Protein 1NHP (pdb70)

Foldseek 3Di:
DEEEEEAQELQRVLLLVLCCVPPVPYAYEYEALADFGAQDLVCLLCCLLPVDPDSNVNGDDGVVVVVVSNHHYQYNKAFQAADQPQQWTWIANNVVRDIDIGHGPFYEYAQAWAADFDPAAPRDQPQAAERDDSVSSVVLSVLLQDPQFAEEEEEAQADVSLSSLLSSLSSVHAYEYEYLADFRHVVFDDDVVRVVLQVVSVVSRYHYHYNWAFHYFDDDRHGAWTQTPVGIDGHRHYYYRHDIAAPAPSCVVPWDADPRQAFDAFQQQDTRGPRYGYFAQSHWWQALLQRDTHRQHDSVRSSQSSSSNSVPRPHSDDGHLHFFNWDWDARVLKTKIKTFDDDVNCVVVVHDKDKFKDWDWFADPVPVVTWIKIKMWIAHPPPQFTGMMMMMTSDPPHVVRVVSRVSSSVRHHLVCQLPPDDDDDRVGGDPQGPSNVRSVVVVVVVD

InterPro domains:
  IPR004099 Pyridine nucleotide-disulphide oxidoreductase, dimerisation domain [PF02852] (329-429)
  IPR016156 FAD/NAD-linked reductase, dimerisation domain superfamily [G3DSA:3.30.390.30] (326-447)
  IPR016156 FAD/NAD-linked reductase, dimerisation domain superfamily [SSF55424] (322-445)
  IPR023753 FAD/NAD(P)-binding domain [PF07992] (1-306)
  IPR036188 FAD/NAD(P)-binding domain superfamily [G3DSA:3.50.50.60] (2-313)
  IPR036188 FAD/NAD(P)-binding domain superfamily [G3DSA:3.50.50.60] (41-244)
  IPR036188 FAD/NAD(P)-binding domain superfamily [SSF51905] (1-313)
  IPR050260 FAD-dependent oxidoreductase [PTHR43429] (2-432)

B-factor: mean 22.72, std 13.16, range [6.04, 92.97]

Sequence (447 aa):
MKVIVLGSSHGGYEAVEELLNLHPDAEIQWYEKGDFISFLSAGMQLYLEGKVKDVNSVRYMTGEKMESRGVNVFSNTEITAIQPKEHQVTVKDLVSGEERVENYDKLIISPGAVPFELDIPGKDLDNIYLMRGRQWAIKLKQKTVDPEVNNVVVIGSGYIGIEAAEAFAKAGKKVTVIDILDRPLGVYLDKEFTDVLTEEMEANNITIATGETVERYEGDGRVQKVVTDKNAYDADLVVVAVGVRPNTAWLKGTLELHPNGLIKTDEYMRTSEPDVFAVGDATLIKYNPADTEVNIALATNARKQGRFAVKNLEEPVKPFPGVQGSSGLAVFDYKFASTGINEVMAQKLGKETKAVTVVEDYLMDFNPDKQKAWFKLVYDPETTQILGAQLMSKADLTANINAISLAIQAKMTIEDLAYADFFFQPAFDKPWNIINTAALEAVKQER

Solvent-accessible surface area: 20188 Å² total; per-residue (Å²): 70,36,0,0,0,20,10,4,58,27,1,0,20,11,0,0,26,10,0,30,91,81,27,98,114,13,83,4,8,1,3,33,108,26,101,37,12,3,23,50,45,75,6,3,24,87,14,6,60,21,153,41,170,75,17,67,64,12,72,53,21,50,15,144,120,0,93,96,100,63,4,62,25,54,46,41,7,60,9,56,33,9,47,21,172,108,47,48,0,22,0,78,36,73,119,64,42,120,111,88,83,31,86,7,67,31,0,0,0,11,19,16,9,54,23,92,68,28,120,32,90,28,89,107,29,93,27,10,30,20,15,79,25,47,100,59,0,49,82,0,44,103,36,13,116,33,112,121,7,88,52,1,1,0,7,3,2,29,59,72,0,2,16,0,0,9,2,0,14,110,41,62,19,113,4,23,1,0,17,112,96,112,23,5,2,10,72,49,0,5,113,63,0,2,65,27,0,34,122,29,0,91,83,54,64,2,74,25,10,49,38,22,72,17,74,96,7,72,31,125,55,100,1,75,66,0,15,7,72,138,78,51,36,82,2,35,0,0,0,4,17,59,37,50,128,25,48,3,73,73,0,141,87,35,7,97,31,55,146,96,15,8,0,70,36,53,87,42,7,87,15,46,42,96,42,1,8,0,0,8,26,0,3,35,6,67,6,24,11,25,108,50,103,11,57,33,45,42,40,75,9,7,70,98,3,0,90,32,0,1,68,3,3,121,118,64,92,100,76,8,67,11,15,13,21,41,15,31,26,45,0,34,77,22,62,0,2,7,3,10,1,8,87,45,28,11,127,130,49,72,66,138,40,81,36,13,50,21,66,68,46,41,3,60,121,146,21,123,99,71,70,99,4,27,1,24,0,5,0,19,50,163,74,31,44,3,10,0,0,1,0,0,0,92,13,100,23,35,77,38,8,92,36,0,18,118,3,8,89,62,124,83,35,7,92,70,7,0,126,31,145,58,136,92,84,45,67,123,17,50,68,126,15,31,1,5,28,0,0,40,73,0,13,144,87,60,233

Structure (mmCIF, N/CA/C/O backbone):
data_1NHP
#
_entry.id   1NHP
#
_cell.length_a   77.600
_cell.length_b   134.800
_cell.length_c   146.300
_cell.angle_alpha   90.00
_cell.angle_beta   90.00
_cell.angle_gamma   90.00
#
_symmetry.space_group_name_H-M   'I 2 2 2'
#
loop_
_entity.id
_entity.type
_entity.pdbx_description
1 polymer 'NADH PEROXIDASE'
2 non-polymer 'SULFATE ION'
3 non-polymer 'FLAVIN-ADENINE DINUCLEOTIDE'
4 water water
#
loop_
_atom_site.group_PDB
_atom_site.id
_atom_site.type_symbol
_atom_site.label_atom_id
_atom_site.label_alt_id
_atom_site.label_comp_id
_atom_site.label_asym_id
_atom_site.label_entity_id
_atom_site.label_seq_id
_atom_site.pdbx_PDB_ins_code
_atom_site.Cartn_x
_atom_site.Cartn_y
_atom_site.Cartn_z
_atom_site.occupancy
_atom_site.B_iso_or_equiv
_atom_site.auth_seq_id
_atom_site.auth_comp_id
_atom_site.auth_asym_id
_atom_site.auth_atom_id
_atom_site.pdbx_PDB_model_num
ATOM 1 N N . MET A 1 1 ? 13.639 37.417 104.508 1.00 31.67 1 MET A N 1
ATOM 2 C CA . MET A 1 1 ? 15.055 37.196 104.328 1.00 29.08 1 MET A CA 1
ATOM 3 C C . MET A 1 1 ? 15.444 36.717 105.716 1.00 26.01 1 MET A C 1
ATOM 4 O O . MET A 1 1 ? 14.857 37.221 106.679 1.00 26.17 1 MET A O 1
ATOM 9 N N . LYS A 1 2 ? 16.348 35.753 105.827 1.00 20.83 2 LYS A N 1
ATOM 10 C CA . LYS A 1 2 ? 16.759 35.202 107.098 1.00 18.93 2 LYS A CA 1
ATOM 11 C C . LYS A 1 2 ? 18.259 35.483 107.150 1.00 16.50 2 LYS A C 1
ATOM 12 O O . LYS A 1 2 ? 18.993 35.156 106.201 1.00 14.40 2 LYS A O 1
ATOM 18 N N . VAL A 1 3 ? 18.719 36.136 108.204 1.00 16.00 3 VAL A N 1
ATOM 19 C CA . VAL A 1 3 ? 20.127 36.468 108.321 1.00 15.42 3 VAL A CA 1
ATOM 20 C C . VAL A 1 3 ? 20.572 35.844 109.628 1.00 15.64 3 VAL A C 1
ATOM 21 O O . VAL A 1 3 ? 19.863 35.911 110.642 1.00 16.52 3 VAL A O 1
ATOM 25 N N . ILE A 1 4 ? 21.738 35.211 109.611 1.00 13.84 4 ILE A N 1
ATOM 26 C CA . ILE A 1 4 ? 22.300 34.656 110.825 1.00 14.30 4 ILE A CA 1
ATOM 27 C C . ILE A 1 4 ? 23.541 35.497 111.099 1.00 13.86 4 ILE A C 1
ATOM 28 O O . ILE A 1 4 ? 24.326 35.793 110.185 1.00 12.84 4 ILE A O 1
ATOM 33 N N . VAL A 1 5 ? 23.689 35.908 112.355 1.00 13.86 5 VAL A N 1
ATOM 34 C CA . VAL A 1 5 ? 24.839 36.679 112.790 1.00 13.49 5 VAL A CA 1
ATOM 35 C C . VAL A 1 5 ? 25.571 35.850 113.846 1.00 12.66 5 VAL A C 1
ATOM 36 O O . VAL A 1 5 ? 24.984 35.390 114.839 1.00 13.37 5 VAL A O 1
ATOM 40 N N . LEU A 1 6 ? 26.859 35.613 113.631 1.00 12.28 6 LEU A N 1
ATOM 41 C CA . LEU A 1 6 ? 27.676 34.880 114.588 1.00 13.30 6 LEU A CA 1
ATOM 42 C C . LEU A 1 6 ? 28.442 35.842 115.500 1.00 12.85 6 LEU A C 1
ATOM 43 O O . LEU A 1 6 ? 29.235 36.646 114.995 1.00 13.61 6 LEU A O 1
ATOM 48 N N . GLY A 1 7 ? 28.280 35.739 116.814 1.00 10.67 7 GLY A N 1
ATOM 49 C CA . GLY A 1 7 ? 29.051 36.513 117.760 1.00 12.43 7 GLY A CA 1
ATOM 50 C C . GLY A 1 7 ? 28.240 37.624 118.402 1.00 13.44 7 GLY A C 1
ATOM 51 O O . GLY A 1 7 ? 27.581 38.411 117.717 1.00 12.97 7 GLY A O 1
ATOM 52 N N . SER A 1 8 ? 28.290 37.741 119.727 1.00 12.54 8 SER A N 1
ATOM 53 C CA . SER A 1 8 ? 27.555 38.793 120.402 1.00 13.21 8 SER A CA 1
ATOM 54 C C . SER A 1 8 ? 28.490 39.937 120.795 1.00 13.32 8 SER A C 1
ATOM 55 O O . SER A 1 8 ? 28.116 40.811 121.584 1.00 14.38 8 SER A O 1
ATOM 58 N N . SER A 1 9 ? 29.720 39.986 120.273 1.00 11.47 9 SER A N 1
ATOM 59 C CA . SER A 1 9 ? 30.603 41.052 120.663 1.00 11.24 9 SER A CA 1
ATOM 60 C C . SER A 1 9 ? 30.452 42.214 119.685 1.00 11.29 9 SER A C 1
ATOM 61 O O . SER A 1 9 ? 29.485 42.270 118.920 1.00 13.50 9 SER A O 1
ATOM 64 N N . HIS A 1 10 ? 31.391 43.158 119.662 1.00 12.12 10 HIS A N 1
ATOM 65 C CA . HIS A 1 10 ? 31.250 44.406 118.907 1.00 11.57 10 HIS A CA 1
ATOM 66 C C . HIS A 1 10 ? 30.859 44.298 117.442 1.00 12.04 10 HIS A C 1
ATOM 67 O O . HIS A 1 10 ? 29.942 45.002 117.001 1.00 12.58 10 HIS A O 1
ATOM 74 N N . GLY A 1 11 ? 31.442 43.346 116.720 1.00 11.48 11 GLY A N 1
ATOM 75 C CA . GLY A 1 11 ? 31.148 43.220 115.303 1.00 10.88 11 GLY A CA 1
ATOM 76 C C . GLY A 1 11 ? 29.761 42.639 115.058 1.00 10.90 11 GLY A C 1
ATOM 77 O O . GLY A 1 11 ? 28.984 43.156 114.254 1.00 10.44 11 GLY A O 1
ATOM 78 N N . GLY A 1 12 ? 29.414 41.565 115.762 1.00 10.36 12 GLY A N 1
ATOM 79 C CA . GLY A 1 12 ? 28.125 40.906 115.587 1.00 10.78 12 GLY A CA 1
ATOM 80 C C . GLY A 1 12 ? 26.952 41.759 116.070 1.00 12.21 12 GLY A C 1
ATOM 81 O O . GLY A 1 12 ? 25.910 41.871 115.405 1.00 13.87 12 GLY A O 1
ATOM 82 N N . TYR A 1 13 ? 27.135 42.378 117.237 1.00 11.52 13 TYR A N 1
ATOM 83 C CA . TYR A 1 13 ? 26.155 43.280 117.820 1.00 13.09 13 TYR A CA 1
ATOM 84 C C . TYR A 1 13 ? 25.735 44.413 116.867 1.00 13.74 13 TYR A C 1
ATOM 85 O O . TYR A 1 13 ? 24.538 44.663 116.661 1.00 14.65 13 TYR A O 1
ATOM 94 N N . GLU A 1 14 ? 26.687 45.141 116.286 1.00 13.28 14 GLU A N 1
ATOM 95 C CA . GLU A 1 14 ? 26.335 46.221 115.391 1.00 10.99 14 GLU A CA 1
ATOM 96 C C . GLU A 1 14 ? 25.702 45.777 114.093 1.00 13.76 14 GLU A C 1
ATOM 97 O O . GLU A 1 14 ? 24.862 46.505 113.550 1.00 13.31 14 GLU A O 1
ATOM 103 N N . ALA A 1 15 ? 26.035 44.578 113.596 1.00 12.43 15 ALA A N 1
ATOM 104 C CA . ALA A 1 15 ? 25.348 44.037 112.429 1.00 13.40 15 ALA A CA 1
ATOM 105 C C . ALA A 1 15 ? 23.878 43.814 112.785 1.00 13.55 15 ALA A C 1
ATOM 106 O O . ALA A 1 15 ? 22.997 44.144 111.985 1.00 13.26 15 ALA A O 1
ATOM 108 N N . VAL A 1 16 ? 23.564 43.313 113.988 1.00 14.02 16 VAL A N 1
ATOM 109 C CA . VAL A 1 16 ? 22.173 43.146 114.397 1.00 14.92 16 VAL A CA 1
ATOM 110 C C . VAL A 1 16 ? 21.494 44.509 114.483 1.00 16.43 16 VAL A C 1
ATOM 111 O O . VAL A 1 16 ? 20.372 44.659 113.989 1.00 17.44 16 VAL A O 1
ATOM 115 N N . GLU A 1 17 ? 22.139 45.526 115.067 1.00 16.32 17 GLU A N 1
ATOM 116 C CA . GLU A 1 17 ? 21.556 46.862 115.121 1.00 16.15 17 GLU A CA 1
ATOM 117 C C . GLU A 1 17 ? 21.239 47.442 113.755 1.00 15.68 17 GLU A C 1
ATOM 118 O O . GLU A 1 17 ? 20.117 47.918 113.539 1.00 16.99 17 GLU A O 1
ATOM 124 N N . GLU A 1 18 ? 22.165 47.378 112.805 1.00 15.79 18 GLU A N 1
ATOM 125 C CA . GLU A 1 18 ? 21.903 47.912 111.482 1.00 16.55 18 GLU A CA 1
ATOM 126 C C . GLU A 1 18 ? 20.859 47.081 110.727 1.00 18.43 18 GLU A C 1
ATOM 127 O O . GLU A 1 18 ? 20.101 47.628 109.905 1.00 17.63 18 GLU A O 1
ATOM 133 N N . LEU A 1 19 ? 20.769 45.764 110.966 1.00 16.64 19 LEU A N 1
ATOM 134 C CA . LEU A 1 19 ? 19.707 44.950 110.370 1.00 17.35 19 LEU A CA 1
ATOM 135 C C . LEU A 1 19 ? 18.344 45.376 110.885 1.00 17.77 19 LEU A C 1
ATOM 136 O O . LEU A 1 19 ? 17.387 45.462 110.118 1.00 17.85 19 LEU A O 1
ATOM 141 N N . LEU A 1 20 ? 18.259 45.712 112.162 1.00 18.37 20 LEU A N 1
ATOM 142 C CA . LEU A 1 20 ? 17.010 46.114 112.759 1.00 20.86 20 LEU A CA 1
ATOM 143 C C . LEU A 1 20 ? 16.549 47.438 112.186 1.00 24.71 20 LEU A C 1
ATOM 144 O O . LEU A 1 20 ? 15.353 47.621 111.964 1.00 26.83 20 LEU A O 1
ATOM 149 N N . ASN A 1 21 ? 17.438 48.375 111.864 1.00 26.76 21 ASN A N 1
ATOM 150 C CA . ASN A 1 21 ? 16.904 49.580 111.275 1.00 30.38 21 ASN A CA 1
ATOM 151 C C . ASN A 1 21 ? 16.906 49.560 109.761 1.00 28.51 21 ASN A C 1
ATOM 152 O O . ASN A 1 21 ? 16.170 50.334 109.165 1.00 29.20 21 ASN A O 1
ATOM 157 N N . LEU A 1 22 ? 17.657 48.713 109.060 1.00 27.56 22 LEU A N 1
ATOM 158 C CA . LEU A 1 22 ? 17.586 48.679 107.605 1.00 25.69 22 LEU A CA 1
ATOM 159 C C . LEU A 1 22 ? 16.717 47.552 107.076 1.00 26.26 22 LEU A C 1
ATOM 160 O O . LEU A 1 22 ? 16.286 47.580 105.924 1.00 26.23 22 LEU A O 1
ATOM 165 N N . HIS A 1 23 ? 16.497 46.479 107.822 1.00 24.61 23 HIS A N 1
ATOM 166 C CA . HIS A 1 23 ? 15.702 45.359 107.359 1.00 24.20 23 HIS A CA 1
ATOM 167 C C . HIS A 1 23 ? 14.839 44.884 108.511 1.00 26.28 23 HIS A C 1
ATOM 168 O O . HIS A 1 23 ? 14.961 43.745 108.958 1.00 26.19 23 HIS A O 1
ATOM 175 N N . PRO A 1 24 ? 13.892 45.692 108.990 1.00 29.29 24 PRO A N 1
ATOM 176 C CA . PRO A 1 24 ? 13.073 45.392 110.172 1.00 32.44 24 PRO A CA 1
ATOM 177 C C . PRO A 1 24 ? 12.278 44.087 110.022 1.00 34.48 24 PRO A C 1
ATOM 178 O O . PRO A 1 24 ? 11.930 43.376 110.960 1.00 35.72 24 PRO A O 1
ATOM 182 N N . ASP A 1 25 ? 11.974 43.844 108.752 1.00 36.92 25 ASP A N 1
ATOM 183 C CA . ASP A 1 25 ? 11.273 42.701 108.206 1.00 39.00 25 ASP A CA 1
ATOM 184 C C . ASP A 1 25 ? 11.989 41.355 108.324 1.00 36.26 25 ASP A C 1
ATOM 185 O O . ASP A 1 25 ? 11.350 40.305 108.217 1.00 37.56 25 ASP A O 1
ATOM 190 N N . ALA A 1 26 ? 13.316 41.338 108.463 1.00 31.21 26 ALA A N 1
ATOM 191 C CA . ALA A 1 26 ? 14.040 40.088 108.376 1.00 27.80 26 ALA A CA 1
ATOM 192 C C . ALA A 1 26 ? 13.902 39.189 109.594 1.00 26.07 26 ALA A C 1
ATOM 193 O O . ALA A 1 26 ? 13.579 39.636 110.698 1.00 26.97 26 ALA A O 1
ATOM 195 N N . GLU A 1 27 ? 14.121 37.893 109.390 1.00 22.11 27 GLU A N 1
ATOM 196 C CA . GLU A 1 27 ? 14.169 36.956 110.490 1.00 23.45 27 GLU A CA 1
ATOM 197 C C . GLU A 1 27 ? 15.656 36.973 110.832 1.00 19.70 27 GLU A C 1
ATOM 198 O O . GLU A 1 27 ? 16.497 36.743 109.953 1.00 19.96 27 GLU A O 1
ATOM 204 N N . ILE A 1 28 ? 16.014 37.258 112.074 1.00 19.86 28 ILE A N 1
ATOM 205 C CA . ILE A 1 28 ? 17.398 37.451 112.461 1.00 17.67 28 ILE A CA 1
ATOM 206 C C . ILE A 1 28 ? 17.686 36.500 113.592 1.00 16.62 28 ILE A C 1
ATOM 207 O O . ILE A 1 28 ? 16.983 36.490 114.607 1.00 15.69 28 ILE A O 1
ATOM 212 N N . GLN A 1 29 ? 18.732 35.701 113.421 1.00 16.56 29 GLN A N 1
ATOM 213 C CA . GLN A 1 29 ? 19.176 34.795 114.459 1.00 17.25 29 GLN A CA 1
ATOM 214 C C . GLN A 1 29 ? 20.550 35.269 114.896 1.00 15.15 29 GLN A C 1
ATOM 215 O O . GLN A 1 29 ? 21.392 35.575 114.045 1.00 15.80 29 GLN A O 1
ATOM 221 N N . TRP A 1 30 ? 20.789 35.329 116.198 1.00 14.22 30 TRP A N 1
ATOM 222 C CA . TRP A 1 30 ? 22.027 35.837 116.742 1.00 14.60 30 TRP A CA 1
ATOM 223 C C . TRP A 1 30 ? 22.588 34.717 117.577 1.00 13.98 30 TRP A C 1
ATOM 224 O O . TRP A 1 30 ? 21.922 34.308 118.530 1.00 15.74 30 TRP A O 1
ATOM 235 N N . TYR A 1 31 ? 23.785 34.229 117.268 1.00 13.83 31 TYR A N 1
ATOM 236 C CA . TYR A 1 31 ? 24.369 33.095 117.971 1.00 14.26 31 TYR A CA 1
ATOM 237 C C . TYR A 1 31 ? 25.557 33.477 118.839 1.00 15.77 31 TYR A C 1
ATOM 238 O O . TYR A 1 31 ? 26.416 34.264 118.411 1.00 15.89 31 TYR A O 1
ATOM 247 N N . GLU A 1 32 ? 25.657 32.921 120.046 1.00 15.23 32 GLU A N 1
ATOM 248 C CA . GLU A 1 32 ? 26.788 33.128 120.930 1.00 13.45 32 GLU A CA 1
ATOM 249 C C . GLU A 1 32 ? 27.096 31.805 121.623 1.00 14.70 32 GLU A C 1
ATOM 250 O O . GLU A 1 32 ? 26.243 31.244 122.323 1.00 14.85 32 GLU A O 1
ATOM 256 N N . LYS A 1 33 ? 28.322 31.293 121.481 1.00 13.92 33 LYS A N 1
ATOM 257 C CA . LYS A 1 33 ? 28.674 30.027 122.110 1.00 17.74 33 LYS A CA 1
ATOM 258 C C . LYS A 1 33 ? 28.845 30.139 123.608 1.00 19.33 33 LYS A C 1
ATOM 259 O O . LYS A 1 33 ? 28.734 29.154 124.331 1.00 20.69 33 LYS A O 1
ATOM 265 N N . GLY A 1 34 ? 29.088 31.354 124.078 1.00 19.48 34 GLY A N 1
ATOM 266 C CA . GLY A 1 34 ? 29.280 31.606 125.477 1.00 15.65 34 GLY A CA 1
ATOM 267 C C . GLY A 1 34 ? 27.937 31.773 126.147 1.00 17.04 34 GLY A C 1
ATOM 268 O O . GLY A 1 34 ? 26.851 31.838 125.560 1.00 18.34 34 GLY A O 1
ATOM 269 N N . ASP A 1 35 ? 28.131 31.892 127.431 1.00 19.83 35 ASP A N 1
ATOM 270 C CA . ASP A 1 35 ? 27.078 31.999 128.391 1.00 26.26 35 ASP A CA 1
ATOM 271 C C . ASP A 1 35 ? 26.558 33.416 128.582 1.00 25.04 35 ASP A C 1
ATOM 272 O O . ASP A 1 35 ? 25.402 33.610 128.967 1.00 25.96 35 ASP A O 1
ATOM 277 N N . PHE A 1 36 ? 27.383 34.419 128.307 1.00 23.46 36 PHE A N 1
ATOM 278 C CA . PHE A 1 36 ? 27.044 35.800 128.615 1.00 19.66 36 PHE A CA 1
ATOM 279 C C . PHE A 1 36 ? 27.043 36.617 127.334 1.00 18.55 36 PHE A C 1
ATOM 280 O O . PHE A 1 36 ? 28.039 36.621 126.601 1.00 19.34 36 PHE A O 1
ATOM 288 N N . ILE A 1 37 ? 25.967 37.347 127.075 1.00 16.83 37 ILE A N 1
ATOM 289 C CA . ILE A 1 37 ? 25.835 38.173 125.876 1.00 18.54 37 ILE A CA 1
ATOM 290 C C . ILE A 1 37 ? 26.529 39.533 126.052 1.00 17.94 37 ILE A C 1
ATOM 291 O O . ILE A 1 37 ? 26.307 40.210 127.057 1.00 17.97 37 ILE A O 1
ATOM 296 N N . SER A 1 38 ? 27.367 39.930 125.094 1.00 16.36 38 SER A N 1
ATOM 297 C CA . SER A 1 38 ? 27.929 41.269 125.048 1.00 15.46 38 SER A CA 1
ATOM 298 C C . SER A 1 38 ? 28.668 41.829 126.274 1.00 16.53 38 SER A C 1
ATOM 299 O O . SER A 1 38 ? 28.472 42.995 126.650 1.00 15.33 38 SER A O 1
ATOM 302 N N . PHE A 1 39 ? 29.554 41.035 126.893 1.00 14.27 39 PHE A N 1
ATOM 303 C CA . PHE A 1 39 ? 30.391 41.499 127.993 1.00 14.03 39 PHE A CA 1
ATOM 304 C C . PHE A 1 39 ? 31.397 42.446 127.350 1.00 13.78 39 PHE A C 1
ATOM 305 O O . PHE A 1 39 ? 31.868 42.189 126.227 1.00 13.60 39 PHE A O 1
ATOM 313 N N . LEU A 1 40 ? 31.729 43.547 128.024 1.00 12.34 40 LEU A N 1
ATOM 314 C CA . LEU A 1 40 ? 32.662 44.492 127.453 1.00 11.41 40 LEU A CA 1
ATOM 315 C C . LEU A 1 40 ? 34.056 44.267 128.018 1.00 8.91 40 LEU A C 1
ATOM 316 O O . LEU A 1 40 ? 34.373 44.767 129.107 1.00 9.91 40 LEU A O 1
ATOM 321 N N . SER A 1 41 ? 34.938 43.547 127.322 1.00 8.53 41 SER A N 1
ATOM 322 C CA . SER A 1 41 ? 36.305 43.370 127.791 1.00 10.78 41 SER A CA 1
ATOM 323 C C . SER A 1 41 ? 37.067 44.690 127.965 1.00 11.66 41 SER A C 1
ATOM 324 O O . SER A 1 41 ? 37.955 44.783 128.824 1.00 10.22 41 SER A O 1
ATOM 327 N N . ALA A 1 42 ? 36.730 45.749 127.203 1.00 10.99 42 ALA A N 1
ATOM 328 C CA . ALA A 1 42 ? 37.315 47.082 127.373 1.00 9.76 42 ALA A CA 1
ATOM 329 C C . ALA A 1 42 ? 37.076 47.663 128.775 1.00 10.49 42 ALA A C 1
ATOM 330 O O . ALA A 1 42 ? 37.873 48.491 129.242 1.00 14.86 42 ALA A O 1
ATOM 332 N N . GLY A 1 43 ? 36.019 47.223 129.473 1.00 8.98 43 GLY A N 1
ATOM 333 C CA . GLY A 1 43 ? 35.674 47.705 130.798 1.00 6.88 43 GLY A CA 1
ATOM 334 C C . GLY A 1 43 ? 36.323 46.893 131.907 1.00 11.31 43 GLY A C 1
ATOM 335 O O . GLY A 1 43 ? 36.090 47.174 133.087 1.00 12.95 43 GLY A O 1
ATOM 336 N N . MET A 1 44 ? 37.216 45.954 131.591 1.00 14.39 44 MET A N 1
ATOM 337 C CA . MET A 1 44 ? 37.815 45.078 132.587 1.00 15.94 44 MET A CA 1
ATOM 338 C C . MET A 1 44 ? 38.676 45.837 133.588 1.00 15.54 44 MET A C 1
ATOM 339 O O . MET A 1 44 ? 38.604 45.570 134.790 1.00 16.44 44 MET A O 1
ATOM 344 N N . GLN A 1 45 ? 39.469 46.814 133.146 1.00 14.00 45 GLN A N 1
ATOM 345 C CA . GLN A 1 45 ? 40.317 47.590 134.042 1.00 12.76 45 GLN A CA 1
ATOM 346 C C . GLN A 1 45 ? 39.519 48.377 135.070 1.00 12.22 45 GLN A C 1
ATOM 347 O O . GLN A 1 45 ? 39.885 48.394 136.248 1.00 11.73 45 GLN A O 1
ATOM 353 N N . LEU A 1 46 ? 38.424 49.028 134.666 1.00 12.51 46 LEU A N 1
ATOM 354 C CA . LEU A 1 46 ? 37.574 49.748 135.608 1.00 12.17 46 LEU A CA 1
ATOM 355 C C . LEU A 1 46 ? 37.033 48.804 136.681 1.00 13.97 46 LEU A C 1
ATOM 356 O O . LEU A 1 46 ? 36.953 49.174 137.860 1.00 13.61 46 LEU A O 1
ATOM 361 N N . TYR A 1 47 ? 36.666 47.573 136.308 1.00 13.73 47 TYR A N 1
ATOM 362 C CA . TYR A 1 47 ? 36.222 46.572 137.273 1.00 13.80 47 TYR A CA 1
ATOM 363 C C . TYR A 1 47 ? 37.383 46.143 138.184 1.00 10.86 47 TYR A C 1
ATOM 364 O O . TYR A 1 47 ? 37.251 46.147 139.415 1.00 10.74 47 TYR A O 1
ATOM 373 N N . LEU A 1 48 ? 38.541 45.805 137.627 1.00 11.41 48 LEU A N 1
ATOM 374 C CA . LEU A 1 48 ? 39.677 45.361 138.412 1.00 13.12 48 LEU A CA 1
ATOM 375 C C . LEU A 1 48 ? 40.154 46.414 139.397 1.00 14.94 48 LEU A C 1
ATOM 376 O O . LEU A 1 48 ? 40.590 46.093 140.506 1.00 15.47 48 LEU A O 1
ATOM 381 N N . GLU A 1 49 ? 40.066 47.691 139.024 1.00 15.03 49 GLU A N 1
ATOM 382 C CA . GLU A 1 49 ? 40.443 48.756 139.936 1.00 16.25 49 GLU A CA 1
ATOM 383 C C . GLU A 1 49 ? 39.348 49.122 140.934 1.00 16.93 49 GLU A C 1
ATOM 384 O O . GLU A 1 49 ? 39.587 49.974 141.794 1.00 19.76 49 GLU A O 1
ATOM 390 N N . GLY A 1 50 ? 38.153 48.529 140.871 1.00 15.88 50 GLY A N 1
ATOM 391 C CA . GLY A 1 50 ? 37.120 48.761 141.870 1.00 16.59 50 GLY A CA 1
ATOM 392 C C . GLY A 1 50 ? 36.213 49.930 141.550 1.00 17.64 50 GLY A C 1
ATOM 393 O O . GLY A 1 50 ? 35.350 50.315 142.332 1.00 16.81 50 GLY A O 1
ATOM 394 N N . LYS A 1 51 ? 36.387 50.510 140.375 1.00 19.60 51 LYS A N 1
ATOM 395 C CA . LYS A 1 51 ? 35.563 51.616 139.944 1.00 22.12 51 LYS A CA 1
ATOM 396 C C . LYS A 1 51 ? 34.147 51.105 139.704 1.00 21.80 51 LYS A C 1
ATOM 397 O O . LYS A 1 51 ? 33.164 51.781 140.007 1.00 22.32 51 LYS A O 1
ATOM 403 N N . VAL A 1 52 ? 34.027 49.915 139.111 1.00 20.00 52 VAL A N 1
ATOM 404 C CA . VAL A 1 52 ? 32.731 49.291 138.867 1.00 17.18 52 VAL A CA 1
ATOM 405 C C . VAL A 1 52 ? 32.737 48.085 139.810 1.00 16.04 52 VAL A C 1
ATOM 406 O O . VAL A 1 52 ? 33.708 47.329 139.831 1.00 16.46 52 VAL A O 1
ATOM 410 N N . LYS A 1 53 ? 31.704 47.897 140.618 1.00 15.49 53 LYS A N 1
ATOM 411 C CA . LYS A 1 53 ? 31.652 46.785 141.557 1.00 18.35 53 LYS A CA 1
ATOM 412 C C . LYS A 1 53 ? 31.002 45.539 140.985 1.00 17.16 53 LYS A C 1
ATOM 413 O O . LYS A 1 53 ? 31.333 44.419 141.370 1.00 18.88 53 LYS A O 1
ATOM 419 N N . ASP A 1 54 ? 30.056 45.671 140.061 1.00 17.62 54 ASP A N 1
ATOM 420 C CA . ASP A 1 54 ? 29.341 44.513 139.554 1.00 17.23 54 ASP A CA 1
ATOM 421 C C . ASP A 1 54 ? 29.854 44.096 138.196 1.00 17.16 54 ASP A C 1
ATOM 422 O O . ASP A 1 54 ? 29.586 44.780 137.208 1.00 15.80 54 ASP A O 1
ATOM 427 N N . VAL A 1 55 ? 30.501 42.930 138.102 1.00 15.56 55 VAL A N 1
ATOM 428 C CA . VAL A 1 55 ? 31.040 42.465 136.835 1.00 13.90 55 VAL A CA 1
ATOM 429 C C . VAL A 1 55 ? 29.947 42.260 135.796 1.00 13.63 55 VAL A C 1
ATOM 430 O O . VAL A 1 55 ? 30.152 42.494 134.603 1.00 12.85 55 VAL A O 1
ATOM 434 N N . ASN A 1 56 ? 28.735 41.930 136.239 1.00 13.12 56 ASN A N 1
ATOM 435 C CA . ASN A 1 56 ? 27.670 41.689 135.284 1.00 14.01 56 ASN A CA 1
ATOM 436 C C . ASN A 1 56 ? 27.129 42.953 134.656 1.00 15.55 56 ASN A C 1
ATOM 437 O O . ASN A 1 56 ? 26.424 42.864 133.655 1.00 14.86 56 ASN A O 1
ATOM 442 N N . SER A 1 57 ? 27.424 44.153 135.169 1.00 15.38 57 SER A N 1
ATOM 443 C CA . SER A 1 57 ? 26.913 45.341 134.518 1.00 14.28 57 SER A CA 1
ATOM 444 C C . SER A 1 57 ? 27.895 45.822 133.458 1.00 13.07 57 SER A C 1
ATOM 445 O O . SER A 1 57 ? 27.585 46.750 132.708 1.00 12.84 57 SER A O 1
ATOM 448 N N . VAL A 1 58 ? 29.062 45.191 133.301 1.00 12.29 58 VAL A N 1
ATOM 449 C CA . VAL A 1 58 ? 30.057 45.629 132.332 1.00 12.21 58 VAL A CA 1
ATOM 450 C C . VAL A 1 58 ? 29.697 44.980 131.006 1.00 11.93 58 VAL A C 1
ATOM 451 O O . VAL A 1 58 ? 30.364 44.092 130.475 1.00 13.79 58 VAL A O 1
ATOM 455 N N . ARG A 1 59 ? 28.615 45.475 130.438 1.00 10.59 59 ARG A N 1
ATOM 456 C CA . ARG A 1 59 ? 28.087 44.961 129.200 1.00 12.66 59 ARG A CA 1
ATOM 457 C C . ARG A 1 59 ? 27.310 46.058 128.494 1.00 13.86 59 ARG A C 1
ATOM 458 O O . ARG A 1 59 ? 27.033 47.111 129.088 1.00 14.44 59 ARG A O 1
ATOM 466 N N . TYR A 1 60 ? 26.930 45.809 127.242 1.00 13.65 60 TYR A N 1
ATOM 467 C CA . TYR A 1 60 ? 26.143 46.778 126.496 1.00 14.30 60 TYR A CA 1
ATOM 468 C C . TYR A 1 60 ? 24.860 46.254 125.862 1.00 16.34 60 TYR A C 1
ATOM 469 O O . TYR A 1 60 ? 24.171 46.989 125.146 1.00 19.40 60 TYR A O 1
ATOM 478 N N . MET A 1 61 ? 24.491 44.998 126.094 1.00 16.25 61 MET A N 1
ATOM 479 C CA . MET A 1 61 ? 23.254 44.442 125.572 1.00 16.3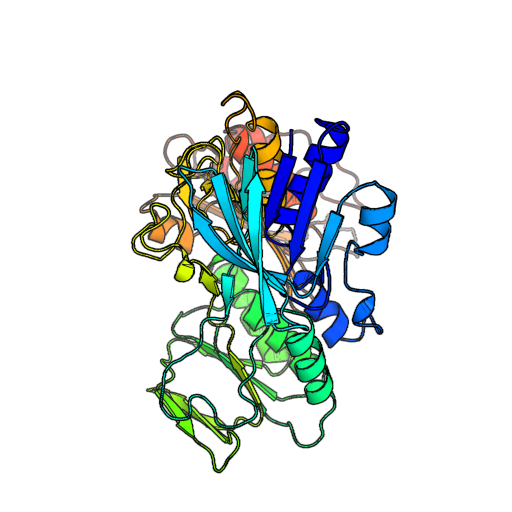4 61 MET A CA 1
ATOM 480 C C . MET A 1 61 ? 22.956 43.179 126.359 1.00 16.85 61 MET A C 1
ATOM 481 O O . MET A 1 61 ? 23.850 42.619 126.987 1.00 13.93 61 MET A O 1
ATOM 486 N N . THR A 1 62 ? 21.696 42.756 126.380 1.00 19.46 62 THR A N 1
ATOM 487 C CA . THR A 1 62 ? 21.301 41.514 127.018 1.00 22.73 62 THR A CA 1
ATOM 488 C C . THR A 1 62 ? 20.488 40.765 125.957 1.00 25.29 62 THR A C 1
ATOM 489 O O . THR A 1 62 ? 19.888 41.399 125.074 1.00 25.73 62 THR A O 1
ATOM 493 N N . GLY A 1 63 ? 20.416 39.435 126.008 1.00 26.67 63 GLY A N 1
ATOM 494 C CA . GLY A 1 63 ? 19.599 38.678 125.074 1.00 26.43 63 GLY A CA 1
ATOM 495 C C . GLY A 1 63 ? 18.124 39.032 125.219 1.00 27.67 63 GLY A C 1
ATOM 496 O O . GLY A 1 63 ? 17.415 39.151 124.225 1.00 27.75 63 GLY A O 1
ATOM 497 N N . GLU A 1 64 ? 17.664 39.280 126.444 1.00 29.61 64 GLU A N 1
ATOM 498 C CA . GLU A 1 64 ? 16.275 39.624 126.701 1.00 34.69 64 GLU A CA 1
ATOM 499 C C . GLU A 1 64 ? 15.847 40.881 125.954 1.00 33.73 64 GLU A C 1
ATOM 500 O O . GLU A 1 64 ? 14.834 40.883 125.245 1.00 34.66 64 GLU A O 1
ATOM 506 N N . LYS A 1 65 ? 16.628 41.948 126.073 1.00 31.36 65 LYS A N 1
ATOM 507 C CA . LYS A 1 65 ? 16.372 43.173 125.335 1.00 31.80 65 LYS A CA 1
ATOM 508 C C . LYS A 1 65 ? 16.294 42.931 123.820 1.00 28.38 65 LYS A C 1
ATOM 509 O O . LYS A 1 65 ? 15.387 43.428 123.144 1.00 26.66 65 LYS A O 1
ATOM 515 N N . MET A 1 66 ? 17.193 42.135 123.241 1.00 24.95 66 MET A N 1
ATOM 516 C CA . MET A 1 66 ? 17.146 41.889 121.810 1.00 24.50 66 MET A CA 1
ATOM 517 C C . MET A 1 66 ? 15.947 41.066 121.389 1.00 21.99 66 MET A C 1
ATOM 518 O O . MET A 1 66 ? 15.345 41.311 120.339 1.00 19.55 66 MET A O 1
ATOM 523 N N . GLU A 1 67 ? 15.560 40.113 122.226 1.00 23.70 67 GLU A N 1
ATOM 524 C CA . GLU A 1 67 ? 14.388 39.300 121.970 1.00 28.57 67 GLU A CA 1
ATOM 525 C C . GLU A 1 67 ? 13.137 40.147 122.015 1.00 29.30 67 GLU A C 1
ATOM 526 O O . GLU A 1 67 ? 12.245 39.944 121.189 1.00 31.40 67 GLU A O 1
ATOM 532 N N . SER A 1 68 ? 13.077 41.164 122.875 1.00 29.47 68 SER A N 1
ATOM 533 C CA . SER A 1 68 ? 11.945 42.081 122.899 1.00 31.51 68 SER A CA 1
ATOM 534 C C . SER A 1 68 ? 11.812 42.802 121.558 1.00 31.79 68 SER A C 1
ATOM 535 O O . SER A 1 68 ? 10.732 43.228 121.145 1.00 33.88 68 SER A O 1
ATOM 538 N N . ARG A 1 69 ? 12.923 42.908 120.830 1.00 31.33 69 ARG A N 1
ATOM 539 C CA . ARG A 1 69 ? 12.928 43.535 119.528 1.00 31.37 69 ARG A CA 1
ATOM 540 C C . ARG A 1 69 ? 12.686 42.559 118.390 1.00 30.71 69 ARG A C 1
ATOM 541 O O . ARG A 1 69 ? 12.763 42.924 117.215 1.00 31.47 69 ARG A O 1
ATOM 549 N N . GLY A 1 70 ? 12.379 41.304 118.700 1.00 30.67 70 GLY A N 1
ATOM 550 C CA . GLY A 1 70 ? 12.095 40.300 117.691 1.00 31.33 70 GLY A CA 1
ATOM 551 C C . GLY A 1 70 ? 13.315 39.548 117.176 1.00 31.64 70 GLY A C 1
ATOM 552 O O . GLY A 1 70 ? 13.214 38.871 116.147 1.00 32.39 70 GLY A O 1
ATOM 553 N N . VAL A 1 71 ? 14.469 39.628 117.842 1.00 29.85 71 VAL A N 1
ATOM 554 C CA . VAL A 1 71 ? 15.638 38.903 117.387 1.00 25.08 71 VAL A CA 1
ATOM 555 C C . VAL A 1 71 ? 15.624 37.560 118.101 1.00 26.06 71 VAL A C 1
ATOM 556 O O . VAL A 1 71 ? 15.281 37.468 119.285 1.00 25.45 71 VAL A O 1
ATOM 560 N N . ASN A 1 72 ? 15.969 36.494 117.391 1.00 26.61 72 ASN A N 1
ATOM 561 C CA . ASN A 1 72 ? 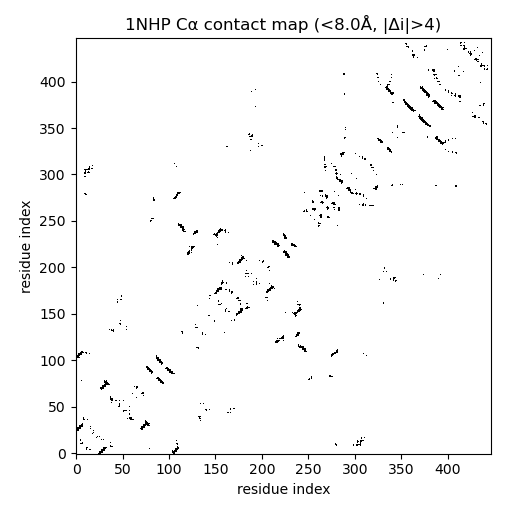16.115 35.179 117.984 1.00 27.71 72 ASN A CA 1
ATOM 562 C C . ASN A 1 72 ? 17.517 35.087 118.549 1.00 24.62 72 ASN A C 1
ATOM 563 O O . ASN A 1 72 ? 18.466 35.025 117.764 1.00 24.03 72 ASN A O 1
ATOM 568 N N . VAL A 1 73 ? 17.716 35.068 119.861 1.00 23.15 73 VAL A N 1
ATOM 569 C CA . VAL A 1 73 ? 19.056 35.012 120.436 1.00 22.80 73 VAL A CA 1
ATOM 570 C C . VAL A 1 73 ? 19.317 33.580 120.875 1.00 23.10 73 VAL A C 1
ATOM 571 O O . VAL A 1 73 ? 18.463 32.978 121.532 1.00 23.72 73 VAL A O 1
ATOM 575 N N . PHE A 1 74 ? 20.465 33.007 120.546 1.00 20.38 74 PHE A N 1
ATOM 576 C CA . PHE A 1 74 ? 20.796 31.660 120.956 1.00 19.89 74 PHE A CA 1
ATOM 577 C C . PHE A 1 74 ? 22.113 31.714 121.704 1.00 20.70 74 PHE A C 1
ATOM 578 O O . PHE A 1 74 ? 23.165 31.749 121.054 1.00 20.94 74 PHE A O 1
ATOM 586 N N . SER A 1 75 ? 22.123 31.797 123.037 1.00 20.62 75 SER A N 1
ATOM 587 C CA . SER A 1 75 ? 23.379 31.710 123.760 1.00 23.82 75 SER A CA 1
ATOM 588 C C . SER A 1 75 ? 23.684 30.233 124.004 1.00 22.56 75 SER A C 1
ATOM 589 O O . SER A 1 75 ? 22.842 29.349 123.769 1.00 23.16 75 SER A O 1
ATOM 592 N N . ASN A 1 76 ? 24.922 29.948 124.407 1.00 20.73 76 ASN A N 1
ATOM 593 C CA . ASN A 1 76 ? 25.427 28.603 124.639 1.00 22.03 76 ASN A CA 1
ATOM 594 C C . ASN A 1 76 ? 25.261 27.725 123.407 1.00 21.38 76 ASN A C 1
ATOM 595 O O . ASN A 1 76 ? 25.095 26.506 123.499 1.00 21.44 76 ASN A O 1
ATOM 600 N N . THR A 1 77 ? 25.293 28.326 122.222 1.00 17.96 77 THR A N 1
ATOM 601 C CA . THR A 1 77 ? 25.101 27.611 120.983 1.00 17.81 77 THR A CA 1
ATOM 602 C C . THR A 1 77 ? 26.251 27.967 120.060 1.00 18.32 77 THR A C 1
ATOM 603 O O . THR A 1 77 ? 26.501 29.142 119.768 1.00 17.99 77 THR A O 1
ATOM 607 N N . GLU A 1 78 ? 26.998 26.979 119.600 1.00 15.52 78 GLU A N 1
ATOM 608 C CA . GLU A 1 78 ? 28.136 27.257 118.772 1.00 15.99 78 GLU A CA 1
ATOM 609 C C . GLU A 1 78 ? 27.896 26.934 117.310 1.00 19.52 78 GLU A C 1
ATOM 610 O O . GLU A 1 78 ? 27.247 25.929 117.008 1.00 20.12 78 GLU A O 1
ATOM 616 N N . ILE A 1 79 ? 28.357 27.785 116.385 1.00 18.30 79 ILE A N 1
ATOM 617 C CA . ILE A 1 79 ? 28.321 27.451 114.976 1.00 16.72 79 ILE A CA 1
ATOM 618 C C . ILE A 1 79 ? 29.658 26.752 114.767 1.00 18.57 79 ILE A C 1
ATOM 619 O O . ILE A 1 79 ? 30.765 27.255 115.003 1.00 17.61 79 ILE A O 1
ATOM 624 N N . THR A 1 80 ? 29.441 25.487 114.458 1.00 20.05 80 THR A N 1
ATOM 625 C CA . THR A 1 80 ? 30.456 24.481 114.265 1.00 20.16 80 THR A CA 1
ATOM 626 C C . THR A 1 80 ? 31.024 24.448 112.852 1.00 18.38 80 THR A C 1
ATOM 627 O O . THR A 1 80 ? 32.210 24.161 112.695 1.00 20.66 80 THR A O 1
ATOM 631 N N . ALA A 1 81 ? 30.244 24.731 111.811 1.00 17.21 81 ALA A N 1
ATOM 632 C CA . ALA A 1 81 ? 30.742 24.699 110.445 1.00 18.64 81 ALA A CA 1
ATOM 633 C C . ALA A 1 81 ? 29.784 25.447 109.543 1.00 16.88 81 ALA A C 1
ATOM 634 O O . ALA A 1 81 ? 28.612 25.630 109.899 1.00 18.09 81 ALA A O 1
ATOM 636 N N . ILE A 1 82 ? 30.313 25.895 108.415 1.00 17.40 82 ILE A N 1
ATOM 637 C CA . ILE A 1 82 ? 29.553 26.619 107.423 1.00 19.60 82 ILE A CA 1
ATOM 638 C C . ILE A 1 82 ? 29.613 25.804 106.139 1.00 20.55 82 ILE A C 1
ATOM 639 O O . ILE A 1 82 ? 30.685 25.346 105.737 1.00 18.43 82 ILE A O 1
ATOM 644 N N . GLN A 1 83 ? 28.467 25.649 105.472 1.00 21.59 83 GLN A N 1
ATOM 645 C CA . GLN A 1 83 ? 28.381 25.001 104.181 1.00 23.16 83 GLN A CA 1
ATOM 646 C C . GLN A 1 83 ? 27.943 26.105 103.224 1.00 21.28 83 GLN A C 1
ATOM 647 O O . GLN A 1 83 ? 26.737 26.292 102.972 1.00 22.25 83 GLN A O 1
ATOM 653 N N . PRO A 1 84 ? 28.891 26.881 102.671 1.00 20.86 84 PRO A N 1
ATOM 654 C CA . PRO A 1 84 ? 28.623 28.092 101.902 1.00 19.76 84 PRO A CA 1
ATOM 655 C C . PRO A 1 84 ? 27.767 27.903 100.660 1.00 20.91 84 PRO A C 1
ATOM 656 O O . PRO A 1 84 ? 26.907 28.731 100.369 1.00 21.14 84 PRO A O 1
ATOM 660 N N . LYS A 1 85 ? 27.964 26.826 99.899 1.00 21.48 85 LYS A N 1
ATOM 661 C CA . LYS A 1 85 ? 27.202 26.611 98.684 1.00 23.39 85 LYS A CA 1
ATOM 662 C C . LYS A 1 85 ? 25.733 26.355 98.943 1.00 22.17 85 LYS A C 1
ATOM 663 O O . LYS A 1 85 ? 24.888 27.006 98.326 1.00 20.94 85 LYS A O 1
ATOM 669 N N . GLU A 1 86 ? 25.375 25.486 99.879 1.00 19.33 86 GLU A N 1
ATOM 670 C CA . GLU A 1 86 ? 23.969 25.228 100.100 1.00 20.97 86 GLU A CA 1
ATOM 671 C C . GLU A 1 86 ? 23.377 26.105 101.182 1.00 20.95 86 GLU A C 1
ATOM 672 O O . GLU A 1 86 ? 22.227 25.939 101.586 1.00 19.12 86 GLU A O 1
ATOM 678 N N . HIS A 1 87 ? 24.178 27.081 101.630 1.00 20.74 87 HIS A N 1
ATOM 679 C CA . HIS A 1 87 ? 23.750 28.122 102.548 1.00 17.52 87 HIS A CA 1
ATOM 680 C C . HIS A 1 87 ? 23.161 27.572 103.833 1.00 16.48 87 HIS A C 1
ATOM 681 O O . HIS A 1 87 ? 22.021 27.856 104.230 1.00 18.28 87 HIS A O 1
ATOM 688 N N . GLN A 1 88 ? 24.007 26.806 104.518 1.00 17.25 88 GLN A N 1
ATOM 689 C CA . GLN A 1 88 ? 23.620 26.175 105.765 1.00 17.56 88 GLN A CA 1
ATOM 690 C C . GLN A 1 88 ? 24.740 26.271 106.768 1.00 15.00 88 GLN A C 1
ATOM 691 O O . GLN A 1 88 ? 25.905 26.340 106.372 1.00 16.54 88 GLN A O 1
ATOM 697 N N . VAL A 1 89 ? 24.440 26.244 108.056 1.00 15.06 89 VAL A N 1
ATOM 698 C CA . VAL A 1 89 ? 25.480 26.191 109.072 1.00 15.75 89 VAL A CA 1
ATOM 699 C C . VAL A 1 89 ? 25.070 25.053 109.995 1.00 16.73 89 VAL A C 1
ATOM 700 O O . VAL A 1 89 ? 23.870 24.759 110.111 1.00 18.81 89 VAL A O 1
ATOM 704 N N . THR A 1 90 ? 25.985 24.322 110.615 1.00 17.86 90 THR A N 1
ATOM 705 C CA . THR A 1 90 ? 25.545 23.337 111.591 1.00 21.76 90 THR A CA 1
ATOM 706 C C . THR A 1 90 ? 25.855 24.000 112.922 1.00 22.24 90 THR A C 1
ATOM 707 O O . THR A 1 90 ? 26.909 24.645 113.095 1.00 20.92 90 THR A O 1
ATOM 711 N N . VAL A 1 91 ? 24.893 23.913 113.836 1.00 21.91 91 VAL A N 1
ATOM 712 C CA . VAL A 1 91 ? 25.027 24.551 115.124 1.00 23.98 91 VAL A CA 1
ATOM 713 C C . VAL A 1 91 ? 24.944 23.466 116.182 1.00 26.20 91 VAL A C 1
ATOM 714 O O . VAL A 1 91 ? 24.296 22.429 115.980 1.00 27.86 91 VAL A O 1
ATOM 718 N N . LYS A 1 92 ? 25.599 23.670 117.312 1.00 24.66 92 LYS A N 1
ATOM 719 C CA . LYS A 1 92 ? 25.526 22.725 118.393 1.00 24.66 92 LYS A CA 1
ATOM 720 C C . LYS A 1 92 ? 25.124 23.445 119.665 1.00 26.09 92 LYS A C 1
ATOM 721 O O . LYS A 1 92 ? 25.748 24.416 120.108 1.00 24.69 92 LYS A O 1
ATOM 727 N N . ASP A 1 93 ? 24.024 22.990 120.244 1.00 25.83 93 ASP A N 1
ATOM 728 C CA . ASP A 1 93 ? 23.556 23.483 121.511 1.00 27.29 93 ASP A CA 1
ATOM 729 C C . ASP A 1 93 ? 24.510 22.885 122.536 1.00 29.85 93 ASP A C 1
ATOM 730 O O . ASP A 1 93 ? 24.464 21.691 122.838 1.00 30.28 93 ASP A O 1
ATOM 735 N N . LEU A 1 94 ? 25.334 23.716 123.150 1.00 30.34 94 LEU A N 1
ATOM 736 C CA . LEU A 1 94 ? 26.304 23.245 124.109 1.00 31.13 94 LEU A CA 1
ATOM 737 C C . LEU A 1 94 ? 25.704 22.763 125.416 1.00 34.04 94 LEU A C 1
ATOM 738 O O . LEU A 1 94 ? 26.367 21.980 126.095 1.00 35.75 94 LEU A O 1
ATOM 743 N N . VAL A 1 95 ? 24.491 23.152 125.836 1.00 36.11 95 VAL A N 1
ATOM 744 C CA . VAL A 1 95 ? 23.988 22.595 127.084 1.00 39.51 95 VAL A CA 1
ATOM 745 C C . VAL A 1 95 ? 23.312 21.244 126.853 1.00 42.32 95 VAL A C 1
ATOM 746 O O . VAL A 1 95 ? 23.378 20.398 127.740 1.00 43.80 95 VAL A O 1
ATOM 750 N N . SER A 1 96 ? 22.654 20.960 125.719 1.00 43.10 96 SER A N 1
ATOM 751 C CA . SER A 1 96 ? 22.041 19.656 125.530 1.00 41.88 96 SER A CA 1
ATOM 752 C C . SER A 1 96 ? 22.867 18.747 124.637 1.00 41.35 96 SER A C 1
ATOM 753 O O . SER A 1 96 ? 22.578 17.558 124.563 1.00 44.19 96 SER A O 1
ATOM 756 N N . GLY A 1 97 ? 23.878 19.240 123.925 1.00 39.93 97 GLY A N 1
ATOM 757 C CA . GLY A 1 97 ? 24.683 18.424 123.029 1.00 38.75 97 GLY A CA 1
ATOM 758 C C . GLY A 1 97 ? 24.052 18.255 121.646 1.00 38.74 97 GLY A C 1
ATOM 759 O O . GLY A 1 97 ? 24.693 17.735 120.726 1.00 38.26 97 GLY A O 1
ATOM 760 N N . GLU A 1 98 ? 22.817 18.721 121.435 1.00 39.46 98 GLU A N 1
ATOM 761 C CA . GLU A 1 98 ? 22.127 18.546 120.163 1.00 42.51 98 GLU A CA 1
ATOM 762 C C . GLU A 1 98 ? 22.674 19.398 119.034 1.00 40.06 98 GLU A C 1
ATOM 763 O O . GLU A 1 98 ? 22.895 20.600 119.201 1.00 39.83 98 GLU A O 1
ATOM 769 N N . GLU A 1 99 ? 22.881 18.775 117.886 1.00 36.93 99 GLU A N 1
ATOM 770 C CA . GLU A 1 99 ? 23.309 19.485 116.701 1.00 37.63 99 GLU A CA 1
ATOM 771 C C . GLU A 1 99 ? 22.131 19.669 115.777 1.00 36.28 99 GLU A C 1
ATOM 772 O O . GLU A 1 99 ? 21.148 18.940 115.919 1.00 39.25 99 GLU A O 1
ATOM 778 N N . ARG A 1 100 ? 22.160 20.632 114.866 1.00 32.27 100 ARG A N 1
ATOM 779 C CA . ARG A 1 100 ? 21.105 20.809 113.889 1.00 29.00 100 ARG A CA 1
ATOM 780 C C . ARG A 1 100 ? 21.703 21.650 112.778 1.00 27.67 100 ARG A C 1
ATOM 781 O O . ARG A 1 100 ? 22.755 22.282 112.930 1.00 25.44 100 ARG A O 1
ATOM 789 N N . VAL A 1 101 ? 21.079 21.624 111.620 1.00 26.70 101 VAL A N 1
ATOM 790 C CA . VAL A 1 101 ? 21.544 22.387 110.489 1.00 26.27 101 VAL A CA 1
ATOM 791 C C . VAL A 1 101 ? 20.497 23.476 110.332 1.00 27.92 101 VAL A C 1
ATOM 792 O O . VAL A 1 101 ? 19.290 23.229 110.475 1.00 28.69 101 VAL A O 1
ATOM 796 N N . GLU A 1 102 ? 20.958 24.696 110.077 1.00 25.81 102 GLU A N 1
ATOM 797 C CA . GLU A 1 102 ? 20.092 25.851 109.945 1.00 23.95 102 GLU A CA 1
ATOM 798 C C . GLU A 1 102 ? 20.380 26.486 108.580 1.00 23.41 102 GLU A C 1
ATOM 799 O O . GLU A 1 102 ? 21.540 26.543 108.163 1.00 21.98 102 GLU A O 1
ATOM 805 N N . ASN A 1 103 ? 19.369 26.894 107.813 1.00 21.82 103 ASN A N 1
ATOM 806 C CA . ASN A 1 103 ? 19.575 27.500 106.502 1.00 22.64 103 ASN A CA 1
ATOM 807 C C . ASN A 1 103 ? 19.613 29.004 106.685 1.00 21.21 103 ASN A C 1
ATOM 808 O O . ASN A 1 103 ? 19.079 29.513 107.673 1.00 21.83 103 ASN A O 1
ATOM 813 N N . TYR A 1 104 ? 20.219 29.753 105.771 1.00 18.85 104 TYR A N 1
ATOM 814 C CA . TYR A 1 104 ? 20.237 31.200 105.867 1.00 16.08 104 TYR A CA 1
ATOM 815 C C . TYR A 1 104 ? 20.178 31.784 104.473 1.00 17.20 104 TYR A C 1
ATOM 816 O O . TYR A 1 104 ? 20.546 31.142 103.480 1.00 17.62 104 TYR A O 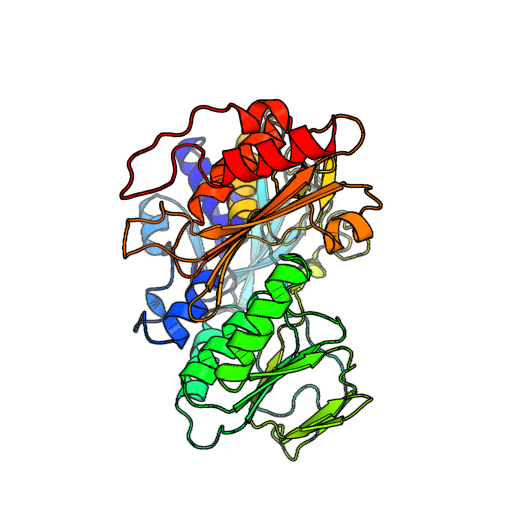1
ATOM 825 N N . ASP A 1 105 ? 19.782 33.046 104.388 1.00 18.68 105 ASP A N 1
ATOM 826 C CA . ASP A 1 105 ? 19.877 33.751 103.128 1.00 19.12 105 ASP A CA 1
ATOM 827 C C . ASP A 1 105 ? 21.186 34.518 103.123 1.00 17.56 105 ASP A C 1
ATOM 828 O O . ASP A 1 105 ? 21.863 34.537 102.090 1.00 16.62 105 ASP A O 1
ATOM 833 N N . LYS A 1 106 ? 21.568 35.120 104.260 1.00 16.14 106 LYS A N 1
ATOM 834 C CA . LYS A 1 106 ? 22.822 35.854 104.378 1.00 16.04 106 LYS A CA 1
ATOM 835 C C . LYS A 1 106 ? 23.409 35.478 105.730 1.00 12.81 106 LYS A C 1
ATOM 836 O O . LYS A 1 106 ? 22.664 35.242 106.687 1.00 13.37 106 LYS A O 1
ATOM 842 N N . LEU A 1 107 ? 24.728 35.380 105.807 1.00 13.46 107 LEU A N 1
ATOM 843 C CA . LEU A 1 107 ? 25.444 35.050 107.029 1.00 13.75 107 LEU A CA 1
ATOM 844 C C . LEU A 1 107 ? 26.475 36.153 107.320 1.00 13.19 107 LEU A C 1
ATOM 845 O O . LEU A 1 107 ? 27.249 36.520 106.426 1.00 14.22 107 LEU A O 1
ATOM 850 N N . ILE A 1 108 ? 26.543 36.715 108.526 1.00 13.59 108 ILE A N 1
ATOM 851 C CA . ILE A 1 108 ? 27.555 37.716 108.872 1.00 13.26 108 ILE A CA 1
ATOM 852 C C . ILE A 1 108 ? 28.309 37.111 110.053 1.00 12.20 108 ILE A C 1
ATOM 853 O O . ILE A 1 108 ? 27.689 36.844 111.089 1.00 11.76 108 ILE A O 1
ATOM 858 N N . ILE A 1 109 ? 29.611 36.856 109.977 1.00 11.91 109 ILE A N 1
ATOM 859 C CA . ILE A 1 109 ? 30.306 36.269 111.105 1.00 11.76 109 ILE A CA 1
ATOM 860 C C . ILE A 1 109 ? 31.293 37.254 111.717 1.00 10.99 109 ILE A C 1
ATOM 861 O O . ILE A 1 109 ? 31.995 37.973 110.998 1.00 9.08 109 ILE A O 1
ATOM 866 N N . SER A 1 110 ? 31.356 37.314 113.042 1.00 8.64 110 SER A N 1
ATOM 867 C CA . SER A 1 110 ? 32.379 38.095 113.711 1.00 12.09 110 SER A CA 1
ATOM 868 C C . SER A 1 110 ? 33.003 37.199 114.788 1.00 9.87 110 SER A C 1
ATOM 869 O O . SER A 1 110 ? 32.762 37.386 115.994 1.00 10.60 110 SER A O 1
ATOM 872 N N . PRO A 1 111 ? 33.833 36.201 114.380 1.00 10.99 111 PRO A N 1
ATOM 873 C CA . PRO A 1 111 ? 34.342 35.152 115.258 1.00 10.68 111 PRO A CA 1
ATOM 874 C C . PRO A 1 111 ? 35.392 35.645 116.239 1.00 10.62 111 PRO A C 1
ATOM 875 O O . PRO A 1 111 ? 35.637 35.025 117.270 1.00 10.94 111 PRO A O 1
ATOM 879 N N . GLY A 1 112 ? 36.021 36.785 115.970 1.00 10.86 112 GLY A N 1
ATOM 880 C CA . GLY A 1 112 ? 36.975 37.331 116.907 1.00 10.81 112 GLY A CA 1
ATOM 881 C C . GLY A 1 112 ? 38.327 36.658 116.933 1.00 9.91 112 GLY A C 1
ATOM 882 O O . GLY A 1 112 ? 38.803 36.049 115.973 1.00 10.40 112 GLY A O 1
ATOM 883 N N . ALA A 1 113 ? 38.884 36.785 118.122 1.00 11.39 113 ALA A N 1
ATOM 884 C CA . ALA A 1 113 ? 40.256 36.435 118.379 1.00 13.27 113 ALA A CA 1
ATOM 885 C C . ALA A 1 113 ? 40.319 35.835 119.762 1.00 15.61 113 ALA A C 1
ATOM 886 O O . ALA A 1 113 ? 39.392 36.005 120.570 1.00 17.35 113 ALA A O 1
ATOM 888 N N . VAL A 1 114 ? 41.433 35.165 120.037 1.00 14.14 114 VAL A N 1
ATOM 889 C CA . VAL A 1 114 ? 41.638 34.434 121.275 1.00 17.09 114 VAL A CA 1
ATOM 890 C C . VAL A 1 114 ? 43.001 34.853 121.837 1.00 17.96 114 VAL A C 1
ATOM 891 O O . VAL A 1 114 ? 43.876 35.214 121.042 1.00 17.65 114 VAL A O 1
ATOM 895 N N . PRO A 1 115 ? 43.274 34.908 123.149 1.00 19.49 115 PRO A N 1
ATOM 896 C CA . PRO A 1 115 ? 44.585 35.270 123.678 1.00 21.81 115 PRO A CA 1
ATOM 897 C C . PRO A 1 115 ? 45.659 34.293 123.207 1.00 25.04 115 PRO A C 1
ATOM 898 O O . PRO A 1 115 ? 45.467 33.073 123.201 1.00 23.82 115 PRO A O 1
ATOM 902 N N . PHE A 1 116 ? 46.791 34.833 122.790 1.00 28.47 116 PHE A N 1
ATOM 903 C CA . PHE A 1 116 ? 47.940 34.051 122.382 1.00 33.20 116 PHE A CA 1
ATOM 904 C C . PHE A 1 116 ? 48.607 33.529 123.657 1.00 33.67 116 PHE A C 1
ATOM 905 O O . PHE A 1 116 ? 48.772 34.259 124.638 1.00 32.64 116 PHE A O 1
ATOM 913 N N . GLU A 1 117 ? 48.967 32.254 123.698 1.00 36.62 117 GLU A N 1
ATOM 914 C CA . GLU A 1 117 ? 49.686 31.704 124.837 1.00 38.59 117 GLU A CA 1
ATOM 915 C C . GLU A 1 117 ? 51.111 31.359 124.445 1.00 37.10 117 GLU A C 1
ATOM 916 O O . GLU A 1 117 ? 51.401 31.105 123.270 1.00 39.00 117 GLU A O 1
ATOM 922 N N . LEU A 1 118 ? 52.009 31.316 125.419 1.00 34.12 118 LEU A N 1
ATOM 923 C CA . LEU A 1 118 ? 53.379 30.933 125.159 1.00 34.40 118 LEU A CA 1
ATOM 924 C C . LEU A 1 118 ? 53.429 29.417 125.321 1.00 33.49 118 LEU A C 1
ATOM 925 O O . LEU A 1 118 ? 53.087 28.876 126.381 1.00 31.89 118 LEU A O 1
ATOM 930 N N . ASP A 1 119 ? 53.781 28.683 124.274 1.00 34.82 119 ASP A N 1
ATOM 931 C CA . ASP A 1 119 ? 53.891 27.240 124.368 1.00 37.22 119 ASP A CA 1
ATOM 932 C C . ASP A 1 119 ? 55.328 26.960 124.745 1.00 35.17 119 ASP A C 1
ATOM 933 O O . ASP A 1 119 ? 56.215 26.778 123.898 1.00 36.50 119 ASP A O 1
ATOM 938 N N . ILE A 1 120 ? 55.537 26.943 126.052 1.00 31.23 120 ILE A N 1
ATOM 939 C CA . ILE A 1 120 ? 56.858 26.752 126.613 1.00 27.10 120 ILE A CA 1
ATOM 940 C C . ILE A 1 120 ? 56.729 25.807 127.795 1.00 26.68 120 ILE A C 1
ATOM 941 O O . ILE A 1 120 ? 55.604 25.551 128.247 1.00 24.26 120 ILE A O 1
ATOM 946 N N . PRO A 1 121 ? 57.820 25.248 128.334 1.00 27.72 121 PRO A N 1
ATOM 947 C CA . PRO A 1 121 ? 57.802 24.424 129.533 1.00 27.93 121 PRO A CA 1
ATOM 948 C C . PRO A 1 121 ? 57.176 25.164 130.698 1.00 28.63 121 PRO A C 1
ATOM 949 O O . PRO A 1 121 ? 57.442 26.342 130.932 1.00 31.67 121 PRO A O 1
ATOM 953 N N . GLY A 1 122 ? 56.310 24.474 131.423 1.00 29.67 122 GLY A N 1
ATOM 954 C CA . GLY A 1 122 ? 55.598 25.055 132.543 1.00 30.60 122 GLY A CA 1
ATOM 955 C C . GLY A 1 122 ? 54.244 25.603 132.117 1.00 32.35 122 GLY A C 1
ATOM 956 O O . GLY A 1 122 ? 53.436 25.907 132.993 1.00 32.62 122 GLY A O 1
ATOM 957 N N . LYS A 1 123 ? 54.007 25.664 130.793 1.00 35.91 123 LYS A N 1
ATOM 958 C CA . LYS A 1 123 ? 52.823 26.152 130.090 1.00 41.59 123 LYS A CA 1
ATOM 959 C C . LYS A 1 123 ? 51.545 26.251 130.893 1.00 44.80 123 LYS A C 1
ATOM 960 O O . LYS A 1 123 ? 50.825 27.246 130.759 1.00 47.34 123 LYS A O 1
ATOM 966 N N . ASP A 1 124 ? 51.184 25.219 131.655 1.00 45.98 124 ASP A N 1
ATOM 967 C CA . ASP A 1 124 ? 50.110 25.451 132.574 1.00 50.25 124 ASP A CA 1
ATOM 968 C C . ASP A 1 124 ? 50.195 24.788 133.927 1.00 46.18 124 ASP A C 1
ATOM 969 O O . ASP A 1 124 ? 49.514 23.832 134.306 1.00 46.62 124 ASP A O 1
ATOM 974 N N . LEU A 1 125 ? 51.139 25.418 134.621 1.00 39.96 125 LEU A N 1
ATOM 975 C CA . LEU A 1 125 ? 51.192 25.327 136.061 1.00 36.25 125 LEU A CA 1
ATOM 976 C C . LEU A 1 125 ? 49.999 26.207 136.476 1.00 35.38 125 LEU A C 1
ATOM 977 O O . LEU A 1 125 ? 49.459 26.986 135.668 1.00 34.11 125 LEU A O 1
ATOM 982 N N . ASP A 1 126 ? 49.500 26.144 137.704 1.00 35.41 126 ASP A N 1
ATOM 983 C CA . ASP A 1 126 ? 48.423 27.050 138.083 1.00 35.32 126 ASP A CA 1
ATOM 984 C C . ASP A 1 126 ? 48.929 28.490 138.197 1.00 31.38 126 ASP A C 1
ATOM 985 O O . ASP A 1 126 ? 50.122 28.768 138.382 1.00 25.50 126 ASP A O 1
ATOM 990 N N . ASN A 1 127 ? 47.950 29.389 138.057 1.00 26.93 127 ASN A N 1
ATOM 991 C CA . ASN A 1 127 ? 48.112 30.839 138.151 1.00 24.37 127 ASN A CA 1
ATOM 992 C C . ASN A 1 127 ? 48.877 31.505 137.013 1.00 21.07 127 ASN A C 1
ATOM 993 O O . ASN A 1 127 ? 49.637 32.463 137.185 1.00 21.31 127 ASN A O 1
ATOM 998 N N . ILE A 1 128 ? 48.643 31.003 135.806 1.00 18.43 128 ILE A N 1
ATOM 999 C CA . ILE A 1 128 ? 49.131 31.615 134.583 1.00 17.56 128 ILE A CA 1
ATOM 1000 C C . ILE A 1 128 ? 47.810 31.982 133.910 1.00 18.51 128 ILE A C 1
ATOM 1001 O O . ILE A 1 128 ? 47.076 31.125 133.400 1.00 16.24 128 ILE A O 1
ATOM 1006 N N . TYR A 1 129 ? 47.456 33.264 134.009 1.00 17.05 129 TYR A N 1
ATOM 1007 C CA . TYR A 1 129 ? 46.178 33.787 133.565 1.00 13.76 129 TYR A CA 1
ATOM 1008 C C . TYR A 1 129 ? 46.199 34.514 132.238 1.00 12.14 129 TYR A C 1
ATOM 1009 O O . TYR A 1 129 ? 47.253 34.943 131.779 1.00 12.92 129 TYR A O 1
ATOM 1018 N N . LEU A 1 130 ? 45.032 34.665 131.615 1.00 15.33 130 LEU A N 1
ATOM 1019 C CA . LEU A 1 130 ? 44.878 35.382 130.352 1.00 15.96 130 LEU A CA 1
ATOM 1020 C C . LEU A 1 130 ? 43.940 36.566 130.598 1.00 16.60 130 LEU A C 1
ATOM 1021 O O . LEU A 1 130 ? 43.348 36.640 131.683 1.00 15.89 130 LEU A O 1
ATOM 1026 N N . MET A 1 131 ? 43.721 37.491 129.662 1.00 15.67 131 MET A N 1
ATOM 1027 C CA . MET A 1 131 ? 42.892 38.639 129.940 1.00 17.36 131 MET A CA 1
ATOM 1028 C C . MET A 1 131 ? 41.940 38.952 128.810 1.00 15.57 131 MET A C 1
ATOM 1029 O O . MET A 1 131 ? 42.189 39.829 127.983 1.00 16.93 131 MET A O 1
ATOM 1034 N N . ARG A 1 132 ? 40.838 38.225 128.756 1.00 14.19 132 ARG A N 1
ATOM 1035 C CA . ARG A 1 132 ? 39.812 38.475 127.765 1.00 16.91 132 ARG A CA 1
ATOM 1036 C C . ARG A 1 132 ? 38.561 37.812 128.327 1.00 17.94 132 ARG A C 1
ATOM 1037 O O . ARG A 1 132 ? 38.671 36.701 128.843 1.00 19.03 132 ARG A O 1
ATOM 1045 N N . GLY A 1 133 ? 37.394 38.465 128.295 1.00 17.53 133 GLY A N 1
ATOM 1046 C CA . GLY A 1 133 ? 36.140 37.858 128.711 1.00 14.77 133 GLY A CA 1
ATOM 1047 C C . GLY A 1 133 ? 35.842 37.906 130.201 1.00 15.52 133 GLY A C 1
ATOM 1048 O O . GLY A 1 133 ? 36.697 38.177 131.059 1.00 16.21 133 GLY A O 1
ATOM 1049 N N . ARG A 1 134 ? 34.592 37.572 130.501 1.00 15.24 134 ARG A N 1
ATOM 1050 C CA . ARG A 1 134 ? 34.026 37.633 131.838 1.00 16.67 134 ARG A CA 1
ATOM 1051 C C . ARG A 1 134 ? 34.699 36.705 132.845 1.00 16.70 134 ARG A C 1
ATOM 1052 O O . ARG A 1 134 ? 34.974 37.116 133.981 1.00 15.79 134 ARG A O 1
ATOM 1060 N N . GLN A 1 135 ? 35.009 35.459 132.464 1.00 17.72 135 GLN A N 1
ATOM 1061 C CA . GLN A 1 135 ? 35.566 34.473 133.379 1.00 18.96 135 GLN A CA 1
ATOM 1062 C C . GLN A 1 135 ? 36.961 34.844 133.814 1.00 14.26 135 GLN A C 1
ATOM 1063 O O . GLN A 1 135 ? 37.298 34.731 134.995 1.00 14.67 135 GLN A O 1
ATOM 1069 N N . TRP A 1 136 ? 37.782 35.302 132.877 1.00 13.17 136 TRP A N 1
ATOM 1070 C CA . TRP A 1 136 ? 39.102 35.765 133.241 1.00 13.02 136 TRP A CA 1
ATOM 1071 C C . TRP A 1 136 ? 39.014 37.024 134.085 1.00 13.65 136 TRP A C 1
ATOM 1072 O O . TRP A 1 136 ? 39.781 37.154 135.040 1.00 14.16 136 TRP A O 1
ATOM 1083 N N . ALA A 1 137 ? 38.059 37.925 133.827 1.00 14.40 137 ALA A N 1
ATOM 1084 C CA . ALA A 1 137 ? 37.886 39.134 134.634 1.00 15.11 137 ALA A CA 1
ATOM 1085 C C . ALA A 1 137 ? 37.646 38.797 136.106 1.00 14.06 137 ALA A C 1
ATOM 1086 O O . ALA A 1 137 ? 38.310 39.351 136.998 1.00 14.78 137 ALA A O 1
ATOM 1088 N N . ILE A 1 138 ? 36.751 37.832 136.368 1.00 12.27 138 ILE A N 1
ATOM 1089 C CA . ILE A 1 138 ? 36.448 37.398 137.731 1.00 11.08 138 ILE A CA 1
ATOM 1090 C C . ILE A 1 138 ? 37.664 36.785 138.424 1.00 12.48 138 ILE A C 1
ATOM 1091 O O . ILE A 1 138 ? 37.981 37.131 139.573 1.00 14.47 138 ILE A O 1
ATOM 1096 N N . LYS A 1 139 ? 38.373 35.879 137.753 1.00 12.42 139 LYS A N 1
ATOM 1097 C CA . LYS A 1 139 ? 39.544 35.240 138.333 1.00 14.53 139 LYS A CA 1
ATOM 1098 C C . LYS A 1 139 ? 40.656 36.229 138.651 1.00 16.00 139 LYS A C 1
ATOM 1099 O O . LYS A 1 139 ? 41.292 36.177 139.714 1.00 15.08 139 LYS A O 1
ATOM 1105 N N . LEU A 1 140 ? 40.890 37.180 137.739 1.00 14.59 140 LEU A N 1
ATOM 1106 C CA . LEU A 1 140 ? 41.901 38.224 137.931 1.00 16.47 140 LEU A CA 1
ATOM 1107 C C . LEU A 1 140 ? 41.513 39.085 139.144 1.00 16.63 140 LEU A C 1
ATOM 1108 O O . LEU A 1 140 ? 42.349 39.378 140.006 1.00 15.81 140 LEU A O 1
ATOM 1113 N N . LYS A 1 141 ? 40.218 39.429 139.279 1.00 16.89 141 LYS A N 1
ATOM 1114 C CA . LYS A 1 141 ? 39.742 40.215 140.406 1.00 15.47 141 LYS A CA 1
ATOM 1115 C C . LYS A 1 141 ? 39.958 39.472 141.708 1.00 16.91 141 LYS A C 1
ATOM 1116 O O . LYS A 1 141 ? 40.395 40.096 142.677 1.00 16.97 141 LYS A O 1
ATOM 1122 N N . GLN A 1 142 ? 39.735 38.158 141.778 1.00 16.22 142 GLN A N 1
ATOM 1123 C CA . GLN A 1 142 ? 39.962 37.442 143.033 1.00 17.24 142 GLN A CA 1
ATOM 1124 C C . GLN A 1 142 ? 41.443 37.503 143.410 1.00 13.75 142 GLN A C 1
ATOM 1125 O O . GLN A 1 142 ? 41.781 37.638 144.591 1.00 14.64 142 GLN A O 1
ATOM 1131 N N . LYS A 1 143 ? 42.361 37.477 142.434 1.00 14.70 143 LYS A N 1
ATOM 1132 C CA . LYS A 1 143 ? 43.793 37.543 142.723 1.00 13.90 143 LYS A CA 1
ATOM 1133 C C . LYS A 1 143 ? 44.260 38.873 143.262 1.00 16.08 143 LYS A C 1
ATOM 1134 O O . LYS A 1 143 ? 45.224 38.948 144.019 1.00 15.00 143 LYS A O 1
ATOM 1140 N N . THR A 1 144 ? 43.566 39.935 142.880 1.00 16.27 144 THR A N 1
ATOM 1141 C CA . THR A 1 144 ? 43.811 41.275 143.366 1.00 18.00 144 THR A CA 1
ATOM 1142 C C . THR A 1 144 ? 43.749 41.363 144.899 1.00 17.36 144 THR A C 1
ATOM 1143 O O . THR A 1 144 ? 44.472 42.164 145.501 1.00 17.25 144 THR A O 1
ATOM 1147 N N . VAL A 1 145 ? 42.911 40.576 145.583 1.00 13.81 145 VAL A N 1
ATOM 1148 C CA . VAL A 1 145 ? 42.818 40.681 147.030 1.00 15.57 145 VAL A CA 1
ATOM 1149 C C . VAL A 1 145 ? 43.422 39.474 147.730 1.00 18.12 145 VAL A C 1
ATOM 1150 O O . VAL A 1 145 ? 43.315 39.329 148.955 1.00 19.07 145 VAL A O 1
ATOM 1154 N N . ASP A 1 146 ? 44.131 38.623 146.995 1.00 16.87 146 ASP A N 1
ATOM 1155 C CA . ASP A 1 146 ? 44.700 37.435 147.592 1.00 18.44 146 ASP A CA 1
ATOM 1156 C C . ASP A 1 146 ? 46.005 37.762 148.322 1.00 15.89 146 ASP A C 1
ATOM 1157 O O . ASP A 1 146 ? 46.981 38.148 147.675 1.00 15.07 146 ASP A O 1
ATOM 1162 N N . PRO A 1 147 ? 46.135 37.542 149.644 1.00 15.85 147 PRO A N 1
ATOM 1163 C CA . PRO A 1 147 ? 47.357 37.829 150.395 1.00 16.65 147 PRO A CA 1
ATOM 1164 C C . PRO A 1 147 ? 48.589 37.011 150.011 1.00 18.79 147 PRO A C 1
ATOM 1165 O O . PRO A 1 147 ? 49.736 37.377 150.297 1.00 20.16 147 PRO A O 1
ATOM 1169 N N . GLU A 1 148 ? 48.341 35.884 149.346 1.00 21.73 148 GLU A N 1
ATOM 1170 C CA . GLU A 1 148 ? 49.403 35.030 148.859 1.00 26.11 148 GLU A CA 1
ATOM 1171 C C . GLU A 1 148 ? 50.052 35.590 147.609 1.00 24.47 148 GLU A C 1
ATOM 1172 O O . GLU A 1 148 ? 51.203 35.244 147.327 1.00 25.99 148 GLU A O 1
ATOM 1178 N N . VAL A 1 149 ? 49.370 36.452 146.847 1.00 20.41 149 VAL A N 1
ATOM 1179 C CA . VAL A 1 149 ? 49.972 37.003 145.653 1.00 19.05 149 VAL A CA 1
ATOM 1180 C C . VAL A 1 149 ? 50.756 38.232 146.062 1.00 20.77 149 VAL A C 1
ATOM 1181 O O . VAL A 1 149 ? 50.228 39.226 146.539 1.00 20.22 149 VAL A O 1
ATOM 1185 N N . ASN A 1 150 ? 52.062 38.111 145.946 1.00 21.81 150 ASN A N 1
ATOM 1186 C CA . ASN A 1 150 ? 52.945 39.225 146.213 1.00 23.82 150 ASN A CA 1
ATOM 1187 C C . ASN A 1 150 ? 53.642 39.739 144.968 1.00 22.61 150 ASN A C 1
ATOM 1188 O O . ASN A 1 150 ? 53.729 40.955 144.776 1.00 22.51 150 ASN A O 1
ATOM 1193 N N . ASN A 1 151 ? 54.076 38.862 144.056 1.00 19.43 151 ASN A N 1
ATOM 1194 C CA . ASN A 1 151 ? 54.800 39.272 142.857 1.00 18.44 151 ASN A CA 1
ATOM 1195 C C . ASN A 1 151 ? 53.953 38.871 141.675 1.00 18.09 151 ASN A C 1
ATOM 1196 O O . ASN A 1 151 ? 53.493 37.718 141.641 1.00 15.18 151 ASN A O 1
ATOM 1201 N N . VAL A 1 152 ? 53.614 39.763 140.743 1.00 15.95 152 VAL A N 1
ATOM 1202 C CA . VAL A 1 152 ? 52.908 39.318 139.561 1.00 16.05 152 VAL A CA 1
ATOM 1203 C C . VAL A 1 152 ? 53.791 39.754 138.398 1.00 16.09 152 VAL A C 1
ATOM 1204 O O . VAL A 1 152 ? 54.503 40.771 138.458 1.00 15.76 152 VAL A O 1
ATOM 1208 N N . VAL A 1 153 ? 53.839 38.911 137.368 1.00 15.51 153 VAL A N 1
ATOM 1209 C CA . VAL A 1 153 ? 54.642 39.163 136.183 1.00 15.12 153 VAL A CA 1
ATOM 1210 C C . VAL A 1 153 ? 53.650 39.263 135.036 1.00 13.98 153 VAL A C 1
ATOM 1211 O O . VAL A 1 153 ? 52.778 38.388 134.931 1.00 16.19 153 VAL A O 1
ATOM 1215 N N . VAL A 1 154 ? 53.689 40.304 134.195 1.00 14.31 154 VAL A N 1
ATOM 1216 C CA . VAL A 1 154 ? 52.813 40.290 133.039 1.00 14.52 154 VAL A CA 1
ATOM 1217 C C . VAL A 1 154 ? 53.788 40.256 131.878 1.00 12.86 154 VAL A C 1
ATOM 1218 O O . VAL A 1 154 ? 54.864 40.872 131.888 1.00 12.18 154 VAL A O 1
ATOM 1222 N N . ILE A 1 155 ? 53.446 39.408 130.916 1.00 13.76 155 ILE A N 1
ATOM 1223 C CA . ILE A 1 155 ? 54.277 39.229 129.740 1.00 14.05 155 ILE A CA 1
ATOM 1224 C C . ILE A 1 155 ? 53.532 39.950 128.637 1.00 11.64 155 ILE A C 1
ATOM 1225 O O . ILE A 1 155 ? 52.376 39.619 128.377 1.00 13.42 155 ILE A O 1
ATOM 1230 N N . GLY A 1 156 ? 54.190 40.899 127.986 1.00 13.21 156 GLY A N 1
ATOM 1231 C CA . GLY A 1 156 ? 53.572 41.722 126.965 1.00 13.35 156 GLY A CA 1
ATOM 1232 C C . GLY A 1 156 ? 53.498 43.141 127.505 1.00 13.50 156 GLY A C 1
ATOM 1233 O O . GLY A 1 156 ? 53.092 43.363 128.645 1.00 14.74 156 GLY A O 1
ATOM 1234 N N . SER A 1 157 ? 53.920 44.139 126.742 1.00 14.44 157 SER A N 1
ATOM 1235 C CA . SER A 1 157 ? 53.918 45.504 127.248 1.00 15.54 157 SER A CA 1
ATOM 1236 C C . SER A 1 157 ? 53.068 46.401 126.356 1.00 15.56 157 SER A C 1
ATOM 1237 O O . SER A 1 157 ? 53.329 47.602 126.229 1.00 17.85 157 SER A O 1
ATOM 1240 N N . GLY A 1 158 ? 52.045 45.840 125.720 1.00 15.23 158 GLY A N 1
ATOM 1241 C CA . GLY A 1 158 ? 51.171 46.615 124.878 1.00 13.50 158 GLY A CA 1
ATOM 1242 C C . GLY A 1 158 ? 50.076 47.112 125.796 1.00 14.99 158 GLY A C 1
ATOM 1243 O O . GLY A 1 158 ? 50.153 47.022 127.031 1.00 13.89 158 GLY A O 1
ATOM 1244 N N . TYR A 1 159 ? 48.991 47.519 125.167 1.00 14.92 159 TYR A N 1
ATOM 1245 C CA . TYR A 1 159 ? 47.845 48.138 125.805 1.00 16.25 159 TYR A CA 1
ATOM 1246 C C . TYR A 1 159 ? 47.251 47.299 126.946 1.00 15.76 159 TYR A C 1
ATOM 1247 O O . TYR A 1 159 ? 47.066 47.782 128.078 1.00 15.01 159 TYR A O 1
ATOM 1256 N N . ILE A 1 160 ? 46.971 46.020 126.674 1.00 14.72 160 ILE A N 1
ATOM 1257 C CA . ILE A 1 160 ? 46.366 45.106 127.634 1.00 13.04 160 ILE A CA 1
ATOM 1258 C C . ILE A 1 160 ? 47.344 44.783 128.747 1.00 12.27 160 ILE A C 1
ATOM 1259 O O . ILE A 1 160 ? 46.950 44.774 129.918 1.00 11.27 160 ILE A O 1
ATOM 1264 N N . GLY A 1 161 ? 48.623 44.566 128.431 1.00 13.46 161 GLY A N 1
ATOM 1265 C CA . GLY A 1 161 ? 49.622 44.293 129.456 1.00 11.69 161 GLY A CA 1
ATOM 1266 C C . GLY A 1 161 ? 49.783 45.463 130.421 1.00 12.37 161 GLY A C 1
ATOM 1267 O O . GLY A 1 161 ? 49.792 45.269 131.640 1.00 13.76 161 GLY A O 1
ATOM 1268 N N . ILE A 1 162 ? 49.866 46.708 129.927 1.00 13.67 162 ILE A N 1
ATOM 1269 C CA . ILE A 1 162 ? 49.988 47.863 130.804 1.00 10.44 162 ILE A CA 1
ATOM 1270 C C . ILE A 1 162 ? 48.692 48.056 131.600 1.00 10.39 162 ILE A C 1
ATOM 1271 O O . ILE A 1 162 ? 48.767 48.436 132.775 1.00 11.84 162 ILE A O 1
ATOM 1276 N N . GLU A 1 163 ? 47.488 47.790 131.081 1.00 9.75 163 GLU A N 1
ATOM 1277 C CA . GLU A 1 163 ? 46.294 47.880 131.922 1.00 11.72 163 GLU A CA 1
ATOM 1278 C C . GLU A 1 163 ? 46.335 46.905 133.101 1.00 12.98 163 GLU A C 1
ATOM 1279 O O . GLU A 1 163 ? 45.994 47.281 134.235 1.00 14.04 163 GLU A O 1
ATOM 1285 N N . ALA A 1 164 ? 46.775 45.658 132.864 1.00 12.19 164 ALA A N 1
ATOM 1286 C CA . ALA A 1 164 ? 46.923 44.658 133.922 1.00 12.38 164 ALA A CA 1
ATOM 1287 C C . ALA A 1 164 ? 48.008 45.060 134.912 1.00 10.59 164 ALA A C 1
ATOM 1288 O O . ALA A 1 164 ? 47.811 44.933 136.122 1.00 11.75 164 ALA A O 1
ATOM 1290 N N . ALA A 1 165 ? 49.148 45.572 134.439 1.00 9.31 165 ALA A N 1
ATOM 1291 C CA . ALA A 1 165 ? 50.205 46.037 135.317 1.00 10.77 165 ALA A CA 1
ATOM 1292 C C . ALA A 1 165 ? 49.730 47.162 136.229 1.00 11.00 165 ALA A C 1
ATOM 1293 O O . ALA A 1 165 ? 50.006 47.134 137.432 1.00 11.34 165 ALA A O 1
ATOM 1295 N N . GLU A 1 166 ? 48.975 48.139 135.720 1.00 13.03 166 GLU A N 1
ATOM 1296 C CA . GLU A 1 166 ? 48.477 49.227 136.550 1.00 12.72 166 GLU A CA 1
ATOM 1297 C C . GLU A 1 166 ? 47.485 48.707 137.582 1.00 12.26 166 GLU A C 1
ATOM 1298 O O . GLU A 1 166 ? 47.597 49.055 138.763 1.00 11.14 166 GLU A O 1
ATOM 1304 N N . ALA A 1 167 ? 46.545 47.843 137.177 1.00 12.10 167 ALA A N 1
ATOM 1305 C CA . ALA A 1 167 ? 45.547 47.289 138.086 1.00 13.16 167 ALA A CA 1
ATOM 1306 C C . ALA A 1 167 ? 46.157 46.530 139.260 1.00 13.73 167 ALA A C 1
ATOM 1307 O O . ALA A 1 167 ? 45.785 46.748 140.417 1.00 16.54 167 ALA A O 1
ATOM 1309 N N . PHE A 1 168 ? 47.157 45.684 139.032 1.00 11.38 168 PHE A N 1
ATOM 1310 C CA . PHE A 1 168 ? 47.791 44.983 140.140 1.00 11.14 168 PHE A CA 1
ATOM 1311 C C . PHE A 1 168 ? 48.733 45.861 140.947 1.00 12.55 168 PHE A C 1
ATOM 1312 O O . PHE A 1 168 ? 48.858 45.668 142.160 1.00 12.88 168 PHE A O 1
ATOM 1320 N N . ALA A 1 169 ? 49.427 46.850 140.362 1.00 15.26 169 ALA A N 1
ATOM 1321 C CA . ALA A 1 169 ? 50.238 47.775 141.149 1.00 14.35 169 ALA A CA 1
ATOM 1322 C C . ALA A 1 169 ? 49.304 48.583 142.058 1.00 15.14 169 ALA A C 1
ATOM 1323 O O . ALA A 1 169 ? 49.600 48.767 143.247 1.00 13.93 169 ALA A O 1
ATOM 1325 N N . LYS A 1 170 ? 48.128 49.008 141.586 1.00 14.68 170 LYS A N 1
ATOM 1326 C CA . LYS A 1 170 ? 47.193 49.732 142.437 1.00 14.98 170 LYS A CA 1
ATOM 1327 C C . LYS A 1 170 ? 46.609 48.858 143.533 1.00 16.65 170 LYS A C 1
ATOM 1328 O O . LYS A 1 170 ? 46.272 49.353 144.609 1.00 17.19 170 LYS A O 1
ATOM 1334 N N . ALA A 1 171 ? 46.496 47.548 143.300 1.00 16.25 171 ALA A N 1
ATOM 1335 C CA . ALA A 1 171 ? 46.066 46.614 144.331 1.00 14.99 171 ALA A CA 1
ATOM 1336 C C . ALA A 1 171 ? 47.152 46.361 145.371 1.00 14.24 171 ALA A C 1
ATOM 1337 O O . ALA A 1 171 ? 46.911 45.639 146.333 1.00 15.66 171 ALA A O 1
ATOM 1339 N N . GLY A 1 172 ? 48.346 46.926 145.246 1.00 14.23 172 GLY A N 1
ATOM 1340 C CA . GLY A 1 172 ? 49.383 46.761 146.234 1.00 13.88 172 GLY A CA 1
ATOM 1341 C C . GLY A 1 172 ? 50.372 45.672 145.869 1.00 18.92 172 GLY A C 1
ATOM 1342 O O . GLY A 1 172 ? 51.163 45.295 146.732 1.00 23.04 172 GLY A O 1
ATOM 1343 N N . LYS A 1 173 ? 50.427 45.140 144.644 1.00 19.30 173 LYS A N 1
ATOM 1344 C CA . LYS A 1 173 ? 51.352 44.047 144.359 1.00 19.11 173 LYS A CA 1
ATOM 1345 C C . LYS A 1 173 ? 52.618 44.576 143.700 1.00 19.62 173 LYS A C 1
ATOM 1346 O O . LYS A 1 173 ? 52.617 45.664 143.120 1.00 20.19 173 LYS A O 1
ATOM 1352 N N . LYS A 1 174 ? 53.709 43.812 143.742 1.00 19.19 174 LYS A N 1
ATOM 1353 C CA . LYS A 1 174 ? 54.921 44.168 143.026 1.00 21.29 174 LYS A CA 1
ATOM 1354 C C .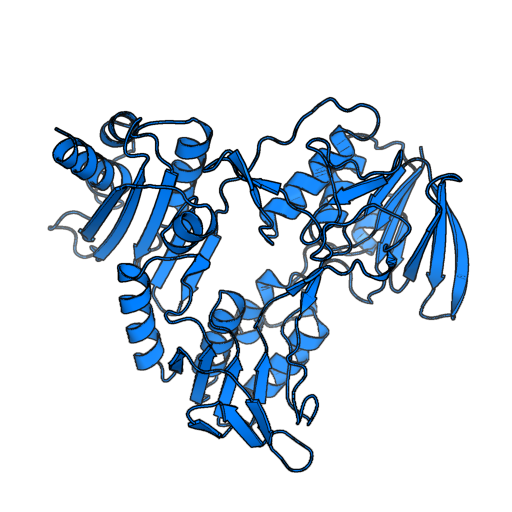 LYS A 1 174 ? 54.765 43.607 141.630 1.00 18.84 174 LYS A C 1
ATOM 1355 O O . LYS A 1 174 ? 54.497 42.412 141.495 1.00 16.94 174 LYS A O 1
ATOM 1361 N N . VAL A 1 175 ? 54.919 44.411 140.577 1.00 17.57 175 VAL A N 1
ATOM 1362 C CA . VAL A 1 175 ? 54.699 43.961 139.206 1.00 14.88 175 VAL A CA 1
ATOM 1363 C C . VAL A 1 175 ? 55.987 44.038 138.386 1.00 15.17 175 VAL A C 1
ATOM 1364 O O . VAL A 1 175 ? 56.750 44.996 138.547 1.00 16.63 175 VAL A O 1
ATOM 1368 N N . THR A 1 176 ? 56.288 43.050 137.552 1.00 13.61 176 THR A N 1
ATOM 1369 C CA . THR A 1 176 ? 57.374 43.135 136.595 1.00 12.85 176 THR A CA 1
ATOM 1370 C C . THR A 1 176 ? 56.686 42.929 135.239 1.00 14.38 176 THR A C 1
ATOM 1371 O O . THR A 1 176 ? 55.841 42.031 135.109 1.00 14.15 176 THR A O 1
ATOM 1375 N N . VAL A 1 177 ? 56.982 43.746 134.232 1.00 12.42 177 VAL A N 1
ATOM 1376 C CA . VAL A 1 177 ? 56.426 43.605 132.898 1.00 14.44 177 VAL A CA 1
ATOM 1377 C C . VAL A 1 177 ? 57.608 43.124 132.061 1.00 16.42 177 VAL A C 1
ATOM 1378 O O . VAL A 1 177 ? 58.672 43.747 132.127 1.00 15.45 177 VAL A O 1
ATOM 1382 N N . ILE A 1 178 ? 57.482 42.030 131.305 1.00 16.85 178 ILE A N 1
ATOM 1383 C CA . ILE A 1 178 ? 58.564 41.472 130.496 1.00 15.75 178 ILE A CA 1
ATOM 1384 C C . ILE A 1 178 ? 58.114 41.501 129.048 1.00 16.07 178 ILE A C 1
ATOM 1385 O O . ILE A 1 178 ? 56.950 41.189 128.732 1.00 15.01 178 ILE A O 1
ATOM 1390 N N . ASP A 1 179 ? 59.030 41.890 128.166 1.00 14.63 179 ASP A N 1
ATOM 1391 C CA . ASP A 1 179 ? 58.771 41.812 126.752 1.00 15.13 179 ASP A CA 1
ATOM 1392 C C . ASP A 1 179 ? 60.061 41.793 125.956 1.00 12.81 179 ASP A C 1
ATOM 1393 O O . ASP A 1 179 ? 61.119 42.223 126.410 1.00 15.04 179 ASP A O 1
ATOM 1398 N N . ILE A 1 180 ? 59.992 41.251 124.744 1.00 15.93 180 ILE A N 1
ATOM 1399 C CA . ILE A 1 180 ? 61.109 41.220 123.804 1.00 16.95 180 ILE A CA 1
ATOM 1400 C C . ILE A 1 180 ? 61.358 42.599 123.202 1.00 19.74 180 ILE A C 1
ATOM 1401 O O . ILE A 1 180 ? 62.490 42.961 122.861 1.00 20.58 180 ILE A O 1
ATOM 1406 N N . LEU A 1 181 ? 60.303 43.409 123.084 1.00 20.97 181 LEU A N 1
ATOM 1407 C CA . LEU A 1 181 ? 60.400 44.743 122.505 1.00 21.97 181 LEU A CA 1
ATOM 1408 C C . LEU A 1 181 ? 61.113 45.683 123.459 1.00 22.79 181 LEU A C 1
ATOM 1409 O O . LEU A 1 181 ? 61.116 45.462 124.674 1.00 22.41 181 LEU A O 1
ATOM 1414 N N . ASP A 1 182 ? 61.718 46.736 122.929 1.00 25.10 182 ASP A N 1
ATOM 1415 C CA . ASP A 1 182 ? 62.552 47.615 123.739 1.00 27.41 182 ASP A CA 1
ATOM 1416 C C . ASP A 1 182 ? 61.854 48.729 124.498 1.00 24.34 182 ASP A C 1
ATOM 1417 O O . ASP A 1 182 ? 62.489 49.362 125.337 1.00 23.58 182 ASP A O 1
ATOM 1422 N N . ARG A 1 183 ? 60.587 49.020 124.219 1.00 22.08 183 ARG A N 1
ATOM 1423 C CA . ARG A 1 183 ? 59.866 50.114 124.862 1.00 21.34 183 ARG A CA 1
ATOM 1424 C C . ARG A 1 183 ? 58.471 49.571 125.105 1.00 18.84 183 ARG A C 1
ATOM 1425 O O . ARG A 1 183 ? 57.931 48.920 124.201 1.00 19.30 183 ARG A O 1
ATOM 1433 N N . PRO A 1 184 ? 57.847 49.797 126.265 1.00 18.99 184 PRO A N 1
ATOM 1434 C CA . PRO A 1 184 ? 56.419 49.575 126.459 1.00 18.68 184 PRO A CA 1
ATOM 1435 C C . PRO A 1 184 ? 55.604 50.479 125.533 1.00 19.01 184 PRO A C 1
ATOM 1436 O O . PRO A 1 184 ? 56.058 51.568 125.171 1.00 20.69 184 PRO A O 1
ATOM 1440 N N . LEU A 1 185 ? 54.453 50.003 125.069 1.00 16.11 185 LEU A N 1
ATOM 1441 C CA . LEU A 1 185 ? 53.509 50.756 124.255 1.00 15.55 185 LEU A CA 1
ATOM 1442 C C . LEU A 1 185 ? 54.031 51.322 122.942 1.00 15.59 185 LEU A C 1
ATOM 1443 O O . LEU A 1 185 ? 53.390 52.182 122.329 1.00 16.40 185 LEU A O 1
ATOM 1448 N N . GLY A 1 186 ? 55.145 50.819 122.409 1.00 16.03 186 GLY A N 1
ATOM 1449 C CA . GLY A 1 186 ? 55.728 51.310 121.165 1.00 15.00 186 GLY A CA 1
ATOM 1450 C C . GLY A 1 186 ? 54.804 51.263 119.956 1.00 16.31 186 GLY A C 1
ATOM 1451 O O . GLY A 1 186 ? 54.971 52.007 118.991 1.00 19.24 186 GLY A O 1
ATOM 1452 N N . VAL A 1 187 ? 53.785 50.415 119.955 1.00 17.07 187 VAL A N 1
ATOM 1453 C CA . VAL A 1 187 ? 52.872 50.321 118.829 1.00 19.55 187 VAL A CA 1
ATOM 1454 C C . VAL A 1 187 ? 51.955 51.535 118.792 1.00 20.53 187 VAL A C 1
ATOM 1455 O O . VAL A 1 187 ? 51.354 51.878 117.766 1.00 21.56 187 VAL A O 1
ATOM 1459 N N . TYR A 1 188 ? 51.840 52.211 119.929 1.00 19.61 188 TYR A N 1
ATOM 1460 C CA . TYR A 1 188 ? 50.967 53.361 120.074 1.00 17.92 188 TYR A CA 1
ATOM 1461 C C . TYR A 1 188 ? 51.738 54.669 120.156 1.00 16.83 188 TYR A C 1
ATOM 1462 O O . TYR A 1 188 ? 51.290 55.676 119.602 1.00 18.63 188 TYR A O 1
ATOM 1471 N N . LEU A 1 189 ? 52.895 54.687 120.804 1.00 14.07 189 LEU A N 1
ATOM 1472 C CA . LEU A 1 189 ? 53.601 55.919 121.102 1.00 15.01 189 LEU A CA 1
ATOM 1473 C C . LEU A 1 189 ? 55.065 55.806 120.738 1.00 16.85 189 LEU A C 1
ATOM 1474 O O . LEU A 1 189 ? 55.596 54.694 120.674 1.00 19.32 189 LEU A O 1
ATOM 1479 N N . ASP A 1 190 ? 55.709 56.942 120.470 1.00 15.11 190 ASP A N 1
ATOM 1480 C CA . ASP A 1 190 ? 57.139 56.990 120.220 1.00 12.67 190 ASP A CA 1
ATOM 1481 C C . ASP A 1 190 ? 57.925 57.186 121.499 1.00 13.45 190 ASP A C 1
ATOM 1482 O O . ASP A 1 190 ? 57.360 57.444 122.572 1.00 13.46 190 ASP A O 1
ATOM 1487 N N . LYS A 1 191 ? 59.250 57.120 121.391 1.00 14.78 191 LYS A N 1
ATOM 1488 C CA . LYS A 1 191 ? 60.140 57.117 122.533 1.00 17.47 191 LYS A CA 1
ATOM 1489 C C . LYS A 1 191 ? 60.051 58.292 123.495 1.00 19.85 191 LYS A C 1
ATOM 1490 O O . LYS A 1 191 ? 60.113 58.100 124.715 1.00 20.21 191 LYS A O 1
ATOM 1496 N N . GLU A 1 192 ? 59.898 59.519 123.006 1.00 18.35 192 GLU A N 1
ATOM 1497 C CA . GLU A 1 192 ? 59.774 60.649 123.914 1.00 22.41 192 GLU A CA 1
ATOM 1498 C C . GLU A 1 192 ? 58.555 60.530 124.831 1.00 20.32 192 GLU A C 1
ATOM 1499 O O . GLU A 1 192 ? 58.602 60.979 125.978 1.00 21.53 192 GLU A O 1
ATOM 1505 N N . PHE A 1 193 ? 57.502 59.833 124.407 1.00 16.38 193 PHE A N 1
ATOM 1506 C CA . PHE A 1 193 ? 56.354 59.612 125.267 1.00 13.93 193 PHE A CA 1
ATOM 1507 C C . PHE A 1 193 ? 56.607 58.409 126.176 1.00 15.95 193 PHE A C 1
ATOM 1508 O O . PHE A 1 193 ? 56.389 58.473 127.396 1.00 16.50 193 PHE A O 1
ATOM 1516 N N . THR A 1 194 ? 57.104 57.285 125.633 1.00 14.17 194 THR A N 1
ATOM 1517 C CA . THR A 1 194 ? 57.269 56.097 126.454 1.00 14.80 194 THR A CA 1
ATOM 1518 C C . THR A 1 194 ? 58.376 56.268 127.479 1.00 14.67 194 THR A C 1
ATOM 1519 O O . THR A 1 194 ? 58.317 55.627 128.527 1.00 14.31 194 THR A O 1
ATOM 1523 N N . ASP A 1 195 ? 59.357 57.163 127.276 1.00 14.96 195 ASP A N 1
ATOM 1524 C CA . ASP A 1 195 ? 60.345 57.448 128.313 1.00 16.59 195 ASP A CA 1
ATOM 1525 C C . ASP A 1 195 ? 59.710 58.045 129.553 1.00 15.05 195 ASP A C 1
ATOM 1526 O O . ASP A 1 195 ? 60.053 57.659 130.673 1.00 16.96 195 ASP A O 1
ATOM 1531 N N . VAL A 1 196 ? 58.739 58.934 129.374 1.00 14.30 196 VAL A N 1
ATOM 1532 C CA . VAL A 1 196 ? 58.040 59.571 130.482 1.00 14.30 196 VAL A CA 1
ATOM 1533 C C . VAL A 1 196 ? 57.182 58.515 131.176 1.00 14.21 196 VAL A C 1
ATOM 1534 O O . VAL A 1 196 ? 57.202 5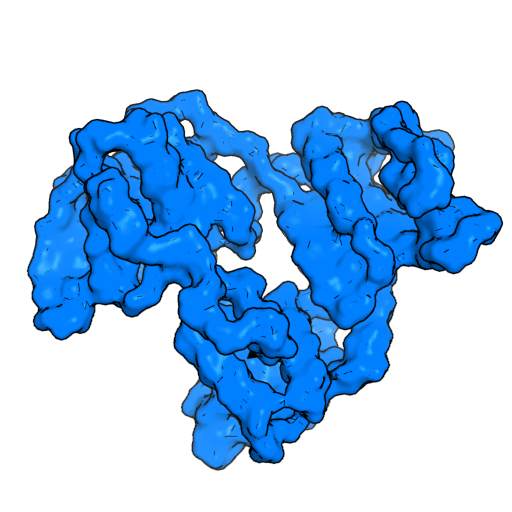8.380 132.410 1.00 14.77 196 VAL A O 1
ATOM 1538 N N . LEU A 1 197 ? 56.424 57.735 130.395 1.00 14.15 197 LEU A N 1
ATOM 1539 C CA . LEU A 1 197 ? 55.570 56.708 130.970 1.00 14.11 197 LEU A CA 1
ATOM 1540 C C . LEU A 1 197 ? 56.343 55.626 131.712 1.00 14.72 197 LEU A C 1
ATOM 1541 O O . LEU A 1 197 ? 55.885 55.190 132.774 1.00 13.55 197 LEU A O 1
ATOM 1546 N N . THR A 1 198 ? 57.525 55.220 131.239 1.00 15.63 198 THR A N 1
ATOM 1547 C CA . THR A 1 198 ? 58.354 54.261 131.954 1.00 17.47 198 THR A CA 1
ATOM 1548 C C . THR A 1 198 ? 58.716 54.781 133.334 1.00 17.31 198 THR A C 1
ATOM 1549 O O . THR A 1 198 ? 58.566 54.049 134.320 1.00 18.69 198 THR A O 1
ATOM 1553 N N . GLU A 1 199 ? 59.113 56.053 133.436 1.00 18.99 199 GLU A N 1
ATOM 1554 C CA . GLU A 1 199 ? 59.430 56.637 134.731 1.00 20.91 199 GLU A CA 1
ATOM 1555 C C . GLU A 1 199 ? 58.216 56.650 135.641 1.00 18.94 199 GLU A C 1
ATOM 1556 O O . GLU A 1 199 ? 58.325 56.309 136.813 1.00 18.10 199 GLU A O 1
ATOM 1562 N N . GLU A 1 200 ? 57.043 57.024 135.122 1.00 18.01 200 GLU A N 1
ATOM 1563 C CA . GLU A 1 200 ? 55.824 57.038 135.917 1.00 18.29 200 GLU A CA 1
ATOM 1564 C C . GLU A 1 200 ? 55.507 55.640 136.446 1.00 17.58 200 GLU A C 1
ATOM 1565 O O . GLU A 1 200 ? 55.206 55.475 137.626 1.00 18.89 200 GLU A O 1
ATOM 1571 N N . MET A 1 201 ? 55.604 54.600 135.614 1.00 18.37 201 MET A N 1
ATOM 1572 C CA . MET A 1 201 ? 55.358 53.230 136.061 1.00 16.87 201 MET A CA 1
ATOM 1573 C C . MET A 1 201 ? 56.382 52.781 137.091 1.00 17.23 201 MET A C 1
ATOM 1574 O O . MET A 1 201 ? 56.010 52.187 138.111 1.00 16.02 201 MET A O 1
ATOM 1579 N N . GLU A 1 202 ? 57.665 53.093 136.910 1.00 16.76 202 GLU A N 1
ATOM 1580 C CA . GLU A 1 202 ? 58.663 52.690 137.890 1.00 22.10 202 GLU A CA 1
ATOM 1581 C C . GLU A 1 202 ? 58.455 53.377 139.236 1.00 23.55 202 GLU A C 1
ATOM 1582 O O . GLU A 1 202 ? 58.664 52.769 140.295 1.00 24.42 202 GLU A O 1
ATOM 1588 N N . ALA A 1 203 ? 57.925 54.605 139.234 1.00 23.55 203 ALA A N 1
ATOM 1589 C CA . ALA A 1 203 ? 57.609 55.316 140.463 1.00 22.67 203 ALA A CA 1
ATOM 1590 C C . ALA A 1 203 ? 56.448 54.677 141.200 1.00 24.89 203 ALA A C 1
ATOM 1591 O O . ALA A 1 203 ? 56.154 54.992 142.356 1.00 25.66 203 ALA A O 1
ATOM 1593 N N . ASN A 1 204 ? 55.744 53.769 140.534 1.00 23.69 204 ASN A N 1
ATOM 1594 C CA . ASN A 1 204 ? 54.606 53.097 141.116 1.00 23.73 204 ASN A CA 1
ATOM 1595 C C . ASN A 1 204 ? 54.884 51.612 141.255 1.00 26.85 204 ASN A C 1
ATOM 1596 O O . ASN A 1 204 ? 53.960 50.800 141.190 1.00 27.21 204 ASN A O 1
ATOM 1601 N N . ASN A 1 205 ? 56.165 51.272 141.460 1.00 29.04 205 ASN A N 1
ATOM 1602 C CA . ASN A 1 205 ? 56.755 49.930 141.537 1.00 32.25 205 ASN A CA 1
ATOM 1603 C C . ASN A 1 205 ? 56.290 48.813 140.611 1.00 28.26 205 ASN A C 1
ATOM 1604 O O . ASN A 1 205 ? 55.807 47.707 140.923 1.00 29.25 205 ASN A O 1
ATOM 1609 N N . ILE A 1 206 ? 56.550 49.199 139.364 1.00 23.35 206 ILE A N 1
ATOM 1610 C CA . ILE A 1 206 ? 56.398 48.326 138.229 1.00 19.70 206 ILE A CA 1
ATOM 1611 C C . ILE A 1 206 ? 57.808 48.289 137.668 1.00 19.85 206 ILE A C 1
ATOM 1612 O O . ILE A 1 206 ? 58.386 49.344 137.413 1.00 22.31 206 ILE A O 1
ATOM 1617 N N . THR A 1 207 ? 58.445 47.133 137.532 1.00 20.92 207 THR A N 1
ATOM 1618 C CA . THR A 1 207 ? 59.737 47.011 136.875 1.00 20.68 207 THR A CA 1
ATOM 1619 C C . THR A 1 207 ? 59.439 46.645 135.429 1.00 19.04 207 THR A C 1
ATOM 1620 O O . THR A 1 207 ? 58.576 45.802 135.172 1.00 16.10 207 THR A O 1
ATOM 1624 N N . ILE A 1 208 ? 60.093 47.280 134.469 1.00 19.75 208 ILE A N 1
ATOM 1625 C CA . ILE A 1 208 ? 59.902 46.953 133.071 1.00 22.56 208 ILE A CA 1
ATOM 1626 C C . ILE A 1 208 ? 61.211 46.282 132.650 1.00 22.30 208 ILE A C 1
ATOM 1627 O O . ILE A 1 208 ? 62.293 46.861 132.769 1.00 23.10 208 ILE A O 1
ATOM 1632 N N . ALA A 1 209 ? 61.125 45.012 132.267 1.00 21.06 209 ALA A N 1
ATOM 1633 C CA . ALA A 1 209 ? 62.245 44.218 131.794 1.00 20.87 209 ALA A CA 1
ATOM 1634 C C . ALA A 1 209 ? 62.062 44.040 130.283 1.00 20.57 209 ALA A C 1
ATOM 1635 O O . ALA A 1 209 ? 61.301 43.187 129.814 1.00 22.02 209 ALA A O 1
ATOM 1637 N N . THR A 1 210 ? 62.691 44.887 129.477 1.00 21.26 210 THR A N 1
ATOM 1638 C CA . THR A 1 210 ? 62.565 44.838 128.027 1.00 26.40 210 THR A CA 1
ATOM 1639 C C . THR A 1 210 ? 63.675 44.034 127.374 1.00 25.96 210 THR A C 1
ATOM 1640 O O . THR A 1 210 ? 64.757 43.854 127.950 1.00 27.21 210 THR A O 1
ATOM 1644 N N . GLY A 1 211 ? 63.438 43.593 126.143 1.00 25.24 211 GLY A N 1
ATOM 1645 C CA . GLY A 1 211 ? 64.447 42.859 125.411 1.00 25.39 211 GLY A CA 1
ATOM 1646 C C . GLY A 1 211 ? 64.782 41.522 126.037 1.00 25.13 211 GLY A C 1
ATOM 1647 O O . GLY A 1 211 ? 65.951 41.141 126.028 1.00 27.53 211 GLY A O 1
ATOM 1648 N N . GLU A 1 212 ? 63.808 40.807 126.601 1.00 23.72 212 GLU A N 1
ATOM 1649 C CA . GLU A 1 212 ? 64.065 39.482 127.146 1.00 23.64 212 GLU A CA 1
ATOM 1650 C C . GLU A 1 212 ? 63.040 38.488 126.611 1.00 23.12 212 GLU A C 1
ATOM 1651 O O . GLU A 1 212 ? 61.851 38.805 126.479 1.00 22.55 212 GLU A O 1
ATOM 1657 N N . THR A 1 213 ? 63.512 37.292 126.237 1.00 22.57 213 THR A N 1
ATOM 1658 C CA . THR A 1 213 ? 62.682 36.205 125.728 1.00 21.52 213 THR A CA 1
ATOM 1659 C C . THR A 1 213 ? 62.351 35.263 126.878 1.00 21.57 213 THR A C 1
ATOM 1660 O O . THR A 1 213 ? 63.274 34.752 127.532 1.00 21.50 213 THR A O 1
ATOM 1664 N N . VAL A 1 214 ? 61.073 35.056 127.192 1.00 20.53 214 VAL A N 1
ATOM 1665 C CA . VAL A 1 214 ? 60.688 34.122 128.241 1.00 22.44 214 VAL A CA 1
ATOM 1666 C C . VAL A 1 214 ? 60.949 32.701 127.740 1.00 24.21 214 VAL A C 1
ATOM 1667 O O . VAL A 1 214 ? 60.521 32.325 126.647 1.00 25.26 214 VAL A O 1
ATOM 1671 N N . GLU A 1 215 ? 61.681 31.920 128.522 1.00 25.74 215 GLU A N 1
ATOM 1672 C CA . GLU A 1 215 ? 61.999 30.557 128.148 1.00 28.74 215 GLU A CA 1
ATOM 1673 C C . GLU A 1 215 ? 61.180 29.504 128.865 1.00 28.09 215 GLU A C 1
ATOM 1674 O O . GLU A 1 215 ? 60.800 28.519 128.230 1.00 30.31 215 GLU A O 1
ATOM 1680 N N . ARG A 1 216 ? 60.868 29.629 130.150 1.00 26.68 216 ARG A N 1
ATOM 1681 C CA . ARG A 1 216 ? 60.057 28.620 130.789 1.00 28.12 216 ARG A CA 1
ATOM 1682 C C . ARG A 1 216 ? 59.460 29.199 132.051 1.00 25.39 216 ARG A C 1
ATOM 1683 O O . ARG A 1 216 ? 59.936 30.211 132.570 1.00 25.66 216 ARG A O 1
ATOM 1691 N N . TYR A 1 217 ? 58.401 28.566 132.516 1.00 25.00 217 TYR A N 1
ATOM 1692 C CA . TYR A 1 217 ? 57.802 28.897 133.783 1.00 25.86 217 TYR A CA 1
ATOM 1693 C C . TYR A 1 217 ? 58.299 27.784 134.684 1.00 28.71 217 TYR A C 1
ATOM 1694 O O . TYR A 1 217 ? 58.400 26.638 134.240 1.00 30.61 217 TYR A O 1
ATOM 1703 N N . GLU A 1 218 ? 58.669 28.058 135.920 1.00 31.15 218 GLU A N 1
ATOM 1704 C CA . GLU A 1 218 ? 59.052 27.013 136.846 1.00 34.30 218 GLU A CA 1
ATOM 1705 C C . GLU A 1 218 ? 58.138 27.085 138.048 1.00 35.72 218 GLU A C 1
ATOM 1706 O O . GLU A 1 218 ? 57.634 28.161 138.397 1.00 35.66 218 GLU A O 1
ATOM 1712 N N . GLY A 1 219 ? 57.915 25.956 138.696 1.00 37.52 219 GLY A N 1
ATOM 1713 C CA . GLY A 1 219 ? 57.104 25.908 139.888 1.00 41.70 219 GLY A CA 1
ATOM 1714 C C . GLY A 1 219 ? 56.630 24.499 140.188 1.00 45.50 219 GLY A C 1
ATOM 1715 O O . GLY A 1 219 ? 56.578 23.595 139.336 1.00 45.34 219 GLY A O 1
ATOM 1716 N N . ASP A 1 220 ? 56.279 24.305 141.445 1.00 48.43 220 ASP A N 1
ATOM 1717 C CA . ASP A 1 220 ? 55.789 23.024 141.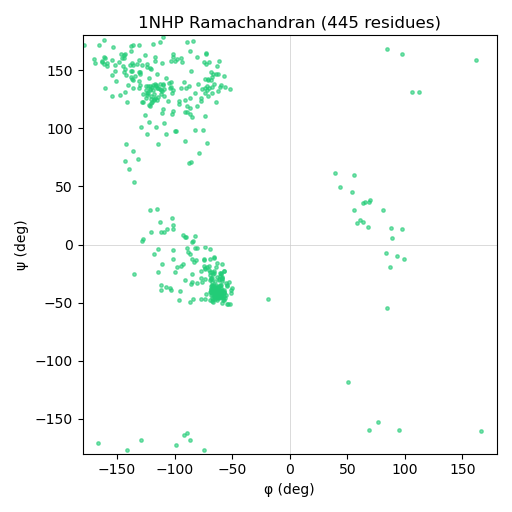875 1.00 50.23 220 ASP A CA 1
ATOM 1718 C C . ASP A 1 220 ? 54.280 23.124 141.924 1.00 47.66 220 ASP A C 1
ATOM 1719 O O . ASP A 1 220 ? 53.721 23.699 142.863 1.00 48.50 220 ASP A O 1
ATOM 1724 N N . GLY A 1 221 ? 53.620 22.652 140.865 1.00 44.00 221 GLY A N 1
ATOM 1725 C CA . GLY A 1 221 ? 52.162 22.660 140.794 1.00 42.59 221 GLY A CA 1
ATOM 1726 C C . GLY A 1 221 ? 51.603 23.993 140.297 1.00 42.24 221 GLY A C 1
ATOM 1727 O O . GLY A 1 221 ? 50.815 24.059 139.347 1.00 41.24 221 GLY A O 1
ATOM 1728 N N . ARG A 1 222 ? 51.985 25.083 140.952 1.00 42.04 222 ARG A N 1
ATOM 1729 C CA . ARG A 1 222 ? 51.613 26.413 140.538 1.00 39.18 222 ARG A CA 1
ATOM 1730 C C . ARG A 1 222 ? 52.901 27.129 140.182 1.00 35.48 222 ARG A C 1
ATOM 1731 O O . ARG A 1 222 ? 53.992 26.684 140.565 1.00 32.42 222 ARG A O 1
ATOM 1739 N N . VAL A 1 223 ? 52.792 28.214 139.415 1.00 30.96 223 VAL A N 1
ATOM 1740 C CA . VAL A 1 223 ? 53.956 28.951 138.971 1.00 26.75 223 VAL A CA 1
ATOM 1741 C C . VAL A 1 223 ? 54.615 29.612 140.173 1.00 24.83 223 VAL A C 1
ATOM 1742 O O . VAL A 1 223 ? 53.960 29.981 141.148 1.00 22.59 223 VAL A O 1
ATOM 1746 N N . GLN A 1 224 ? 55.941 29.641 140.107 1.00 25.93 224 GLN A N 1
ATOM 1747 C CA . GLN A 1 224 ? 56.795 30.239 141.112 1.00 27.47 224 GLN A CA 1
ATOM 1748 C C . GLN A 1 224 ? 57.901 31.082 140.483 1.00 26.53 224 GLN A C 1
ATOM 1749 O O . GLN A 1 224 ? 58.397 32.025 141.110 1.00 27.60 224 GLN A O 1
ATOM 1755 N N . LYS A 1 225 ? 58.319 30.829 139.247 1.00 26.91 225 LYS A N 1
ATOM 1756 C CA . LYS A 1 225 ? 59.415 31.545 138.609 1.00 27.78 225 LYS A CA 1
ATOM 1757 C C . LYS A 1 225 ? 59.087 31.715 137.147 1.00 26.54 225 LYS A C 1
ATOM 1758 O O . LYS A 1 225 ? 58.408 30.854 136.582 1.00 25.05 225 LYS A O 1
ATOM 1764 N N . VAL A 1 226 ? 59.548 32.803 136.535 1.00 24.53 226 VAL A N 1
ATOM 1765 C CA . VAL A 1 226 ? 59.445 33.021 135.101 1.00 21.99 226 VAL A CA 1
ATOM 1766 C C . VAL A 1 226 ? 60.917 33.161 134.747 1.00 23.31 226 VAL A C 1
ATOM 1767 O O . VAL A 1 226 ? 61.588 34.013 135.355 1.00 23.10 226 VAL A O 1
ATOM 1771 N N . VAL A 1 227 ? 61.496 32.340 133.859 1.00 23.79 227 VAL A N 1
ATOM 1772 C CA . VAL A 1 227 ? 62.904 32.531 133.546 1.00 23.50 227 VAL A CA 1
ATOM 1773 C C . VAL A 1 227 ? 62.990 32.927 132.081 1.00 22.37 227 VAL A C 1
ATOM 1774 O O . VAL A 1 227 ? 62.281 32.396 131.212 1.00 22.38 227 VAL A O 1
ATOM 1778 N N . THR A 1 228 ? 63.802 33.937 131.818 1.00 20.24 228 THR A N 1
ATOM 1779 C CA . THR A 1 228 ? 64.018 34.442 130.484 1.00 21.91 228 THR A CA 1
ATOM 1780 C C . THR A 1 228 ? 65.443 34.046 130.117 1.00 23.68 228 THR A C 1
ATOM 1781 O O . THR A 1 228 ? 66.191 33.481 130.920 1.00 22.83 228 THR A O 1
ATOM 1785 N N . ASP A 1 229 ? 65.853 34.383 128.903 1.00 25.14 229 ASP A N 1
ATOM 1786 C CA . ASP A 1 229 ? 67.221 34.179 128.476 1.00 28.85 229 ASP A CA 1
ATOM 1787 C C . ASP A 1 229 ? 68.232 34.927 129.342 1.00 32.66 229 ASP A C 1
ATOM 1788 O O . ASP A 1 229 ? 69.386 34.510 129.441 1.00 36.23 229 ASP A O 1
ATOM 1793 N N . LYS A 1 230 ? 67.805 36.023 129.982 1.00 35.66 230 LYS A N 1
ATOM 1794 C CA . LYS A 1 230 ? 68.694 36.902 130.718 1.00 35.24 230 LYS A CA 1
ATOM 1795 C C . LYS A 1 230 ? 68.487 36.852 132.220 1.00 35.97 230 LYS A C 1
ATOM 1796 O O . LYS A 1 230 ? 69.356 37.344 132.948 1.00 36.03 230 LYS A O 1
ATOM 1802 N N . ASN A 1 231 ? 67.362 36.335 132.732 1.00 34.13 231 ASN A N 1
ATOM 1803 C CA . ASN A 1 231 ? 67.058 36.504 134.146 1.00 32.32 231 ASN A CA 1
ATOM 1804 C C . ASN A 1 231 ? 66.028 35.530 134.677 1.00 29.16 231 ASN A C 1
ATOM 1805 O O . ASN A 1 231 ? 65.453 34.783 133.891 1.00 28.97 231 ASN A O 1
ATOM 1810 N N . ALA A 1 232 ? 65.735 35.534 135.972 1.00 27.32 232 ALA A N 1
ATOM 1811 C CA . ALA A 1 232 ? 64.683 34.709 136.542 1.00 26.30 232 ALA A CA 1
ATOM 1812 C C . ALA A 1 232 ? 63.950 35.646 137.493 1.00 25.80 232 ALA A C 1
ATOM 1813 O O . ALA A 1 232 ? 64.576 36.420 138.224 1.00 24.88 232 ALA A O 1
ATOM 1815 N N . TYR A 1 233 ? 62.625 35.626 137.447 1.00 24.94 233 TYR A N 1
ATOM 1816 C CA . TYR A 1 233 ? 61.796 36.529 138.219 1.00 22.62 233 TYR A CA 1
ATOM 1817 C C . TYR A 1 233 ? 60.829 35.707 139.038 1.00 22.66 233 TYR A C 1
ATOM 1818 O O . TYR A 1 233 ? 60.218 34.779 138.501 1.00 23.09 233 TYR A O 1
ATOM 1827 N N . ASP A 1 234 ? 60.687 36.003 140.327 1.00 22.28 234 ASP A N 1
ATOM 1828 C CA . ASP A 1 234 ? 59.703 35.339 141.162 1.00 24.14 234 ASP A CA 1
ATOM 1829 C C . ASP A 1 234 ? 58.327 35.773 140.696 1.00 22.44 234 ASP A C 1
ATOM 1830 O O . ASP A 1 234 ? 58.104 36.940 140.347 1.00 22.41 234 ASP A O 1
ATOM 1835 N N . ALA A 1 235 ? 57.379 34.854 140.695 1.00 21.50 235 ALA A N 1
ATOM 1836 C CA . ALA A 1 235 ? 56.052 35.164 140.236 1.00 18.64 235 ALA A CA 1
ATOM 1837 C C . ALA A 1 235 ? 55.065 34.337 141.023 1.00 20.01 235 ALA A C 1
ATOM 1838 O O . ALA A 1 235 ? 55.237 33.129 141.177 1.00 22.09 235 ALA A O 1
ATOM 1840 N N . ASP A 1 236 ? 54.057 34.977 141.582 1.00 18.75 236 ASP A N 1
ATOM 1841 C CA . ASP A 1 236 ? 52.967 34.270 142.227 1.00 17.99 236 ASP A CA 1
ATOM 1842 C C . ASP A 1 236 ? 51.795 34.168 141.273 1.00 18.21 236 ASP A C 1
ATOM 1843 O O . ASP A 1 236 ? 50.889 33.361 141.474 1.00 16.65 236 ASP A O 1
ATOM 1848 N N . LEU A 1 237 ? 51.789 35.025 140.247 1.00 17.80 237 LEU A N 1
ATOM 1849 C CA . LEU A 1 237 ? 50.740 35.078 139.242 1.00 16.15 237 LEU A CA 1
ATOM 1850 C C . LEU A 1 237 ? 51.432 35.584 137.984 1.00 15.16 237 LEU A C 1
ATOM 1851 O O . LEU A 1 237 ? 52.334 36.441 138.065 1.00 13.87 237 LEU A O 1
ATOM 1856 N N . VAL A 1 238 ? 51.059 35.030 136.834 1.00 12.24 238 VAL A N 1
ATOM 1857 C CA . VAL A 1 238 ? 51.549 35.520 135.558 1.00 12.75 238 VAL A CA 1
ATOM 1858 C C . VAL A 1 238 ? 50.304 35.908 134.777 1.00 13.25 238 VAL A C 1
ATOM 1859 O O . VAL A 1 238 ? 49.289 35.197 134.826 1.00 14.10 238 VAL A O 1
ATOM 1863 N N . VAL A 1 239 ? 50.315 37.060 134.100 1.00 13.81 239 VAL A N 1
ATOM 1864 C CA . VAL A 1 239 ? 49.229 37.420 133.208 1.00 12.90 239 VAL A CA 1
ATOM 1865 C C . VAL A 1 239 ? 49.909 37.452 131.846 1.00 12.96 239 VAL A C 1
ATOM 1866 O O . VAL A 1 239 ? 50.922 38.137 131.650 1.00 15.06 239 VAL A O 1
ATOM 1870 N N . VAL A 1 240 ? 49.410 36.689 130.881 1.00 12.14 240 VAL A N 1
ATOM 1871 C CA . VAL A 1 240 ? 50.034 36.627 129.573 1.00 12.82 240 VAL A CA 1
ATOM 1872 C C . VAL A 1 240 ? 49.187 37.522 128.679 1.00 14.60 240 VAL A C 1
ATOM 1873 O O . VAL A 1 240 ? 47.994 37.282 128.462 1.00 15.79 240 VAL A O 1
ATOM 1877 N N . ALA A 1 241 ? 49.782 38.603 128.202 1.00 15.54 241 ALA A N 1
ATOM 1878 C CA . ALA A 1 241 ? 49.091 39.558 127.353 1.00 17.02 241 ALA A CA 1
ATOM 1879 C C . ALA A 1 241 ? 50.015 39.902 126.190 1.00 17.42 241 ALA A C 1
ATOM 1880 O O . ALA A 1 241 ? 50.333 41.045 125.852 1.00 18.76 241 ALA A O 1
ATOM 1882 N N . VAL A 1 242 ? 50.446 38.829 125.547 1.00 16.73 242 VAL A N 1
ATOM 1883 C CA . VAL A 1 242 ? 51.382 38.923 124.467 1.00 18.68 242 VAL A CA 1
ATOM 1884 C C . VAL A 1 242 ? 50.678 39.303 123.183 1.00 21.28 242 VAL A C 1
ATOM 1885 O O . VAL A 1 242 ? 51.277 39.995 122.357 1.00 25.20 242 VAL A O 1
ATOM 1889 N N . GLY A 1 243 ? 49.444 38.882 122.960 1.00 21.50 243 GLY A N 1
ATOM 1890 C CA . GLY A 1 243 ? 48.752 39.239 121.739 1.00 19.58 243 GLY A CA 1
ATOM 1891 C C . GLY A 1 243 ? 47.520 38.376 121.587 1.00 20.14 243 GLY A C 1
ATOM 1892 O O . GLY A 1 243 ? 47.098 37.695 122.527 1.00 18.80 243 GLY A O 1
ATOM 1893 N N . VAL A 1 244 ? 47.020 38.309 120.362 1.00 20.49 244 VAL A N 1
ATOM 1894 C CA . VAL A 1 244 ? 45.745 37.696 120.065 1.00 23.61 244 VAL A CA 1
ATOM 1895 C C . VAL A 1 244 ? 45.900 36.876 118.782 1.00 24.08 244 VAL A C 1
ATOM 1896 O O . VAL A 1 244 ? 46.695 37.219 117.898 1.00 25.97 244 VAL A O 1
ATOM 1900 N N . ARG A 1 245 ? 45.146 35.800 118.649 1.00 24.23 245 ARG A N 1
ATOM 1901 C CA . ARG A 1 245 ? 45.214 34.896 117.516 1.00 23.81 245 ARG A CA 1
ATOM 1902 C C . ARG A 1 245 ? 43.807 34.876 116.905 1.00 19.24 245 ARG A C 1
ATOM 1903 O O . ARG A 1 245 ? 42.862 34.712 117.681 1.00 19.79 245 ARG A O 1
ATOM 1911 N N . PRO A 1 246 ? 43.544 35.004 115.600 1.00 16.76 246 PRO A N 1
ATOM 1912 C CA . PRO A 1 246 ? 42.205 34.908 115.014 1.00 17.06 246 PRO A CA 1
ATOM 1913 C C . PRO A 1 246 ? 41.527 33.562 115.263 1.00 16.86 246 PRO A C 1
ATOM 1914 O O . PRO A 1 246 ? 42.153 32.497 115.191 1.00 17.55 246 PRO A O 1
ATOM 1918 N N . ASN A 1 247 ? 40.242 33.567 115.598 1.00 16.14 247 ASN A N 1
ATOM 1919 C CA . ASN A 1 247 ? 39.507 32.342 115.861 1.00 16.55 247 ASN A CA 1
ATOM 1920 C C . ASN A 1 247 ? 38.970 31.842 114.523 1.00 16.42 247 ASN A C 1
ATOM 1921 O O . ASN A 1 247 ? 37.777 31.915 114.222 1.00 15.40 247 ASN A O 1
ATOM 1926 N N . THR A 1 248 ? 39.860 31.371 113.657 1.00 15.30 248 THR A N 1
ATOM 1927 C CA . THR A 1 248 ? 39.484 30.982 112.306 1.00 15.27 248 THR A CA 1
ATOM 1928 C C . THR A 1 248 ? 39.919 29.595 111.839 1.00 18.10 248 THR A C 1
ATOM 1929 O O . THR A 1 248 ? 39.652 29.220 110.691 1.00 18.67 248 THR A O 1
ATOM 1933 N N . ALA A 1 249 ? 40.558 28.780 112.681 1.00 20.84 249 ALA A N 1
ATOM 1934 C CA . ALA A 1 249 ? 41.057 27.463 112.270 1.00 21.76 249 ALA A CA 1
ATOM 1935 C C . ALA A 1 249 ? 39.929 26.567 111.774 1.00 20.43 249 ALA A C 1
ATOM 1936 O O . ALA A 1 249 ? 40.069 25.853 110.785 1.00 22.91 249 ALA A O 1
ATOM 1938 N N . TRP A 1 250 ? 38.752 26.701 112.386 1.00 18.56 250 TRP A N 1
ATOM 1939 C CA . TRP A 1 250 ? 37.561 25.980 111.974 1.00 18.93 250 TRP A CA 1
ATOM 1940 C C . TRP A 1 250 ? 37.040 26.365 110.587 1.00 21.11 250 TRP A C 1
ATOM 1941 O O . TRP A 1 250 ? 36.133 25.725 110.053 1.00 22.77 250 TRP A O 1
ATOM 1952 N N . LEU A 1 251 ? 37.569 27.445 110.017 1.00 20.09 251 LEU A N 1
ATOM 1953 C CA . LEU A 1 251 ? 37.158 27.947 108.728 1.00 19.11 251 LEU A CA 1
ATOM 1954 C C . LEU A 1 251 ? 38.132 27.555 107.647 1.00 20.56 251 LEU A C 1
ATOM 1955 O O . LEU A 1 251 ? 37.866 27.852 106.471 1.00 20.55 251 LEU A O 1
ATOM 1960 N N . LYS A 1 252 ? 39.259 26.915 107.992 1.00 21.72 252 LYS A N 1
ATOM 1961 C CA . LYS A 1 252 ? 40.233 26.524 106.993 1.00 26.07 252 LYS A CA 1
ATOM 1962 C C . LYS A 1 252 ? 39.576 25.528 106.048 1.00 25.48 252 LYS A C 1
ATOM 1963 O O . LYS A 1 252 ? 38.819 24.638 106.442 1.00 26.33 252 LYS A O 1
ATOM 1969 N N . GLY A 1 253 ? 39.748 25.762 104.760 1.00 24.08 253 GLY A N 1
ATOM 1970 C CA . GLY A 1 253 ? 39.100 24.925 103.776 1.00 25.67 253 GLY A CA 1
ATOM 1971 C C . GLY A 1 253 ? 37.695 25.415 103.450 1.00 26.64 253 GLY A C 1
ATOM 1972 O O . GLY A 1 253 ? 37.172 25.053 102.396 1.00 30.73 253 GLY A O 1
ATOM 1973 N N . THR A 1 254 ? 37.046 26.233 104.283 1.00 23.62 254 THR A N 1
ATOM 1974 C CA . THR A 1 254 ? 35.714 26.741 103.989 1.00 21.20 254 THR A CA 1
ATOM 1975 C C . THR A 1 254 ? 35.778 28.134 103.357 1.00 22.32 254 THR A C 1
ATOM 1976 O O . THR A 1 254 ? 35.103 28.406 102.360 1.00 22.62 254 THR A O 1
ATOM 1980 N N . LEU A 1 255 ? 36.563 29.060 103.923 1.00 21.73 255 LEU A N 1
ATOM 1981 C CA . LEU A 1 255 ? 36.667 30.425 103.415 1.00 19.24 255 LEU A CA 1
ATOM 1982 C C . LEU A 1 255 ? 38.138 30.665 103.154 1.00 19.06 255 LEU A C 1
ATOM 1983 O O . LEU A 1 255 ? 38.974 30.027 103.809 1.00 21.55 255 LEU A O 1
ATOM 1988 N N . GLU A 1 256 ? 38.511 31.540 102.226 1.00 17.72 256 GLU A N 1
ATOM 1989 C CA . GLU A 1 256 ? 39.907 31.858 102.019 1.00 18.04 256 GLU A CA 1
ATOM 1990 C C . GLU A 1 256 ? 40.428 32.661 103.198 1.00 17.69 256 GLU A C 1
ATOM 1991 O O . GLU A 1 256 ? 39.787 33.619 103.663 1.00 18.07 256 GLU A O 1
ATOM 1997 N N . LEU A 1 257 ? 41.603 32.271 103.673 1.00 16.41 257 LEU A N 1
ATOM 1998 C CA . LEU A 1 257 ? 42.238 32.876 104.821 1.00 16.97 257 LEU A CA 1
ATOM 1999 C C . LEU A 1 257 ? 43.614 33.352 104.381 1.00 19.49 257 LEU A C 1
ATOM 2000 O O . LEU A 1 257 ? 44.200 32.832 103.427 1.00 21.54 257 LEU A O 1
ATOM 2005 N N . HIS A 1 258 ? 44.159 34.351 105.073 1.00 19.73 258 HIS A N 1
ATOM 2006 C CA . HIS A 1 258 ? 45.502 34.862 104.857 1.00 15.99 258 HIS A CA 1
ATOM 2007 C C . HIS A 1 258 ? 46.438 33.899 105.571 1.00 16.44 258 HIS A C 1
ATOM 2008 O O . HIS A 1 258 ? 45.961 33.163 106.442 1.00 14.48 258 HIS A O 1
ATOM 2015 N N . PRO A 1 259 ? 47.751 33.842 105.292 1.00 19.05 259 PRO A N 1
ATOM 2016 C CA . PRO A 1 259 ? 48.708 32.938 105.931 1.00 18.55 259 PRO A CA 1
ATOM 2017 C C . PRO A 1 259 ? 48.700 32.984 107.443 1.00 19.64 259 PRO A C 1
ATOM 2018 O O . PRO A 1 259 ? 48.933 31.987 108.124 1.00 20.61 259 PRO A O 1
ATOM 2022 N N . ASN A 1 260 ? 48.405 34.164 107.979 1.00 19.38 260 ASN A N 1
ATOM 2023 C CA . ASN A 1 260 ? 48.333 34.371 109.416 1.00 18.71 260 ASN A CA 1
ATOM 2024 C C . ASN A 1 260 ? 46.991 33.994 110.019 1.00 16.56 260 ASN A C 1
ATOM 2025 O O . ASN A 1 260 ? 46.789 34.164 111.219 1.00 18.81 260 ASN A O 1
ATOM 2030 N N . GLY A 1 261 ? 46.029 33.476 109.270 1.00 16.01 261 GLY A N 1
ATOM 2031 C CA . GLY A 1 261 ? 44.758 33.078 109.857 1.00 14.45 261 GLY A CA 1
ATOM 2032 C C . GLY A 1 261 ? 43.657 34.103 109.663 1.00 16.00 261 GLY A C 1
ATOM 2033 O O . GLY A 1 261 ? 42.500 33.775 109.895 1.00 16.77 261 GLY A O 1
ATOM 2034 N N . LEU A 1 262 ? 43.938 35.334 109.230 1.00 16.83 262 LEU A N 1
ATOM 2035 C CA . LEU A 1 262 ? 42.903 36.340 109.054 1.00 15.45 262 LEU A CA 1
ATOM 2036 C C . LEU A 1 262 ? 42.004 36.032 107.861 1.00 15.58 262 LEU A C 1
ATOM 2037 O O . LEU A 1 262 ? 42.486 35.554 106.828 1.00 15.81 262 LEU A O 1
ATOM 2042 N N . ILE A 1 263 ? 40.703 36.286 107.938 1.00 15.42 263 ILE A N 1
ATOM 2043 C CA . ILE A 1 263 ? 39.786 36.017 106.835 1.00 14.21 263 ILE A CA 1
ATOM 2044 C C . ILE A 1 263 ? 40.009 37.027 105.713 1.00 16.71 263 ILE A C 1
ATOM 2045 O O . ILE A 1 263 ? 40.202 38.220 105.988 1.00 18.13 263 ILE A O 1
ATOM 2050 N N . LYS A 1 264 ? 40.042 36.616 104.441 1.00 15.38 264 LYS A N 1
ATOM 2051 C CA . LYS A 1 264 ? 40.135 37.568 103.342 1.00 15.36 264 LYS A CA 1
ATOM 2052 C C . LYS A 1 264 ? 38.784 38.222 103.084 1.00 17.27 264 LYS A C 1
ATOM 2053 O O . LYS A 1 264 ? 37.782 37.511 102.917 1.00 15.59 264 LYS A O 1
ATOM 2059 N N . THR A 1 265 ? 38.705 39.558 103.077 1.00 16.49 265 THR A N 1
ATOM 2060 C CA . THR A 1 265 ? 37.479 40.281 102.767 1.00 17.26 265 THR A CA 1
ATOM 2061 C C . THR A 1 265 ? 37.827 41.443 101.846 1.00 18.40 265 THR A C 1
ATOM 2062 O O . THR A 1 265 ? 38.994 41.871 101.773 1.00 17.81 265 THR A O 1
ATOM 2066 N N . ASP A 1 266 ? 36.836 41.906 101.087 1.00 18.82 266 ASP A N 1
ATOM 2067 C CA . ASP A 1 266 ? 37.043 43.091 100.281 1.00 19.10 266 ASP A CA 1
ATOM 2068 C C . ASP A 1 266 ? 36.459 44.303 101.012 1.00 21.14 266 ASP A C 1
ATOM 2069 O O . ASP A 1 266 ? 35.951 44.182 102.140 1.00 18.36 266 ASP A O 1
ATOM 2074 N N . GLU A 1 267 ? 36.418 45.458 100.342 1.00 22.75 267 GLU A N 1
ATOM 2075 C CA . GLU A 1 267 ? 35.911 46.690 100.932 1.00 25.30 267 GLU A CA 1
ATOM 2076 C C . GLU A 1 267 ? 34.416 46.720 101.197 1.00 21.70 267 GLU A C 1
ATOM 2077 O O . GLU A 1 267 ? 33.925 47.698 101.750 1.00 20.92 267 GLU A O 1
ATOM 2083 N N . TYR A 1 268 ? 33.677 45.680 100.807 1.00 19.15 268 TYR A N 1
ATOM 2084 C CA . TYR A 1 268 ? 32.260 45.571 101.140 1.00 16.56 268 TYR A CA 1
ATOM 2085 C C . TYR A 1 268 ? 32.013 44.510 102.214 1.00 15.32 268 TYR A C 1
ATOM 2086 O O . TYR A 1 268 ? 30.893 44.054 102.408 1.00 18.65 268 TYR A O 1
ATOM 2095 N N . MET A 1 269 ? 33.081 44.041 102.887 1.00 15.34 269 MET A N 1
ATOM 2096 C CA . MET A 1 269 ? 33.094 43.014 103.946 1.00 14.75 269 MET A CA 1
ATOM 2097 C C . MET A 1 269 ? 32.733 41.600 103.450 1.00 14.25 269 MET A C 1
ATOM 2098 O O . MET A 1 269 ? 32.495 40.665 104.220 1.00 13.44 269 MET A O 1
ATOM 2103 N N . ARG A 1 270 ? 32.747 41.382 102.136 1.00 15.64 270 ARG A N 1
ATOM 2104 C CA . ARG A 1 270 ? 32.439 40.079 101.557 1.00 16.68 270 ARG A CA 1
ATOM 2105 C C . ARG A 1 270 ? 33.627 39.148 101.647 1.00 16.85 270 ARG A C 1
ATOM 2106 O O . ARG A 1 270 ? 34.758 39.594 101.401 1.00 17.02 270 ARG A O 1
ATOM 2114 N N . THR A 1 271 ? 33.385 37.882 101.991 1.00 17.50 271 THR A N 1
ATOM 2115 C CA . THR A 1 271 ? 34.441 36.888 102.058 1.00 15.82 271 THR A CA 1
ATOM 2116 C C . THR A 1 271 ? 34.603 36.298 100.654 1.00 16.69 271 THR A C 1
ATOM 2117 O O . THR A 1 271 ? 34.041 36.810 99.668 1.00 16.45 271 THR A O 1
ATOM 2121 N N . SER A 1 272 ? 35.350 35.194 100.537 1.00 17.26 272 SER A N 1
ATOM 2122 C CA . SER A 1 272 ? 35.497 34.526 99.265 1.00 16.98 272 SER A CA 1
ATOM 2123 C C . SER A 1 272 ? 34.205 33.838 98.807 1.00 18.35 272 SER A C 1
ATOM 2124 O O . SER A 1 272 ? 34.066 33.519 97.624 1.00 21.41 272 SER A O 1
ATOM 2127 N N . GLU A 1 273 ? 33.232 33.577 99.686 1.00 18.29 273 GLU A N 1
ATOM 2128 C CA . GLU A 1 273 ? 32.040 32.841 99.315 1.00 17.72 273 GLU A CA 1
ATOM 2129 C C . GLU A 1 273 ? 30.826 33.743 99.226 1.00 18.49 273 GLU A C 1
ATOM 2130 O O . GLU A 1 273 ? 30.698 34.680 100.015 1.00 18.56 273 GLU A O 1
ATOM 2136 N N . PRO A 1 274 ? 29.909 33.520 98.281 1.00 21.48 274 PRO A N 1
ATOM 2137 C CA . PRO A 1 274 ? 28.635 34.209 98.167 1.00 19.50 274 PRO A CA 1
ATOM 2138 C C . PRO A 1 274 ? 27.814 34.204 99.443 1.00 17.31 274 PRO A C 1
ATOM 2139 O O . PRO A 1 274 ? 27.656 33.177 100.113 1.00 17.51 274 PRO A O 1
ATOM 2143 N N . ASP A 1 275 ? 27.295 35.386 99.757 1.00 16.77 275 ASP A N 1
ATOM 2144 C CA . ASP A 1 275 ? 26.421 35.645 100.887 1.00 16.70 275 ASP A CA 1
ATOM 2145 C C . ASP A 1 275 ? 26.954 35.440 102.291 1.00 15.79 275 ASP A C 1
ATOM 2146 O O . ASP A 1 275 ? 26.148 35.334 103.225 1.00 17.50 275 ASP A O 1
ATOM 2151 N N . VAL A 1 276 ? 28.285 35.420 102.476 1.00 15.63 276 VAL A N 1
ATOM 2152 C CA . VAL A 1 276 ? 28.859 35.394 103.813 1.00 18.18 276 VAL A CA 1
ATOM 2153 C C . VAL A 1 276 ? 29.874 36.535 103.891 1.00 16.88 276 VAL A C 1
ATOM 2154 O O . VAL A 1 276 ? 30.736 36.771 103.033 1.00 16.09 276 VAL A O 1
ATOM 2158 N N . PHE A 1 277 ? 29.663 37.288 104.961 1.00 15.38 277 PHE A N 1
ATOM 2159 C CA . PHE A 1 277 ? 30.374 38.510 105.269 1.00 13.79 277 PHE A CA 1
ATOM 2160 C C . PHE A 1 277 ? 31.156 38.272 106.541 1.00 11.72 277 PHE A C 1
ATOM 2161 O O . PHE A 1 277 ? 30.701 37.514 107.401 1.00 11.63 277 PHE A O 1
ATOM 2169 N N . ALA A 1 278 ? 32.329 38.884 106.692 1.00 12.50 278 ALA A N 1
ATOM 2170 C CA . ALA A 1 278 ? 33.113 38.698 107.903 1.00 12.37 278 ALA A CA 1
ATOM 2171 C C . ALA A 1 278 ? 33.605 40.070 108.354 1.00 12.65 278 ALA A C 1
ATOM 2172 O O . ALA A 1 278 ? 33.965 40.922 107.530 1.00 13.31 278 ALA A O 1
ATOM 2174 N N . VAL A 1 279 ? 33.681 40.253 109.675 1.00 12.67 279 VAL A N 1
ATOM 2175 C CA . VAL A 1 279 ? 33.890 41.542 110.321 1.00 11.95 279 VAL A CA 1
ATOM 2176 C C . VAL A 1 279 ? 34.766 41.371 111.567 1.00 12.14 279 VAL A C 1
ATOM 2177 O O . VAL A 1 279 ? 34.876 40.255 112.096 1.00 11.36 279 VAL A O 1
ATOM 2181 N N . GLY A 1 280 ? 35.409 42.417 112.090 1.00 10.87 280 GLY A N 1
ATOM 2182 C CA . GLY A 1 280 ? 36.035 42.392 113.411 1.00 9.46 280 GLY A CA 1
ATOM 2183 C C . GLY A 1 280 ? 37.519 42.054 113.463 1.00 9.06 280 GLY A C 1
ATOM 2184 O O . GLY A 1 280 ? 38.229 42.106 112.453 1.00 8.94 280 GLY A O 1
ATOM 2185 N N . ASP A 1 281 ? 37.976 41.628 114.654 1.00 8.70 281 ASP A N 1
ATOM 2186 C CA . ASP A 1 281 ? 39.380 41.295 114.886 1.00 8.81 281 ASP A CA 1
ATOM 2187 C C . ASP A 1 281 ? 39.943 40.237 113.961 1.00 11.44 281 ASP A C 1
ATOM 2188 O O . ASP A 1 281 ? 41.154 40.134 113.771 1.00 11.93 281 ASP A O 1
ATOM 2193 N N . ALA A 1 282 ? 39.068 39.406 113.393 1.00 9.95 282 ALA A N 1
ATOM 2194 C CA . ALA A 1 282 ? 39.499 38.337 112.502 1.00 12.22 282 ALA A CA 1
ATOM 2195 C C . ALA A 1 282 ? 39.744 38.818 111.075 1.00 13.70 282 ALA A C 1
ATOM 2196 O O . ALA A 1 282 ? 39.963 37.988 110.185 1.00 12.72 282 ALA A O 1
ATOM 2198 N N . THR A 1 283 ? 39.699 40.136 110.795 1.00 13.87 283 THR A N 1
ATOM 2199 C CA . THR A 1 283 ? 39.843 40.654 109.435 1.00 14.05 283 THR A CA 1
ATOM 2200 C C . THR A 1 283 ? 40.875 41.790 109.375 1.00 14.33 283 THR A C 1
ATOM 2201 O O . THR A 1 283 ? 41.341 42.289 110.403 1.00 14.20 283 THR A O 1
ATOM 2205 N N . LEU A 1 284 ? 41.212 42.230 108.162 1.00 12.31 284 LEU A N 1
ATOM 2206 C CA . LEU A 1 284 ? 42.099 43.367 107.920 1.00 16.50 284 LEU A CA 1
ATOM 2207 C C . LEU A 1 284 ? 41.156 44.538 107.617 1.00 16.04 284 LEU A C 1
ATOM 2208 O O . LEU A 1 284 ? 40.022 44.317 107.164 1.00 13.68 284 LEU A O 1
ATOM 2213 N N . ILE A 1 285 ? 41.591 45.783 107.784 1.00 15.67 285 ILE A N 1
ATOM 2214 C CA . ILE A 1 285 ? 40.737 46.938 107.554 1.00 13.15 285 ILE A CA 1
ATOM 2215 C C . ILE A 1 285 ? 41.566 47.964 106.789 1.00 13.17 285 ILE A C 1
ATOM 2216 O O . ILE A 1 285 ? 42.802 47.961 106.874 1.00 12.69 285 ILE A O 1
ATOM 2221 N N . LYS A 1 286 ? 40.899 48.757 105.947 1.00 14.13 286 LYS A N 1
ATOM 2222 C CA . LYS A 1 286 ? 41.532 49.824 105.188 1.00 14.21 286 LYS A CA 1
ATOM 2223 C C . LYS A 1 286 ? 42.078 50.870 106.139 1.00 14.12 286 LYS A C 1
ATOM 2224 O O . LYS A 1 286 ? 41.330 51.441 106.931 1.00 16.01 286 LYS A O 1
ATOM 2230 N N . TYR A 1 287 ? 43.367 51.122 106.035 1.00 12.54 287 TYR A N 1
ATOM 2231 C CA . TYR A 1 287 ? 44.121 52.028 106.866 1.00 14.29 287 TYR A CA 1
ATOM 2232 C C . TYR A 1 287 ? 44.474 53.210 105.979 1.00 15.26 287 TYR A C 1
ATOM 2233 O O . TYR A 1 287 ? 45.386 53.142 105.142 1.00 14.29 287 TYR A O 1
ATOM 2242 N N . ASN A 1 288 ? 43.771 54.326 106.170 1.00 15.66 288 ASN A N 1
ATOM 2243 C CA . ASN A 1 288 ? 43.957 55.524 105.361 1.00 14.98 288 ASN A CA 1
ATOM 2244 C C . ASN A 1 288 ? 45.328 56.189 105.450 1.00 15.41 288 ASN A C 1
ATOM 2245 O O . ASN A 1 288 ? 45.795 56.576 104.374 1.00 17.61 288 ASN A O 1
ATOM 2250 N N . PRO A 1 289 ? 46.080 56.326 106.566 1.00 12.97 289 PRO A N 1
ATOM 2251 C CA . PRO A 1 289 ? 47.411 56.914 106.593 1.00 15.17 289 PRO A CA 1
ATOM 2252 C C . PRO A 1 289 ? 48.349 56.330 105.547 1.00 18.54 289 PRO A C 1
ATOM 2253 O O . PRO A 1 289 ? 49.116 57.062 104.933 1.00 20.74 289 PRO A O 1
ATOM 2257 N N . ALA A 1 290 ? 48.274 55.025 105.281 1.00 22.80 290 ALA A N 1
ATOM 2258 C CA . ALA A 1 290 ? 49.186 54.418 104.334 1.00 24.08 290 ALA A CA 1
ATOM 2259 C C . ALA A 1 290 ? 48.507 53.748 103.148 1.00 26.65 290 ALA A C 1
ATOM 2260 O O . ALA A 1 290 ? 49.148 53.029 102.381 1.00 26.78 290 ALA A O 1
ATOM 2262 N N . ASP A 1 291 ? 47.208 53.972 102.979 1.00 26.99 291 ASP A N 1
ATOM 2263 C CA . ASP A 1 291 ? 46.424 53.366 101.920 1.00 30.88 291 ASP A CA 1
ATOM 2264 C C . ASP A 1 291 ? 46.647 51.880 101.652 1.00 29.48 291 ASP A C 1
ATOM 2265 O O . ASP A 1 291 ? 46.801 51.420 100.519 1.00 29.29 291 ASP A O 1
ATOM 2270 N N . THR A 1 292 ? 46.599 51.119 102.743 1.00 27.79 292 THR A N 1
ATOM 2271 C CA . THR A 1 292 ? 46.822 49.687 102.703 1.00 26.79 292 THR A CA 1
ATOM 2272 C C . THR A 1 292 ? 45.853 49.019 103.678 1.00 25.24 292 THR A C 1
ATOM 2273 O O . THR A 1 292 ? 45.030 49.707 104.284 1.00 26.61 292 THR A O 1
ATOM 2277 N N . GLU A 1 293 ? 45.914 47.705 103.855 1.00 24.48 293 GLU A N 1
ATOM 2278 C CA . GLU A 1 293 ? 45.016 46.968 104.730 1.00 25.49 293 GLU A CA 1
ATOM 2279 C C . GLU A 1 293 ? 45.901 46.521 105.870 1.00 22.59 293 GLU A C 1
ATOM 2280 O O . GLU A 1 293 ? 46.985 45.972 105.647 1.00 20.81 293 GLU A O 1
ATOM 2286 N N . VAL A 1 294 ? 45.458 46.730 107.094 1.00 19.03 294 VAL A N 1
ATOM 2287 C CA . VAL A 1 294 ? 46.245 46.389 108.262 1.00 17.48 294 VAL A CA 1
ATOM 2288 C C . VAL A 1 294 ? 45.260 45.716 109.213 1.00 15.62 294 VAL A C 1
ATOM 2289 O O . VAL A 1 294 ? 44.047 45.957 109.131 1.00 15.78 294 VAL A O 1
ATOM 2293 N N . ASN A 1 295 ? 45.712 44.849 110.111 1.00 12.75 295 ASN A N 1
ATOM 2294 C CA . ASN A 1 295 ? 44.846 44.266 111.129 1.00 13.46 295 ASN A CA 1
ATOM 2295 C C . ASN A 1 295 ? 44.921 45.181 112.345 1.00 14.31 295 ASN A C 1
ATOM 2296 O O . ASN A 1 295 ? 46.004 45.313 112.934 1.00 14.32 295 ASN A O 1
ATOM 2301 N N . ILE A 1 296 ? 43.833 45.859 112.729 1.00 13.61 296 ILE A N 1
ATOM 2302 C CA . ILE A 1 296 ? 43.852 46.753 113.886 1.00 14.11 296 ILE A CA 1
ATOM 2303 C C . ILE A 1 296 ? 42.660 46.306 114.714 1.00 11.55 296 ILE A C 1
ATOM 2304 O O . ILE A 1 296 ? 41.485 46.631 114.476 1.00 11.31 296 ILE A O 1
ATOM 2309 N N . ALA A 1 297 ? 43.009 45.551 115.730 1.00 10.94 297 ALA A N 1
ATOM 2310 C CA . ALA A 1 297 ? 42.018 44.930 116.579 1.00 11.49 297 ALA A CA 1
ATOM 2311 C C . ALA A 1 297 ? 41.399 45.872 117.619 1.00 13.70 297 ALA A C 1
ATOM 2312 O O . ALA A 1 297 ? 41.776 45.870 118.796 1.00 15.19 297 ALA A O 1
ATOM 2314 N N . LEU A 1 298 ? 40.441 46.708 117.191 1.00 11.66 298 LEU A N 1
ATOM 2315 C CA . LEU A 1 298 ? 39.802 47.663 118.088 1.00 11.46 298 LEU A CA 1
ATOM 2316 C C . LEU A 1 298 ? 38.301 47.560 117.964 1.00 10.78 298 LEU A C 1
ATOM 2317 O O . LEU A 1 298 ? 37.776 47.306 116.873 1.00 11.27 298 LEU A O 1
ATOM 2322 N N . ALA A 1 299 ? 37.613 47.799 119.078 1.00 7.22 299 ALA A N 1
ATOM 2323 C CA . ALA A 1 299 ? 36.167 47.774 119.125 1.00 9.19 299 ALA A CA 1
ATOM 2324 C C . ALA A 1 299 ? 35.527 48.737 118.137 1.00 11.14 299 ALA A C 1
ATOM 2325 O O . ALA A 1 299 ? 34.533 48.376 117.504 1.00 11.15 299 ALA A O 1
ATOM 2327 N N . THR A 1 300 ? 36.096 49.931 117.950 1.00 11.51 300 THR A N 1
ATOM 2328 C CA . THR A 1 300 ? 35.570 50.935 117.022 1.00 11.33 300 THR A CA 1
ATOM 2329 C C . THR A 1 300 ? 35.525 50.419 115.587 1.00 10.46 300 THR A C 1
ATOM 2330 O O . THR A 1 300 ? 34.558 50.562 114.843 1.00 11.29 300 THR A O 1
ATOM 2334 N N . ASN A 1 301 ? 36.592 49.719 115.215 1.00 10.32 301 ASN A N 1
ATOM 2335 C CA . ASN A 1 301 ? 36.709 49.136 113.890 1.00 11.80 301 ASN A CA 1
ATOM 2336 C C . ASN A 1 301 ? 35.657 48.058 113.643 1.00 10.10 301 ASN A C 1
ATOM 2337 O O . ASN A 1 301 ? 34.943 48.098 112.632 1.00 12.13 301 ASN A O 1
ATOM 2342 N N . ALA A 1 302 ? 35.486 47.144 114.604 1.00 8.37 302 ALA A N 1
ATOM 2343 C CA . ALA A 1 302 ? 34.537 46.053 114.472 1.00 8.63 302 ALA A CA 1
ATOM 2344 C C . ALA A 1 302 ? 33.104 46.555 114.368 1.00 9.93 302 ALA A C 1
ATOM 2345 O O . ALA A 1 302 ? 32.311 46.009 113.591 1.00 10.65 302 ALA A O 1
ATOM 2347 N N . ARG A 1 303 ? 32.754 47.617 115.109 1.00 10.73 303 ARG A N 1
ATOM 2348 C CA . ARG A 1 303 ? 31.414 48.187 115.070 1.00 7.67 303 ARG A CA 1
ATOM 2349 C C . ARG A 1 303 ? 31.103 48.823 113.733 1.00 9.15 303 ARG A C 1
ATOM 2350 O O . ARG A 1 303 ? 30.001 48.647 113.193 1.00 9.83 303 ARG A O 1
ATOM 2358 N N . LYS A 1 304 ? 32.068 49.510 113.121 1.00 10.68 304 LYS A N 1
ATOM 2359 C CA . LYS A 1 304 ? 31.846 50.151 111.822 1.00 12.80 304 LYS A CA 1
ATOM 2360 C C . LYS A 1 304 ? 31.766 49.111 110.722 1.00 12.09 304 LYS A C 1
ATOM 2361 O O . LYS A 1 304 ? 30.894 49.182 109.850 1.00 13.26 304 LYS A O 1
ATOM 2367 N N . GLN A 1 305 ? 32.651 48.113 110.755 1.00 8.94 305 GLN A N 1
ATOM 2368 C CA . GLN A 1 305 ? 32.591 47.035 109.792 1.00 9.22 305 GLN A CA 1
ATOM 2369 C C . GLN A 1 305 ? 31.254 46.305 109.882 1.00 8.71 305 GLN A C 1
ATOM 2370 O O . GLN A 1 305 ? 30.658 46.010 108.844 1.00 10.72 305 GLN A O 1
ATOM 2376 N N . GLY A 1 306 ? 30.771 46.020 111.102 1.00 8.54 306 GLY A N 1
ATOM 2377 C CA . GLY A 1 306 ? 29.492 45.365 111.331 1.00 10.99 306 GLY A CA 1
ATOM 2378 C C . GLY A 1 306 ? 28.363 46.072 110.599 1.00 14.28 306 GLY A C 1
ATOM 2379 O O . GLY A 1 306 ? 27.623 45.443 109.832 1.00 17.60 306 GLY A O 1
ATOM 2380 N N . ARG A 1 307 ? 28.231 47.393 110.761 1.00 15.45 307 ARG A N 1
ATOM 2381 C CA . ARG A 1 307 ? 27.198 48.130 110.043 1.00 13.57 307 ARG A CA 1
ATOM 2382 C C . ARG A 1 307 ? 27.440 48.125 108.543 1.00 13.37 307 ARG A C 1
ATOM 2383 O O . ARG A 1 307 ? 26.473 48.020 107.777 1.00 14.63 307 ARG A O 1
ATOM 2391 N N . PHE A 1 308 ? 28.687 48.202 108.061 1.00 12.36 308 PHE A N 1
ATOM 2392 C CA . PHE A 1 308 ? 28.928 48.205 106.623 1.00 12.34 308 PHE A CA 1
ATOM 2393 C C . PHE A 1 308 ? 28.626 46.877 105.961 1.00 14.63 308 PHE A C 1
ATOM 2394 O O . PHE A 1 308 ? 28.229 46.839 104.796 1.00 14.16 308 PHE A O 1
ATOM 2402 N N . ALA A 1 309 ? 28.709 45.773 106.707 1.00 14.74 309 ALA A N 1
ATOM 2403 C CA . ALA A 1 309 ? 28.351 44.477 106.166 1.00 12.68 309 ALA A CA 1
ATOM 2404 C C . ALA A 1 309 ? 26.857 44.468 105.832 1.00 13.22 309 ALA A C 1
ATOM 2405 O O . ALA A 1 309 ? 26.453 44.059 104.737 1.00 14.02 309 ALA A O 1
ATOM 2407 N N . VAL A 1 310 ? 26.000 44.978 106.717 1.00 11.77 310 VAL A N 1
ATOM 2408 C CA . VAL A 1 310 ? 24.560 45.020 106.473 1.00 11.81 310 VAL A CA 1
ATOM 2409 C C . VAL A 1 310 ? 24.231 45.966 105.319 1.00 16.55 310 VAL A C 1
ATOM 2410 O O . VAL A 1 310 ? 23.340 45.682 104.509 1.00 17.79 310 VAL A O 1
ATOM 2414 N N . LYS A 1 311 ? 24.931 47.100 105.195 1.00 19.05 311 LYS A N 1
ATOM 2415 C CA . LYS A 1 311 ? 24.713 48.017 104.080 1.00 18.98 311 LYS A CA 1
ATOM 2416 C C . LYS A 1 311 ? 25.003 47.358 102.749 1.00 19.73 311 LYS A C 1
ATOM 2417 O O . LYS A 1 311 ? 24.402 47.711 101.725 1.00 22.06 311 LYS A O 1
ATOM 2423 N N . ASN A 1 312 ? 25.940 46.407 102.716 1.00 18.48 312 ASN A N 1
ATOM 2424 C CA . ASN A 1 312 ? 26.291 45.715 101.485 1.00 17.37 312 ASN A CA 1
ATOM 2425 C C . ASN A 1 312 ? 25.701 44.330 101.333 1.00 19.24 312 ASN A C 1
ATOM 2426 O O . ASN A 1 312 ? 26.095 43.558 100.453 1.00 17.16 312 ASN A O 1
ATOM 2431 N N . LEU A 1 313 ? 24.676 44.056 102.141 1.00 21.84 313 LEU A N 1
ATOM 2432 C CA . LEU A 1 313 ? 24.028 42.762 102.201 1.00 22.57 313 LEU A CA 1
ATOM 2433 C C . LEU A 1 313 ? 23.483 42.274 100.879 1.00 26.40 313 LEU A C 1
ATOM 2434 O O . LEU A 1 313 ? 23.641 41.108 100.523 1.00 26.45 313 LEU A O 1
ATOM 2439 N N . GLU A 1 314 ? 22.859 43.157 100.111 1.00 27.82 314 GLU A N 1
ATOM 2440 C CA . GLU A 1 314 ? 22.244 42.728 98.873 1.00 32.83 314 GLU A CA 1
ATOM 2441 C C . GLU A 1 314 ? 23.068 43.138 97.675 1.00 34.28 314 GLU A C 1
ATOM 2442 O O . GLU A 1 314 ? 23.149 42.379 96.707 1.00 38.00 314 GLU A O 1
ATOM 2448 N N . GLU A 1 315 ? 23.671 44.328 97.734 1.00 34.68 315 GLU A N 1
ATOM 2449 C CA . GLU A 1 315 ? 24.516 44.839 96.671 1.00 34.37 315 GLU A CA 1
ATOM 2450 C C . GLU A 1 315 ? 25.770 45.478 97.231 1.00 31.65 315 GLU A C 1
ATOM 2451 O O . GLU A 1 315 ? 25.719 46.159 98.269 1.00 30.74 315 GLU A O 1
ATOM 2457 N N . PRO A 1 316 ? 26.923 45.327 96.573 1.00 31.12 316 PRO A N 1
ATOM 2458 C CA . PRO A 1 316 ? 28.145 46.033 96.913 1.00 31.05 316 PRO A CA 1
ATOM 2459 C C . PRO A 1 316 ? 27.950 47.483 96.508 1.00 31.03 316 PRO A C 1
ATOM 2460 O O . PRO A 1 316 ? 28.254 47.906 95.400 1.00 34.25 316 PRO A O 1
ATOM 2464 N N . VAL A 1 317 ? 27.385 48.252 97.418 1.00 31.48 317 VAL A N 1
ATOM 2465 C CA . VAL A 1 317 ? 27.055 49.632 97.139 1.00 31.15 317 VAL A CA 1
ATOM 2466 C C . VAL A 1 317 ? 27.753 50.694 98.000 1.00 30.26 317 VAL A C 1
ATOM 2467 O O . VAL A 1 317 ? 27.681 51.887 97.718 1.00 31.79 317 VAL A O 1
ATOM 2471 N N . LYS A 1 318 ? 28.486 50.324 99.039 1.00 26.62 318 LYS A N 1
ATOM 2472 C CA . LYS A 1 318 ? 28.942 51.310 100.006 1.00 26.35 318 LYS A CA 1
ATOM 2473 C C . LYS A 1 318 ? 30.348 50.880 100.412 1.00 21.98 318 LYS A C 1
ATOM 2474 O O . LYS A 1 318 ? 30.456 50.090 101.338 1.00 19.35 318 LYS A O 1
ATOM 2480 N N . PRO A 1 319 ? 31.443 51.230 99.744 1.00 18.81 319 PRO A N 1
ATOM 2481 C CA . PRO A 1 319 ? 32.781 50.799 100.145 1.00 18.37 319 PRO A CA 1
ATOM 2482 C C . PRO A 1 319 ? 33.157 51.361 101.497 1.00 16.96 319 PRO A C 1
ATOM 2483 O O . PRO A 1 319 ? 32.725 52.454 101.860 1.00 20.16 319 PRO A O 1
ATOM 2487 N N . PHE A 1 320 ? 33.933 50.619 102.277 1.00 19.23 320 PHE A N 1
ATOM 2488 C CA . PHE A 1 320 ? 34.319 51.058 103.601 1.00 16.87 320 PHE A CA 1
ATOM 2489 C C . PHE A 1 320 ? 35.244 52.270 103.532 1.00 16.41 320 PHE A C 1
ATOM 2490 O O . PHE A 1 320 ? 36.250 52.201 102.829 1.00 15.13 320 PHE A O 1
ATOM 2498 N N . PRO A 1 321 ? 34.994 53.362 104.279 1.00 17.70 321 PRO A N 1
ATOM 2499 C CA . PRO A 1 321 ? 35.750 54.608 104.237 1.00 16.29 321 PRO A CA 1
ATOM 2500 C C . PRO A 1 321 ? 37.177 54.508 104.743 1.00 15.57 321 PRO A C 1
ATOM 2501 O O . PRO A 1 321 ? 38.007 55.342 104.391 1.00 17.14 321 PRO A O 1
ATOM 2505 N N . GLY A 1 322 ? 37.484 53.549 105.608 1.00 13.34 322 GLY A N 1
ATOM 2506 C CA . GLY A 1 322 ? 38.831 53.414 106.114 1.00 12.79 322 GLY A CA 1
ATOM 2507 C C . GLY A 1 322 ? 38.950 54.082 107.473 1.00 12.17 322 GLY A C 1
ATOM 2508 O O . GLY A 1 322 ? 38.050 54.806 107.927 1.00 12.53 322 GLY A O 1
ATOM 2509 N N . VAL A 1 323 ? 40.020 53.735 108.179 1.00 11.07 323 VAL A N 1
ATOM 2510 C CA . VAL A 1 323 ? 40.248 54.236 109.523 1.00 11.55 323 VAL A CA 1
ATOM 2511 C C . VAL A 1 323 ? 41.712 54.652 109.671 1.00 11.95 323 VAL A C 1
ATOM 2512 O O . VAL A 1 323 ? 42.569 54.411 108.808 1.00 11.77 323 VAL A O 1
ATOM 2516 N N . GLN A 1 324 ? 41.997 55.288 110.811 1.00 11.73 324 GLN A N 1
ATOM 2517 C CA . GLN A 1 324 ? 43.318 55.800 111.117 1.00 10.66 324 GLN A CA 1
ATOM 2518 C C . GLN A 1 324 ? 44.012 55.124 112.282 1.00 11.05 324 GLN A C 1
ATOM 2519 O O . GLN A 1 324 ? 45.143 55.481 112.608 1.00 13.55 324 GLN A O 1
ATOM 2525 N N . GLY A 1 325 ? 43.371 54.192 112.978 1.00 12.47 325 GLY A N 1
ATOM 2526 C CA . GLY A 1 325 ? 44.002 53.464 114.071 1.00 12.08 325 GLY A CA 1
ATOM 2527 C C . GLY A 1 325 ? 44.003 54.240 115.371 1.00 14.18 325 GLY A C 1
ATOM 2528 O O . GLY A 1 325 ? 44.880 54.018 116.207 1.00 17.06 325 GLY A O 1
ATOM 2529 N N . SER A 1 326 ? 43.022 55.112 115.619 1.00 12.00 326 SER A N 1
ATOM 2530 C CA . SER A 1 326 ? 43.027 55.934 116.819 1.00 11.20 326 SER A CA 1
ATOM 2531 C C . SER A 1 326 ? 42.834 55.152 118.115 1.00 10.47 326 SER A C 1
ATOM 2532 O O . SER A 1 326 ? 41.942 54.301 118.185 1.00 12.08 326 SER A O 1
ATOM 2535 N N . SER A 1 327 ? 43.606 55.434 119.152 1.00 9.82 327 SER A N 1
ATOM 2536 C CA . SER A 1 327 ? 43.469 54.779 120.434 1.00 12.20 327 SER A CA 1
ATOM 2537 C C . SER A 1 327 ? 43.816 55.780 121.533 1.00 12.35 327 SER A C 1
ATOM 2538 O O . SER A 1 327 ? 44.363 56.859 121.245 1.00 12.46 327 SER A O 1
ATOM 2541 N N . GLY A 1 328 ? 43.455 55.517 122.777 1.00 9.94 328 GLY A N 1
ATOM 2542 C CA . GLY A 1 328 ? 43.730 56.422 123.867 1.00 12.46 328 GLY A CA 1
ATOM 2543 C C . GLY A 1 328 ? 43.613 55.656 125.161 1.00 12.73 328 GLY A C 1
ATOM 2544 O O . GLY A 1 328 ? 42.898 54.651 125.202 1.00 12.78 328 GLY A O 1
ATOM 2545 N N . LEU A 1 329 ? 44.285 56.107 126.214 1.00 11.29 329 LEU A N 1
ATOM 2546 C CA . LEU A 1 329 ? 44.297 55.381 127.471 1.00 13.06 329 LEU A CA 1
ATOM 2547 C C . LEU A 1 329 ? 44.905 56.281 128.526 1.00 11.98 329 LEU A C 1
ATOM 2548 O O . LEU A 1 329 ? 45.673 57.188 128.196 1.00 13.51 329 LEU A O 1
ATOM 2553 N N . ALA A 1 330 ? 44.579 56.031 129.787 1.00 12.22 330 ALA A N 1
ATOM 2554 C CA . ALA A 1 330 ? 45.246 56.682 130.890 1.00 10.35 330 ALA A CA 1
ATOM 2555 C C . ALA A 1 330 ? 46.209 55.683 131.524 1.00 13.43 330 ALA A C 1
ATOM 2556 O O . ALA A 1 330 ? 45.870 54.509 131.723 1.00 13.60 330 ALA A O 1
ATOM 2558 N N . VAL A 1 331 ? 47.444 56.076 131.824 1.00 12.26 331 VAL A N 1
ATOM 2559 C CA . VAL A 1 331 ? 48.411 55.245 132.534 1.00 13.21 331 VAL A CA 1
ATOM 2560 C C . VAL A 1 331 ? 48.767 56.097 133.753 1.00 15.17 331 VAL A C 1
ATOM 2561 O O . VAL A 1 331 ? 49.454 57.124 133.665 1.00 16.16 331 VAL A O 1
ATOM 2565 N N . PHE A 1 332 ? 48.249 55.703 134.919 1.00 14.72 332 PHE A N 1
ATOM 2566 C CA . PHE A 1 332 ? 48.347 56.431 136.178 1.00 17.00 332 PHE A CA 1
ATOM 2567 C C . PHE A 1 332 ? 47.904 57.877 135.935 1.00 18.30 332 PHE A C 1
ATOM 2568 O O . PHE A 1 332 ? 46.764 58.033 135.464 1.00 14.29 332 PHE A O 1
ATOM 2576 N N . ASP A 1 333 ? 48.706 58.933 136.105 1.00 19.03 333 ASP A N 1
ATOM 2577 C CA . ASP A 1 333 ? 48.199 60.286 135.901 1.00 21.56 333 ASP A CA 1
ATOM 2578 C C . ASP A 1 333 ? 48.206 60.748 134.447 1.00 20.12 333 ASP A C 1
ATOM 2579 O O . ASP A 1 333 ? 47.556 61.741 134.142 1.00 20.00 333 ASP A O 1
ATOM 2584 N N . TYR A 1 334 ? 48.907 60.086 133.527 1.00 15.16 334 TYR A N 1
ATOM 2585 C CA . TYR A 1 334 ? 48.988 60.549 132.155 1.00 14.18 334 TYR A CA 1
ATOM 2586 C C . TYR A 1 334 ? 47.852 60.041 131.284 1.00 14.80 334 TYR A C 1
ATOM 2587 O O . TYR A 1 334 ? 47.464 58.881 131.385 1.00 16.13 334 TYR A O 1
ATOM 2596 N N . LYS A 1 335 ? 47.255 60.878 130.445 1.00 13.03 335 LYS A N 1
ATOM 2597 C CA . LYS A 1 335 ? 46.191 60.469 129.546 1.00 13.21 335 LYS A CA 1
ATOM 2598 C C . LYS A 1 335 ? 46.790 60.743 128.185 1.00 12.50 335 LYS A C 1
ATOM 2599 O O . LYS A 1 335 ? 47.271 61.857 127.940 1.00 12.44 335 LYS A O 1
ATOM 2605 N N . PHE A 1 336 ? 46.848 59.745 127.308 1.00 11.19 336 PHE A N 1
ATOM 2606 C CA . PHE A 1 336 ? 47.450 59.930 126.010 1.00 9.70 336 PHE A CA 1
ATOM 2607 C C . PHE A 1 336 ? 46.462 59.520 124.939 1.00 9.70 336 PHE A C 1
ATOM 2608 O O . PHE A 1 336 ? 45.495 58.799 125.220 1.00 10.44 336 PHE A O 1
ATOM 2616 N N . ALA A 1 337 ? 46.684 59.929 123.698 1.00 9.75 337 ALA A N 1
ATOM 2617 C CA . ALA A 1 337 ? 45.881 59.455 122.588 1.00 9.86 337 ALA A CA 1
ATOM 2618 C C . ALA A 1 337 ? 46.776 59.517 121.367 1.00 10.56 337 ALA A C 1
ATOM 2619 O O . ALA A 1 337 ? 47.729 60.315 121.341 1.00 10.51 337 ALA A O 1
ATOM 2621 N N . SER A 1 338 ? 46.596 58.633 120.392 1.00 10.82 338 SER A N 1
ATOM 2622 C CA . SER A 1 338 ? 47.393 58.690 119.187 1.00 11.04 338 SER A CA 1
ATOM 2623 C C . SER A 1 338 ? 46.594 58.191 118.011 1.00 9.86 338 SER A C 1
ATOM 2624 O O . SER A 1 338 ? 45.589 57.479 118.167 1.00 12.70 338 SER A O 1
ATOM 2627 N N . THR A 1 339 ? 46.976 58.600 116.816 1.00 9.40 339 THR A N 1
ATOM 2628 C CA . THR A 1 339 ? 46.278 58.191 115.621 1.00 10.76 339 THR A CA 1
ATOM 2629 C C . THR A 1 339 ? 47.307 58.207 114.503 1.00 10.39 339 THR A C 1
ATOM 2630 O O . THR A 1 339 ? 48.319 58.913 114.604 1.00 10.57 339 THR A O 1
ATOM 2634 N N . GLY A 1 340 ? 47.076 57.410 113.467 1.00 11.53 340 GLY A N 1
ATOM 2635 C CA . GLY A 1 340 ? 47.916 57.369 112.284 1.00 10.70 340 GLY A CA 1
ATOM 2636 C C . GLY A 1 340 ? 49.285 56.779 112.551 1.00 11.34 340 GLY A C 1
ATOM 2637 O O . GLY A 1 340 ? 49.526 56.142 113.586 1.00 12.92 340 GLY A O 1
ATOM 2638 N N . ILE A 1 341 ? 50.195 57.105 111.637 1.00 13.09 341 ILE A N 1
ATOM 2639 C CA . ILE A 1 341 ? 51.550 56.578 111.618 1.00 12.72 341 ILE A CA 1
ATOM 2640 C C . ILE A 1 341 ? 52.447 57.172 112.694 1.00 15.47 341 ILE A C 1
ATOM 2641 O O . ILE A 1 341 ? 52.460 58.381 112.952 1.00 15.42 341 ILE A O 1
ATOM 2646 N N . ASN A 1 342 ? 53.179 56.271 113.344 1.00 13.54 342 ASN A N 1
ATOM 2647 C CA . ASN A 1 342 ? 54.176 56.597 114.343 1.00 13.22 342 ASN A CA 1
ATOM 2648 C C . ASN A 1 342 ? 55.428 55.839 113.915 1.00 14.14 342 ASN A C 1
ATOM 2649 O O . ASN A 1 342 ? 55.440 55.260 112.822 1.00 14.65 342 ASN A O 1
ATOM 2654 N N . GLU A 1 343 ? 56.472 55.732 114.729 1.00 16.40 343 GLU A N 1
ATOM 2655 C CA . GLU A 1 343 ? 57.738 55.145 114.308 1.00 20.53 343 GLU A CA 1
ATOM 2656 C C . GLU A 1 343 ? 57.645 53.651 114.030 1.00 18.28 343 GLU A C 1
ATOM 2657 O O . GLU A 1 343 ? 58.140 53.188 112.996 1.00 18.44 343 GLU A O 1
ATOM 2663 N N . VAL A 1 344 ? 57.009 52.881 114.909 1.00 17.06 344 VAL A N 1
ATOM 2664 C CA . VAL A 1 344 ? 56.859 51.450 114.690 1.00 15.48 344 VAL A CA 1
ATOM 2665 C C . VAL A 1 344 ? 56.010 51.187 113.440 1.00 18.56 344 VAL A C 1
ATOM 2666 O O . VAL A 1 344 ? 56.380 50.330 112.625 1.00 16.37 344 VAL A O 1
ATOM 2670 N N . MET A 1 345 ? 54.902 51.910 113.217 1.00 18.66 345 MET A N 1
ATOM 2671 C CA . MET A 1 345 ? 54.103 51.760 112.007 1.00 20.21 345 MET A CA 1
ATOM 2672 C C . MET A 1 345 ? 54.867 52.095 110.748 1.00 18.34 345 MET A C 1
ATOM 2673 O O . MET A 1 345 ? 54.793 51.349 109.774 1.00 19.99 345 MET A O 1
ATOM 2678 N N . ALA A 1 346 ? 55.614 53.197 110.756 1.00 18.31 346 ALA A N 1
ATOM 2679 C CA . ALA A 1 346 ? 56.402 53.615 109.608 1.00 20.23 346 ALA A CA 1
ATOM 2680 C C . ALA A 1 346 ? 57.444 52.564 109.260 1.00 20.49 346 ALA A C 1
ATOM 2681 O O . ALA A 1 346 ? 57.637 52.271 108.082 1.00 19.02 346 ALA A O 1
ATOM 2683 N N . GLN A 1 347 ? 58.103 51.972 110.256 1.00 22.78 347 GLN A N 1
ATOM 2684 C CA . GLN A 1 347 ? 59.057 50.880 110.041 1.00 27.63 347 GLN A CA 1
ATOM 2685 C C . GLN A 1 347 ? 58.411 49.616 109.453 1.00 25.96 347 GLN A C 1
ATOM 2686 O O . GLN A 1 347 ? 58.908 48.996 108.507 1.00 24.56 347 GLN A O 1
ATOM 2692 N N . LYS A 1 348 ? 57.273 49.214 109.998 1.00 24.59 348 LYS A N 1
ATOM 2693 C CA . LYS A 1 348 ? 56.554 48.052 109.523 1.00 26.55 348 LYS A CA 1
ATOM 2694 C C . LYS A 1 348 ? 56.125 48.218 108.072 1.00 27.72 348 LYS A C 1
ATOM 2695 O O . LYS A 1 348 ? 56.263 47.294 107.265 1.00 29.22 348 LYS A O 1
ATOM 2701 N N . LEU A 1 349 ? 55.621 49.407 107.746 1.00 26.92 349 LEU A N 1
ATOM 2702 C CA . LEU A 1 349 ? 55.125 49.717 106.416 1.00 25.40 349 LEU A CA 1
ATOM 2703 C C . LEU A 1 349 ? 56.144 50.258 105.427 1.00 25.00 349 LEU A C 1
ATOM 2704 O O . LEU A 1 349 ? 55.797 50.444 104.259 1.00 26.89 349 LEU A O 1
ATOM 2709 N N . GLY A 1 350 ? 57.377 50.551 105.841 1.00 25.18 350 GLY A N 1
ATOM 2710 C CA . GLY A 1 350 ? 58.404 51.062 104.938 1.00 26.55 350 GLY A CA 1
ATOM 2711 C C . GLY A 1 350 ? 58.110 52.479 104.449 1.00 29.53 350 GLY A C 1
ATOM 2712 O O . GLY A 1 350 ? 58.427 52.865 103.324 1.00 29.29 350 GLY A O 1
ATOM 2713 N N . LYS A 1 351 ? 57.549 53.282 105.349 1.00 31.31 351 LYS A N 1
ATOM 2714 C CA . LYS A 1 351 ? 57.110 54.641 105.084 1.00 32.75 351 LYS A CA 1
ATOM 2715 C C . LYS A 1 351 ? 58.097 55.686 105.616 1.00 32.75 351 LYS A C 1
ATOM 2716 O O . LYS A 1 351 ? 58.539 55.607 106.771 1.00 34.19 351 LYS A O 1
ATOM 2722 N N . GLU A 1 352 ? 58.497 56.669 104.805 1.00 31.63 352 GLU A N 1
ATOM 2723 C CA . GLU A 1 352 ? 59.358 57.744 105.285 1.00 33.60 352 GLU A CA 1
ATOM 2724 C C . GLU A 1 352 ? 58.498 58.886 105.815 1.00 27.84 352 GLU A C 1
ATOM 2725 O O . GLU A 1 352 ? 57.491 59.232 105.194 1.00 26.10 352 GLU A O 1
ATOM 2731 N N . THR A 1 353 ? 58.827 59.438 106.980 1.00 24.89 353 THR A N 1
ATOM 2732 C CA . THR A 1 353 ? 58.039 60.506 107.571 1.00 22.58 353 THR A CA 1
ATOM 2733 C C . THR A 1 353 ? 58.973 61.566 108.143 1.00 22.13 353 THR A C 1
ATOM 2734 O O . THR A 1 353 ? 60.188 61.353 108.235 1.00 21.06 353 THR A O 1
ATOM 2738 N N . LYS A 1 354 ? 58.387 62.697 108.543 1.00 21.89 354 LYS A N 1
ATOM 2739 C CA . LYS A 1 354 ? 59.058 63.765 109.283 1.00 21.30 354 LYS A CA 1
ATOM 2740 C C . LYS A 1 354 ? 58.129 64.080 110.460 1.00 18.11 354 LYS A C 1
ATOM 2741 O O . LYS A 1 354 ? 56.919 63.805 110.409 1.00 19.16 354 LYS A O 1
ATOM 2747 N N . ALA A 1 355 ? 58.624 64.677 111.526 1.00 15.29 355 ALA A N 1
ATOM 2748 C CA . ALA A 1 355 ? 57.809 64.988 112.680 1.00 16.93 355 ALA A CA 1
ATOM 2749 C C . ALA A 1 355 ? 58.354 66.162 113.468 1.00 17.64 355 ALA A C 1
ATOM 2750 O O . ALA A 1 355 ? 59.532 66.524 113.331 1.00 17.72 355 ALA A O 1
ATOM 2752 N N . VAL A 1 356 ? 57.491 66.798 114.257 1.00 17.47 356 VAL A N 1
ATOM 2753 C CA . VAL A 1 356 ? 57.917 67.827 115.196 1.00 14.07 356 VAL A CA 1
ATOM 2754 C C . VAL A 1 356 ? 57.273 67.459 116.522 1.00 13.33 356 VAL A C 1
ATOM 2755 O O . VAL A 1 356 ? 56.126 66.996 116.540 1.00 14.16 356 VAL A O 1
ATOM 2759 N N . THR A 1 357 ? 57.964 67.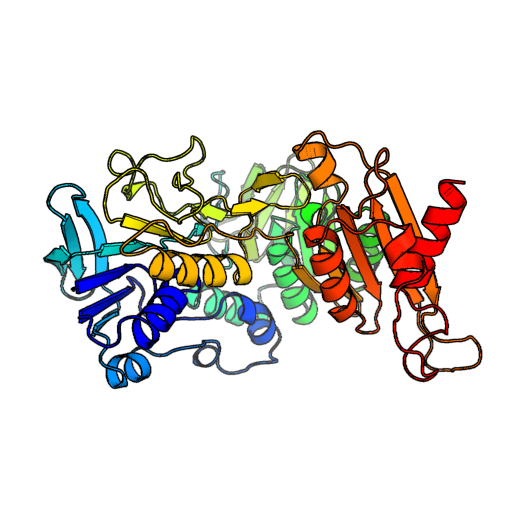616 117.638 1.00 11.98 357 THR A N 1
ATOM 2760 C CA . THR A 1 357 ? 57.399 67.356 118.947 1.00 15.11 357 THR A CA 1
ATOM 2761 C C . THR A 1 357 ? 57.441 68.672 119.715 1.00 16.21 357 THR A C 1
ATOM 2762 O O . THR A 1 357 ? 58.485 69.331 119.694 1.00 19.13 357 THR A O 1
ATOM 2766 N N . VAL A 1 358 ? 56.368 69.098 120.389 1.00 14.97 358 VAL A N 1
ATOM 2767 C CA . VAL A 1 358 ? 56.338 70.332 121.154 1.00 14.27 358 VAL A CA 1
ATOM 2768 C C . VAL A 1 358 ? 55.950 69.898 122.543 1.00 14.63 358 VAL A C 1
ATOM 2769 O O . VAL A 1 358 ? 55.001 69.127 122.729 1.00 15.04 358 VAL A O 1
ATOM 2773 N N . VAL A 1 359 ? 56.717 70.351 123.522 1.00 15.20 359 VAL A N 1
ATOM 2774 C CA . VAL A 1 359 ? 56.454 70.036 124.909 1.00 16.03 359 VAL A CA 1
ATOM 2775 C C . VAL A 1 359 ? 56.389 71.390 125.611 1.00 17.68 359 VAL A C 1
ATOM 2776 O O . VAL A 1 359 ? 57.414 72.070 125.682 1.00 18.94 359 VAL A O 1
ATOM 2780 N N . GLU A 1 360 ? 55.238 71.845 126.105 1.00 16.52 360 GLU A N 1
ATOM 2781 C CA . GLU A 1 360 ? 55.155 73.118 126.820 1.00 16.74 360 GLU A CA 1
ATOM 2782 C C . GLU A 1 360 ? 53.832 73.187 127.553 1.00 15.89 360 GLU A C 1
ATOM 2783 O O . GLU A 1 360 ? 52.975 72.317 127.345 1.00 13.93 360 GLU A O 1
ATOM 2789 N N . ASP A 1 361 ? 53.616 74.186 128.407 1.00 13.69 361 ASP A N 1
ATOM 2790 C CA . ASP A 1 361 ? 52.349 74.323 129.098 1.00 13.35 361 ASP A CA 1
ATOM 2791 C C . ASP A 1 361 ? 51.242 74.618 128.129 1.00 12.73 361 ASP A C 1
ATOM 2792 O O . ASP A 1 361 ? 51.440 75.361 127.166 1.00 14.40 361 ASP A O 1
ATOM 2797 N N . TYR A 1 362 ? 50.100 73.970 128.343 1.00 12.21 362 TYR A N 1
ATOM 2798 C CA . TYR A 1 362 ? 48.996 74.153 127.419 1.00 12.09 362 TYR A CA 1
ATOM 2799 C C . TYR A 1 362 ? 48.120 75.354 127.753 1.00 11.77 362 TYR A C 1
ATOM 2800 O O . TYR A 1 362 ? 47.205 75.663 126.982 1.00 11.62 362 TYR A O 1
ATOM 2809 N N . LEU A 1 363 ? 48.328 76.006 128.901 1.00 10.70 363 LEU A N 1
ATOM 2810 C CA . LEU A 1 363 ? 47.601 77.219 129.247 1.00 11.38 363 LEU A CA 1
ATOM 2811 C C . LEU A 1 363 ? 48.661 78.318 129.351 1.00 14.33 363 LEU A C 1
ATOM 2812 O O . LEU A 1 363 ? 49.864 78.036 129.508 1.00 12.41 363 LEU A O 1
ATOM 2817 N N . MET A 1 364 ? 48.235 79.575 129.209 1.00 15.05 364 MET A N 1
ATOM 2818 C CA . MET A 1 364 ? 49.121 80.732 129.253 1.00 14.23 364 MET A CA 1
ATOM 2819 C C . MET A 1 364 ? 49.759 80.834 130.626 1.00 14.75 364 MET A C 1
ATOM 2820 O O . MET A 1 364 ? 49.188 80.449 131.651 1.00 12.26 364 MET A O 1
ATOM 2825 N N . ASP A 1 365 ? 50.927 81.452 130.616 1.00 17.37 365 ASP A N 1
ATOM 2826 C CA . ASP A 1 365 ? 51.783 81.576 131.769 1.00 21.89 365 ASP A CA 1
ATOM 2827 C C . ASP A 1 365 ? 51.135 82.115 133.038 1.00 20.78 365 ASP A C 1
ATOM 2828 O O . ASP A 1 365 ? 51.437 81.650 134.139 1.00 20.48 365 ASP A O 1
ATOM 2833 N N . PHE A 1 366 ? 50.248 83.096 132.931 1.00 19.16 366 PHE A N 1
ATOM 2834 C CA . PHE A 1 366 ? 49.622 83.639 134.121 1.00 17.90 366 PHE A CA 1
ATOM 2835 C C . PHE A 1 366 ? 48.568 82.712 134.723 1.00 18.43 366 PHE A C 1
ATOM 2836 O O . PHE A 1 366 ? 48.089 82.976 135.828 1.00 17.84 366 PHE A O 1
ATOM 2844 N N . ASN A 1 367 ? 48.111 81.650 134.044 1.00 17.53 367 ASN A N 1
ATOM 2845 C CA . ASN A 1 367 ? 47.042 80.836 134.595 1.00 17.31 367 ASN A CA 1
ATOM 2846 C C . ASN A 1 367 ? 47.630 79.765 135.511 1.00 20.49 367 ASN A C 1
ATOM 2847 O O . ASN A 1 367 ? 48.360 78.892 135.036 1.00 17.69 367 ASN A O 1
ATOM 2852 N N . PRO A 1 368 ? 47.337 79.732 136.818 1.00 21.81 368 PRO A N 1
ATOM 2853 C CA . PRO A 1 368 ? 47.906 78.771 137.749 1.00 23.47 368 PRO A CA 1
ATOM 2854 C C . PRO A 1 368 ? 47.553 77.313 137.470 1.00 23.17 368 PRO A C 1
ATOM 2855 O O . PRO A 1 368 ? 48.212 76.407 137.977 1.00 24.98 368 PRO A O 1
ATOM 2859 N N . ASP A 1 369 ? 46.539 77.015 136.658 1.00 22.29 369 ASP A N 1
ATOM 2860 C CA . ASP A 1 369 ? 46.210 75.639 136.350 1.00 21.49 369 ASP A CA 1
ATOM 2861 C C . ASP A 1 369 ? 47.022 75.061 135.217 1.00 21.70 369 ASP A C 1
ATOM 2862 O O . ASP A 1 369 ? 46.748 73.930 134.799 1.00 20.94 369 ASP A O 1
ATOM 2867 N N . LYS A 1 370 ? 47.972 75.815 134.654 1.00 18.43 370 LYS A N 1
ATOM 2868 C CA . LYS A 1 370 ? 48.764 75.334 133.539 1.00 19.25 370 LYS A CA 1
ATOM 2869 C C . LYS A 1 370 ? 49.502 74.036 133.874 1.00 20.28 370 LYS A C 1
ATOM 2870 O O . LYS A 1 370 ? 49.897 73.815 135.027 1.00 19.80 370 LYS A O 1
ATOM 2876 N N . GLN A 1 371 ? 49.635 73.161 132.873 1.00 20.78 371 GLN A N 1
ATOM 2877 C CA . GLN A 1 371 ? 50.319 71.877 132.983 1.00 18.62 371 GLN A CA 1
ATOM 2878 C C . GLN A 1 371 ? 51.001 71.618 131.654 1.00 16.06 371 GLN A C 1
ATOM 2879 O O . GLN A 1 371 ? 50.561 72.152 130.629 1.00 15.59 371 GLN A O 1
ATOM 2885 N N . LYS A 1 372 ? 52.083 70.839 131.680 1.00 16.51 372 LYS A N 1
ATOM 2886 C CA . LYS A 1 372 ? 52.825 70.424 130.490 1.00 16.28 372 LYS A CA 1
ATOM 2887 C C . LYS A 1 372 ? 52.023 69.500 129.608 1.00 11.92 372 LYS A C 1
ATOM 2888 O O . LYS A 1 372 ? 51.222 68.708 130.113 1.00 13.99 372 LYS A O 1
ATOM 2894 N N . ALA A 1 373 ? 52.224 69.593 128.308 1.00 10.82 373 ALA A N 1
ATOM 2895 C CA . ALA A 1 373 ? 51.601 68.687 127.373 1.00 12.15 373 ALA A CA 1
ATOM 2896 C C . ALA A 1 373 ? 52.650 68.427 126.300 1.00 12.52 373 ALA A C 1
ATOM 2897 O O . ALA A 1 373 ? 53.476 69.300 125.987 1.00 12.71 373 ALA A O 1
ATOM 2899 N N . TRP A 1 374 ? 52.637 67.200 125.789 1.00 10.43 374 TRP A N 1
ATOM 2900 C CA . TRP A 1 374 ? 53.557 66.707 124.779 1.00 10.23 374 TRP A CA 1
ATOM 2901 C C . TRP A 1 374 ? 52.731 66.559 123.519 1.00 11.49 374 TRP A C 1
ATOM 2902 O O . TRP A 1 374 ? 51.621 66.015 123.623 1.00 12.99 374 TRP A O 1
ATOM 2913 N N . PHE A 1 375 ? 53.150 67.005 122.338 1.00 9.23 375 PHE A N 1
ATOM 2914 C CA . PHE A 1 375 ? 52.351 66.765 121.145 1.00 10.29 375 PHE A CA 1
ATOM 2915 C C . PHE A 1 375 ? 53.342 66.501 120.028 1.00 14.43 375 PHE A C 1
ATOM 2916 O O . PHE A 1 375 ? 54.307 67.260 119.898 1.00 16.90 375 PHE A O 1
ATOM 2924 N N . LYS A 1 376 ? 53.170 65.440 119.236 1.00 12.80 376 LYS A N 1
ATOM 2925 C CA . LYS A 1 376 ? 54.074 65.138 118.142 1.00 11.63 376 LYS A CA 1
ATOM 2926 C C . LYS A 1 376 ? 53.227 65.057 116.890 1.00 13.14 376 LYS A C 1
ATOM 2927 O O . LYS A 1 376 ? 52.205 64.361 116.902 1.00 13.63 376 LYS A O 1
ATOM 2933 N N . LEU A 1 377 ? 53.610 65.769 115.835 1.00 11.82 377 LEU A N 1
ATOM 2934 C CA . LEU A 1 377 ? 52.861 65.774 114.605 1.00 12.24 377 LEU A CA 1
ATOM 2935 C C . LEU A 1 377 ? 53.751 65.117 113.557 1.00 12.63 377 LEU A C 1
ATOM 2936 O O . LEU A 1 377 ? 54.906 65.526 113.402 1.00 12.97 377 LEU A O 1
ATOM 2941 N N . VAL A 1 378 ? 53.222 64.099 112.867 1.00 12.94 378 VAL A N 1
ATOM 2942 C CA . VAL A 1 378 ? 53.944 63.307 111.880 1.00 10.75 378 VAL A CA 1
ATOM 2943 C C . VAL A 1 378 ? 53.337 63.637 110.533 1.00 11.93 378 VAL A C 1
ATOM 2944 O O . VAL A 1 378 ? 52.110 63.633 110.361 1.00 12.04 378 VAL A O 1
ATOM 2948 N N . TYR A 1 379 ? 54.181 63.897 109.547 1.00 12.37 379 TYR A N 1
ATOM 2949 C CA . TYR A 1 379 ? 53.711 64.298 108.244 1.00 15.42 379 TYR A CA 1
ATOM 2950 C C . TYR A 1 379 ? 54.587 63.722 107.151 1.00 14.49 379 TYR A C 1
ATOM 2951 O O . TYR A 1 379 ? 55.711 63.260 107.384 1.00 16.63 379 TYR A O 1
ATOM 2960 N N . ASP A 1 380 ? 54.029 63.752 105.953 1.00 16.31 380 ASP A N 1
ATOM 2961 C CA . ASP A 1 380 ? 54.700 63.255 104.784 1.00 20.57 380 ASP A CA 1
ATOM 2962 C C . ASP A 1 380 ? 55.736 64.275 104.323 1.00 22.55 380 ASP A C 1
ATOM 2963 O O . ASP A 1 380 ? 55.382 65.416 104.025 1.00 19.42 380 ASP A O 1
ATOM 2968 N N . PRO A 1 381 ? 57.015 63.916 104.192 1.00 24.66 381 PRO A N 1
ATOM 2969 C CA . PRO A 1 381 ? 58.056 64.813 103.724 1.00 25.98 381 PRO A CA 1
ATOM 2970 C C . PRO A 1 381 ? 57.860 65.405 102.336 1.00 26.49 381 PRO A C 1
ATOM 2971 O O . PRO A 1 381 ? 58.347 66.502 102.094 1.00 28.35 381 PRO A O 1
ATOM 2975 N N . GLU A 1 382 ? 57.178 64.762 101.394 1.00 27.73 382 GLU A N 1
ATOM 2976 C CA . GLU A 1 382 ? 56.989 65.375 100.093 1.00 32.16 382 GLU A CA 1
ATOM 2977 C C . GLU A 1 382 ? 55.777 66.276 100.016 1.00 29.85 382 GLU A C 1
ATOM 2978 O O . GLU A 1 382 ? 55.869 67.409 99.567 1.00 32.43 382 GLU A O 1
ATOM 2984 N N . THR A 1 383 ? 54.615 65.821 100.453 1.00 24.65 383 THR A N 1
ATOM 2985 C CA . THR A 1 383 ? 53.408 66.595 100.292 1.00 22.14 383 THR A CA 1
ATOM 2986 C C . THR A 1 383 ? 53.074 67.480 101.482 1.00 21.52 383 THR A C 1
ATOM 2987 O O . THR A 1 383 ? 52.256 68.393 101.358 1.00 22.43 383 THR A O 1
ATOM 2991 N N . THR A 1 384 ? 53.699 67.186 102.630 1.00 18.72 384 THR A N 1
ATOM 2992 C CA . THR A 1 384 ? 53.453 67.705 103.971 1.00 17.21 384 THR A CA 1
ATOM 2993 C C . THR A 1 384 ? 52.052 67.396 104.489 1.00 17.30 384 THR A C 1
ATOM 2994 O O . THR A 1 384 ? 51.540 68.016 105.422 1.00 18.88 384 THR A O 1
ATOM 2998 N N . GLN A 1 385 ? 51.391 66.386 103.923 1.00 18.13 385 GLN A N 1
ATOM 2999 C CA . GLN A 1 385 ? 50.099 65.923 104.419 1.00 19.53 385 GLN A CA 1
ATOM 3000 C C . GLN A 1 385 ? 50.275 65.279 105.784 1.00 16.75 385 GLN A C 1
ATOM 3001 O O . GLN A 1 385 ? 51.317 64.679 106.074 1.00 16.30 385 GLN A O 1
ATOM 3007 N N . ILE A 1 386 ? 49.250 65.390 106.615 1.00 16.17 386 ILE A N 1
ATOM 3008 C CA . ILE A 1 386 ? 49.273 64.845 107.969 1.00 14.91 386 ILE A CA 1
ATOM 3009 C C . ILE A 1 386 ? 49.148 63.319 107.918 1.00 13.61 386 ILE A C 1
ATOM 3010 O O . ILE A 1 386 ? 48.251 62.778 107.258 1.00 12.84 386 ILE A O 1
ATOM 3015 N N . LEU A 1 387 ? 50.048 62.634 108.627 1.00 13.86 387 LEU A N 1
ATOM 3016 C CA . LEU A 1 387 ? 50.084 61.174 108.683 1.00 13.30 387 LEU A CA 1
ATOM 3017 C C . LEU A 1 387 ? 49.779 60.598 110.061 1.00 13.43 387 LEU A C 1
ATOM 3018 O O . LEU A 1 387 ? 49.374 59.439 110.161 1.00 12.31 387 LEU A O 1
ATOM 3023 N N . GLY A 1 388 ? 49.964 61.333 111.152 1.00 14.22 388 GLY A N 1
ATOM 3024 C CA . GLY A 1 388 ? 49.657 60.846 112.485 1.00 14.73 388 GLY A CA 1
ATOM 3025 C C . GLY A 1 388 ? 49.932 61.912 113.527 1.00 15.13 388 GLY A C 1
ATOM 3026 O O . GLY A 1 388 ? 50.465 62.978 113.185 1.00 15.19 388 GLY A O 1
ATOM 3027 N N . ALA A 1 389 ? 49.534 61.660 114.770 1.00 12.56 389 ALA A N 1
ATOM 3028 C CA . ALA A 1 389 ? 49.835 62.558 115.868 1.00 12.43 389 ALA A CA 1
ATOM 3029 C C . ALA A 1 389 ? 49.726 61.787 117.163 1.00 10.50 389 ALA A C 1
ATOM 3030 O O . ALA A 1 389 ? 49.002 60.787 117.239 1.00 13.21 389 ALA A O 1
ATOM 3032 N N . GLN A 1 390 ? 50.448 62.216 118.189 1.00 11.77 390 GLN A N 1
ATOM 3033 C CA . GLN A 1 390 ? 50.414 61.596 119.506 1.00 11.32 390 GLN A CA 1
ATOM 3034 C C . GLN A 1 390 ? 50.361 62.749 120.500 1.00 11.31 390 GLN A C 1
ATOM 3035 O O . GLN A 1 390 ? 51.018 63.775 120.262 1.00 10.90 390 GLN A O 1
ATOM 3041 N N . LEU A 1 391 ? 49.607 62.636 121.589 1.00 10.39 391 LEU A N 1
ATOM 3042 C CA . LEU A 1 391 ? 49.563 63.693 122.579 1.00 13.46 391 LEU A CA 1
ATOM 3043 C C . LEU A 1 391 ? 49.464 63.058 123.945 1.00 11.45 391 LEU A C 1
ATOM 3044 O O . LEU A 1 391 ? 48.884 61.976 124.074 1.00 12.85 391 LEU A O 1
ATOM 3049 N N . MET A 1 392 ? 49.977 63.734 124.968 1.00 11.92 392 MET A N 1
ATOM 3050 C CA . MET A 1 392 ? 49.935 63.242 126.339 1.00 11.80 392 MET A CA 1
ATOM 3051 C C . MET A 1 392 ? 49.993 64.424 127.303 1.00 12.09 392 MET A C 1
ATOM 3052 O O . MET A 1 392 ? 50.647 65.429 127.007 1.00 13.18 392 MET A O 1
ATOM 3057 N N . SER A 1 393 ? 49.323 64.342 128.442 1.00 11.48 393 SER A N 1
ATOM 3058 C CA . SER A 1 393 ? 49.368 65.343 129.482 1.00 12.11 393 SER A CA 1
ATOM 3059 C C . SER A 1 393 ? 48.665 64.701 130.660 1.00 13.28 393 SER A C 1
ATOM 3060 O O . SER A 1 393 ? 47.955 63.702 130.505 1.00 13.66 393 SER A O 1
ATOM 3063 N N . LYS A 1 394 ? 48.924 65.217 131.857 1.00 12.30 394 LYS A N 1
ATOM 3064 C CA . LYS A 1 394 ? 48.146 64.807 133.012 1.00 12.86 394 LYS A CA 1
ATOM 3065 C C . LYS A 1 394 ? 46.774 65.454 132.923 1.00 13.09 394 LYS A C 1
ATOM 3066 O O . LYS A 1 394 ? 45.835 65.069 133.615 1.00 12.50 394 LYS A O 1
ATOM 3072 N N . ALA A 1 395 ? 46.634 66.511 132.119 1.00 13.24 395 ALA A N 1
ATOM 3073 C CA . ALA A 1 395 ? 45.329 67.095 131.868 1.00 12.89 395 ALA A CA 1
ATOM 3074 C C . ALA A 1 395 ? 44.724 66.291 130.716 1.00 11.47 395 ALA A C 1
ATOM 3075 O O . ALA A 1 395 ? 45.450 65.787 129.850 1.00 13.47 395 ALA A O 1
ATOM 3077 N N . ASP A 1 396 ? 43.410 66.152 130.669 1.00 10.08 396 ASP A N 1
ATOM 3078 C CA . ASP A 1 396 ? 42.784 65.435 129.595 1.00 10.00 396 ASP A CA 1
ATOM 3079 C C . ASP A 1 396 ? 42.607 66.310 128.369 1.00 12.21 396 ASP A C 1
ATOM 3080 O O . ASP A 1 396 ? 41.650 67.079 128.237 1.00 11.99 396 ASP A O 1
ATOM 3085 N N . LEU A 1 397 ? 43.518 66.165 127.421 1.00 12.39 397 LEU A N 1
ATOM 3086 C CA . LEU A 1 397 ? 43.430 66.872 126.161 1.00 9.90 397 LEU A CA 1
ATOM 3087 C C . LEU A 1 397 ? 43.156 65.880 125.034 1.00 10.46 397 LEU A C 1
ATOM 3088 O O . LEU A 1 397 ? 43.182 66.266 123.859 1.00 10.13 397 LEU A O 1
ATOM 3093 N N . THR A 1 398 ? 42.820 64.619 125.334 1.00 10.39 398 THR A N 1
ATOM 3094 C CA . THR A 1 398 ? 42.712 63.567 124.331 1.00 10.72 398 THR A CA 1
ATOM 3095 C C . THR A 1 398 ? 41.711 63.828 123.218 1.00 12.52 398 THR A C 1
ATOM 3096 O O . THR A 1 398 ? 41.984 63.405 122.090 1.00 14.13 398 THR A O 1
ATOM 3100 N N . ALA A 1 399 ? 40.589 64.547 123.423 1.00 11.35 399 ALA A N 1
ATOM 3101 C CA . ALA A 1 399 ? 39.617 64.816 122.360 1.00 11.00 399 ALA A CA 1
ATOM 3102 C C . ALA A 1 399 ? 40.200 65.565 121.164 1.00 11.48 399 ALA A C 1
ATOM 3103 O O . ALA A 1 399 ? 39.683 65.506 120.044 1.00 14.64 399 ALA A O 1
ATOM 3105 N N . ASN A 1 400 ? 41.365 66.190 121.336 1.00 11.28 400 ASN A N 1
ATOM 3106 C CA . ASN A 1 400 ? 42.063 66.845 120.228 1.00 11.83 400 ASN A CA 1
ATOM 3107 C C . ASN A 1 400 ? 42.547 65.852 119.186 1.00 12.01 400 ASN A C 1
ATOM 3108 O O . ASN A 1 400 ? 42.705 66.183 118.009 1.00 11.05 400 ASN A O 1
ATOM 3113 N N . ILE A 1 401 ? 42.773 64.581 119.533 1.00 13.07 401 ILE A N 1
ATOM 3114 C CA . ILE A 1 401 ? 43.218 63.596 118.551 1.00 12.53 401 ILE A CA 1
ATOM 3115 C C . ILE A 1 401 ? 42.103 63.324 117.525 1.00 11.23 401 ILE A C 1
ATOM 3116 O O . ILE A 1 401 ? 42.373 62.944 116.377 1.00 11.62 401 ILE A O 1
ATOM 3121 N N . ASN A 1 402 ? 40.833 63.577 117.878 1.00 10.57 402 ASN A N 1
ATOM 3122 C CA . ASN A 1 402 ? 39.708 63.380 116.969 1.00 10.67 402 ASN A CA 1
ATOM 3123 C C . ASN A 1 402 ? 39.815 64.309 115.777 1.00 11.33 402 ASN A C 1
ATOM 3124 O O . ASN A 1 402 ? 39.530 63.917 114.644 1.00 11.02 402 ASN A O 1
ATOM 3129 N N . ALA A 1 403 ? 40.301 65.533 115.990 1.00 10.36 403 ALA A N 1
ATOM 3130 C CA . ALA A 1 403 ? 40.516 66.473 114.904 1.00 9.38 403 ALA A CA 1
ATOM 3131 C C . ALA A 1 403 ? 41.649 65.981 114.014 1.00 8.53 403 ALA A C 1
ATOM 3132 O O . ALA A 1 403 ? 41.555 66.071 112.788 1.00 10.55 403 ALA A O 1
ATOM 3134 N N . ILE A 1 404 ? 42.722 65.396 114.552 1.00 9.90 404 ILE A N 1
ATOM 3135 C CA . ILE A 1 404 ? 43.808 64.919 113.696 1.00 9.78 404 ILE A CA 1
ATOM 3136 C C . ILE A 1 404 ? 43.339 63.720 112.871 1.00 10.92 404 ILE A C 1
ATOM 3137 O O . ILE A 1 404 ? 43.678 63.625 111.689 1.00 10.19 404 ILE A O 1
ATOM 3142 N N . SER A 1 405 ? 42.524 62.814 113.418 1.00 11.76 405 SER A N 1
ATOM 3143 C CA . SER A 1 405 ? 42.016 61.681 112.658 1.00 12.49 405 SER A CA 1
ATOM 3144 C C . SER A 1 405 ? 41.286 62.159 111.404 1.00 11.43 405 SER A C 1
ATOM 3145 O O . SER A 1 405 ? 41.587 61.704 110.295 1.00 12.03 405 SER A O 1
ATOM 3148 N N . LEU A 1 406 ? 40.421 63.169 111.539 1.00 12.09 406 LEU A N 1
ATOM 3149 C CA . LEU A 1 406 ? 39.738 63.760 110.399 1.00 13.02 406 LEU A CA 1
ATOM 3150 C C . LEU A 1 406 ? 40.692 64.450 109.455 1.00 12.46 406 LEU A C 1
ATOM 3151 O O . LEU A 1 406 ? 40.531 64.345 108.242 1.00 15.73 406 LEU A O 1
ATOM 3156 N N . ALA A 1 407 ? 41.711 65.141 109.960 1.00 12.76 407 ALA A N 1
ATOM 3157 C CA . ALA A 1 407 ? 42.680 65.810 109.114 1.00 11.66 407 ALA A CA 1
ATOM 3158 C C . ALA A 1 407 ? 43.403 64.810 108.218 1.00 13.51 407 ALA A C 1
ATOM 3159 O O . ALA A 1 407 ? 43.625 65.103 107.036 1.00 13.79 407 ALA A O 1
ATOM 3161 N N . ILE A 1 408 ? 43.742 63.613 108.723 1.00 12.74 408 ILE A N 1
ATOM 3162 C CA . ILE A 1 408 ? 44.414 62.587 107.925 1.00 12.91 408 ILE A CA 1
ATOM 3163 C C . ILE A 1 408 ? 43.478 62.089 106.830 1.00 12.30 408 ILE A C 1
ATOM 3164 O O . ILE A 1 408 ? 43.867 62.023 105.659 1.00 12.71 408 ILE A O 1
ATOM 3169 N N . GLN A 1 409 ? 42.245 61.745 107.194 1.00 13.09 409 GLN A N 1
ATOM 3170 C CA . GLN A 1 409 ? 41.234 61.296 106.259 1.00 15.83 409 GLN A CA 1
ATOM 3171 C C . GLN A 1 409 ? 40.980 62.324 105.161 1.00 17.98 409 GLN A C 1
ATOM 3172 O O . GLN A 1 409 ? 40.835 61.982 103.992 1.00 19.59 409 GLN A O 1
ATOM 3178 N N . ALA A 1 410 ? 40.941 63.607 105.500 1.00 19.37 410 ALA A N 1
ATOM 3179 C CA . ALA A 1 410 ? 40.756 64.659 104.519 1.00 18.01 410 ALA A CA 1
ATOM 3180 C C . ALA A 1 410 ? 42.034 65.036 103.783 1.00 17.82 410 ALA A C 1
ATOM 3181 O O . ALA A 1 410 ? 41.968 65.887 102.901 1.00 18.56 410 ALA A O 1
ATOM 3183 N N . LYS A 1 411 ? 43.202 64.463 104.086 1.00 16.60 411 LYS A N 1
ATOM 3184 C CA . LYS A 1 411 ? 44.470 64.764 103.424 1.00 18.18 411 LYS A CA 1
ATOM 3185 C C . LYS A 1 411 ? 44.917 66.209 103.627 1.00 18.86 411 LYS A C 1
ATOM 3186 O O . LYS A 1 411 ? 45.532 66.828 102.761 1.00 19.04 411 LYS A O 1
ATOM 3192 N N . MET A 1 412 ? 44.658 66.798 104.793 1.00 17.90 412 MET A N 1
ATOM 3193 C CA . MET A 1 412 ? 45.085 68.162 105.054 1.00 16.67 412 MET A CA 1
ATOM 3194 C C . MET A 1 412 ? 46.590 68.173 105.261 1.00 17.41 412 MET A C 1
ATOM 3195 O O . MET A 1 412 ? 47.206 67.120 105.484 1.00 17.70 412 MET A O 1
ATOM 3200 N N . THR A 1 413 ? 47.194 69.356 105.203 1.00 15.77 413 THR A N 1
ATOM 3201 C CA . THR A 1 413 ? 48.630 69.520 105.283 1.00 16.24 413 THR A CA 1
ATOM 3202 C C . THR A 1 413 ? 49.000 70.239 106.573 1.00 14.29 413 THR A C 1
ATOM 3203 O O . THR A 1 413 ? 48.128 70.718 107.319 1.00 15.93 413 THR A O 1
ATOM 3207 N N . ILE A 1 414 ? 50.296 70.365 106.843 1.00 13.48 414 ILE A N 1
ATOM 3208 C CA . ILE A 1 414 ? 50.741 71.136 107.997 1.00 14.25 414 ILE A CA 1
ATOM 3209 C C . ILE A 1 414 ? 50.283 72.596 107.876 1.00 16.98 414 ILE A C 1
ATOM 3210 O O . ILE A 1 414 ? 49.896 73.203 108.879 1.00 15.44 414 ILE A O 1
ATOM 3215 N N . GLU A 1 415 ? 50.235 73.202 106.687 1.00 18.98 415 GLU A N 1
ATOM 3216 C CA . GLU A 1 415 ? 49.778 74.575 106.578 1.00 22.81 415 GLU A CA 1
ATOM 3217 C C . GLU A 1 415 ? 48.313 74.713 106.951 1.00 20.70 415 GLU A C 1
ATOM 3218 O O . GLU A 1 415 ? 47.945 75.653 107.656 1.00 20.68 415 GLU A O 1
ATOM 3224 N N . ASP A 1 416 ? 47.467 73.769 106.528 1.00 18.39 416 ASP A N 1
ATOM 3225 C CA . ASP A 1 416 ? 46.061 73.805 106.884 1.00 15.76 416 ASP A CA 1
ATOM 3226 C C . ASP A 1 416 ? 45.878 73.764 108.386 1.00 15.27 416 ASP A C 1
ATOM 3227 O O . ASP A 1 416 ? 45.079 74.527 108.927 1.00 16.35 416 ASP A O 1
ATOM 3232 N N . LEU A 1 417 ? 46.629 72.936 109.114 1.00 14.32 417 LEU A N 1
ATOM 3233 C CA . LEU A 1 417 ? 46.451 72.871 110.552 1.00 15.04 417 LEU A CA 1
ATOM 3234 C C . LEU A 1 417 ?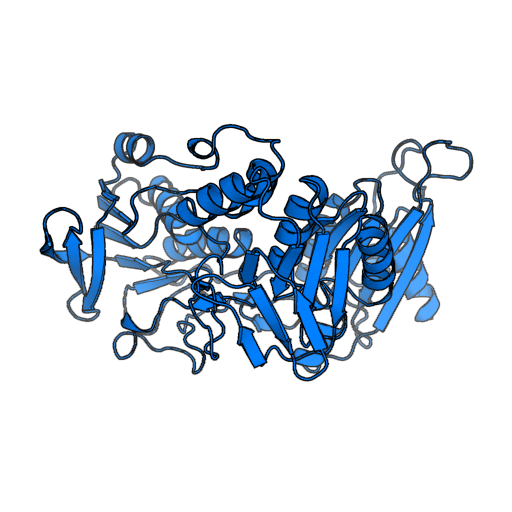 47.084 74.034 111.298 1.00 14.33 417 LEU A C 1
ATOM 3235 O O . LEU A 1 417 ? 46.595 74.410 112.375 1.00 12.87 417 LEU A O 1
ATOM 3240 N N . ALA A 1 418 ? 48.166 74.622 110.763 1.00 13.64 418 ALA A N 1
ATOM 3241 C CA . ALA A 1 418 ? 48.804 75.776 111.393 1.00 13.17 418 ALA A CA 1
ATOM 3242 C C . ALA A 1 418 ? 47.830 76.941 111.517 1.00 11.97 418 ALA A C 1
ATOM 3243 O O . ALA A 1 418 ? 47.785 77.617 112.543 1.00 12.57 418 ALA A O 1
ATOM 3245 N N . TYR A 1 419 ? 46.975 77.134 110.511 1.00 12.08 419 TYR A N 1
ATOM 3246 C CA . TYR A 1 419 ? 46.035 78.242 110.527 1.00 13.79 419 TYR A CA 1
ATOM 3247 C C . TYR A 1 419 ? 44.573 77.843 110.646 1.00 13.69 419 TYR A C 1
ATOM 3248 O O . TYR A 1 419 ? 43.669 78.640 110.365 1.00 15.56 419 TYR A O 1
ATOM 3257 N N . ALA A 1 420 ? 44.295 76.625 111.110 1.00 12.06 420 ALA A N 1
ATOM 3258 C CA . ALA A 1 420 ? 42.929 76.158 111.260 1.00 12.49 420 ALA A CA 1
ATOM 3259 C C . ALA A 1 420 ? 42.257 76.835 112.445 1.00 11.73 420 ALA A C 1
ATOM 3260 O O . ALA A 1 420 ? 42.878 77.047 113.494 1.00 11.61 420 ALA A O 1
ATOM 3262 N N . ASP A 1 421 ? 40.975 77.142 112.290 1.00 11.00 421 ASP A N 1
ATOM 3263 C CA . ASP A 1 421 ? 40.247 77.857 113.311 1.00 11.31 421 ASP A CA 1
ATOM 3264 C C . ASP A 1 421 ? 39.867 77.033 114.534 1.00 9.92 421 ASP A C 1
ATOM 3265 O O . ASP A 1 421 ? 38.837 76.348 114.528 1.00 12.11 421 ASP A O 1
ATOM 3270 N N . PHE A 1 422 ? 40.616 77.110 115.625 1.00 10.65 422 PHE A N 1
ATOM 3271 C CA . PHE A 1 422 ? 40.252 76.430 116.848 1.00 10.79 422 PHE A CA 1
ATOM 3272 C C . PHE A 1 422 ? 39.992 77.529 117.882 1.00 12.19 422 PHE A C 1
ATOM 3273 O O . PHE A 1 422 ? 40.760 78.495 117.987 1.00 11.51 422 PHE A O 1
ATOM 3281 N N . PHE A 1 423 ? 38.929 77.417 118.686 1.00 9.83 423 PHE A N 1
ATOM 3282 C CA . PHE A 1 423 ? 38.576 78.475 119.622 1.00 10.97 423 PHE A CA 1
ATOM 3283 C C . PHE A 1 423 ? 39.658 78.753 120.666 1.00 11.79 423 PHE A C 1
ATOM 3284 O O . PHE A 1 423 ? 40.502 77.891 120.959 1.00 11.25 423 PHE A O 1
ATOM 3292 N N . PHE A 1 424 ? 39.634 79.947 121.255 1.00 10.60 424 PHE A N 1
ATOM 3293 C CA . PHE A 1 424 ? 40.527 80.305 122.348 1.00 9.90 424 PHE A CA 1
ATOM 3294 C C . PHE A 1 424 ? 39.687 80.902 123.466 1.00 10.18 424 PHE A C 1
ATOM 3295 O O . PHE A 1 424 ? 38.812 81.741 123.236 1.00 8.52 424 PHE A O 1
ATOM 3303 N N . GLN A 1 425 ? 39.966 80.450 124.681 1.00 10.50 425 GLN A N 1
ATOM 3304 C CA . GLN A 1 425 ? 39.431 81.057 125.880 1.00 10.78 425 GLN A CA 1
ATOM 3305 C C . GLN A 1 425 ? 40.499 80.649 126.900 1.00 11.07 425 GLN A C 1
ATOM 3306 O O . GLN A 1 425 ? 40.864 79.467 126.948 1.00 11.61 425 GLN A O 1
ATOM 3312 N N . PRO A 1 426 ? 41.100 81.551 127.689 1.00 12.51 426 PRO A N 1
ATOM 3313 C CA . PRO A 1 426 ? 42.289 81.254 128.496 1.00 10.46 426 PRO A CA 1
ATOM 3314 C C . PRO A 1 426 ? 42.134 80.241 129.628 1.00 11.45 426 PRO A C 1
ATOM 3315 O O . PRO A 1 426 ? 43.119 79.810 130.239 1.00 10.15 426 PRO A O 1
ATOM 3319 N N . ALA A 1 427 ? 40.912 79.852 129.978 1.00 11.50 427 ALA A N 1
ATOM 3320 C CA . ALA A 1 427 ? 40.731 78.772 130.933 1.00 13.92 427 ALA A CA 1
ATOM 3321 C C . ALA A 1 427 ? 40.872 77.403 130.235 1.00 13.74 427 ALA A C 1
ATOM 3322 O O . ALA A 1 427 ? 40.997 76.358 130.880 1.00 15.47 427 ALA A O 1
ATOM 3324 N N . PHE A 1 428 ? 40.859 77.356 128.903 1.00 12.21 428 PHE A N 1
ATOM 3325 C CA . PHE A 1 428 ? 40.925 76.116 128.158 1.00 12.59 428 PHE A CA 1
ATOM 3326 C C . PHE A 1 428 ? 42.199 75.915 127.371 1.00 14.35 428 PHE A C 1
ATOM 3327 O O . PHE A 1 428 ? 42.652 74.774 127.241 1.00 12.97 428 PHE A O 1
ATOM 3335 N N . ASP A 1 429 ? 42.804 76.977 126.823 1.00 11.54 429 ASP A N 1
ATOM 3336 C CA . ASP A 1 429 ? 43.956 76.823 125.953 1.00 13.30 429 ASP A CA 1
ATOM 3337 C C . ASP A 1 429 ? 44.673 78.147 125.711 1.00 12.67 429 ASP A C 1
ATOM 3338 O O . ASP A 1 429 ? 44.321 79.144 126.349 1.00 11.60 429 ASP A O 1
ATOM 3343 N N . LYS A 1 430 ? 45.626 78.158 124.778 1.00 12.42 430 LYS A N 1
ATOM 3344 C CA . LYS A 1 430 ? 46.407 79.320 124.359 1.00 11.71 430 LYS A CA 1
ATOM 3345 C C . LYS A 1 430 ? 45.855 79.846 123.039 1.00 13.43 430 LYS A C 1
ATOM 3346 O O . LYS A 1 430 ? 45.083 79.121 122.397 1.00 11.48 430 LYS A O 1
ATOM 3352 N N . PRO A 1 431 ? 46.165 81.086 122.584 1.00 13.92 431 PRO A N 1
ATOM 3353 C CA . PRO A 1 431 ? 45.638 81.660 121.340 1.00 12.23 431 PRO A CA 1
ATOM 3354 C C . PRO A 1 431 ? 45.885 80.787 120.116 1.00 13.48 431 PRO A C 1
ATOM 3355 O O . PRO A 1 431 ? 45.081 80.791 119.174 1.00 14.75 431 PRO A O 1
ATOM 3359 N N . TRP A 1 432 ? 47.033 80.103 120.087 1.00 12.16 432 TRP A N 1
ATOM 3360 C CA . TRP A 1 432 ? 47.310 79.087 119.082 1.00 12.75 432 TRP A CA 1
ATOM 3361 C C . TRP A 1 432 ? 47.286 77.825 119.940 1.00 12.69 432 TRP A C 1
ATOM 3362 O O . TRP A 1 432 ? 48.136 77.644 120.826 1.00 13.28 432 TRP A O 1
ATOM 3373 N N . ASN A 1 433 ? 46.305 76.956 119.728 1.00 12.17 433 ASN A N 1
ATOM 3374 C CA . ASN A 1 433 ? 46.171 75.800 120.594 1.00 13.49 433 ASN A CA 1
ATOM 3375 C C . ASN A 1 433 ? 47.222 74.722 120.316 1.00 14.06 433 ASN A C 1
ATOM 3376 O O . ASN A 1 433 ? 48.108 74.887 119.457 1.00 13.54 433 ASN A O 1
ATOM 3381 N N . ILE A 1 434 ? 47.156 73.590 121.018 1.00 14.32 434 ILE A N 1
ATOM 3382 C CA . ILE A 1 434 ? 48.146 72.523 120.893 1.00 15.22 434 ILE A CA 1
ATOM 3383 C C . ILE A 1 434 ? 48.376 72.003 119.456 1.00 13.41 434 ILE A C 1
ATOM 3384 O O . ILE A 1 434 ? 49.531 71.748 119.085 1.00 10.72 434 ILE A O 1
ATOM 3389 N N . ILE A 1 435 ? 47.342 71.931 118.607 1.00 9.07 435 ILE A N 1
ATOM 3390 C CA . ILE A 1 435 ? 47.473 71.482 117.236 1.00 9.69 435 ILE A CA 1
ATOM 3391 C C . ILE A 1 435 ? 48.086 72.601 116.407 1.00 11.10 435 ILE A C 1
ATOM 3392 O O . ILE A 1 435 ? 49.040 72.348 115.654 1.00 11.99 435 ILE A O 1
ATOM 3397 N N . ASN A 1 436 ? 47.595 73.843 116.539 1.00 12.63 436 ASN A N 1
ATOM 3398 C CA . ASN A 1 436 ? 48.151 74.979 115.792 1.00 10.38 436 ASN A CA 1
ATOM 3399 C C . ASN A 1 436 ? 49.631 75.163 116.059 1.00 10.38 436 ASN A C 1
ATOM 3400 O O . ASN A 1 436 ? 50.414 75.320 115.124 1.00 10.76 436 ASN A O 1
ATOM 3405 N N . THR A 1 437 ? 50.040 75.078 117.325 1.00 9.35 437 THR A N 1
ATOM 3406 C CA . THR A 1 437 ? 51.419 75.280 117.703 1.00 11.36 437 THR A CA 1
ATOM 3407 C C . THR A 1 437 ? 52.373 74.271 117.071 1.00 14.63 437 THR A C 1
ATOM 3408 O O . THR A 1 437 ? 53.406 74.663 116.510 1.00 15.60 437 THR A O 1
ATOM 3412 N N . ALA A 1 438 ? 52.038 72.971 117.083 1.00 15.65 438 ALA A N 1
ATOM 3413 C CA . ALA A 1 438 ? 52.914 71.965 116.506 1.00 12.98 438 ALA A CA 1
ATOM 3414 C C . ALA A 1 438 ? 52.962 72.136 115.002 1.00 12.60 438 ALA A C 1
ATOM 3415 O O . ALA A 1 438 ? 54.032 72.042 114.394 1.00 14.70 438 ALA A O 1
ATOM 3417 N N . ALA A 1 439 ? 51.840 72.441 114.357 1.00 12.12 439 ALA A N 1
ATOM 3418 C CA . ALA A 1 439 ? 51.853 72.630 112.914 1.00 13.93 439 ALA A CA 1
ATOM 3419 C C . ALA A 1 439 ? 52.638 73.876 112.500 1.00 15.98 439 ALA A C 1
ATOM 3420 O O . ALA A 1 439 ? 53.325 73.876 111.471 1.00 16.20 439 ALA A O 1
ATOM 3422 N N . LEU A 1 440 ? 52.625 74.923 113.333 1.00 17.07 440 LEU A N 1
ATOM 3423 C CA . LEU A 1 440 ? 53.395 76.141 113.101 1.00 18.82 440 LEU A CA 1
ATOM 3424 C C . LEU A 1 440 ? 54.889 75.817 113.147 1.00 19.28 440 LEU A C 1
ATOM 3425 O O . LEU A 1 440 ? 55.685 76.316 112.338 1.00 19.71 440 LEU A O 1
ATOM 3430 N N . GLU A 1 441 ? 55.291 74.943 114.071 1.00 18.51 441 GLU A N 1
ATOM 3431 C CA . GLU A 1 441 ? 56.663 74.482 114.142 1.00 21.32 441 GLU A CA 1
ATOM 3432 C C . GLU A 1 441 ? 57.082 73.735 112.885 1.00 19.33 441 GLU A C 1
ATOM 3433 O O . GLU A 1 441 ? 58.189 73.936 112.376 1.00 18.18 441 GLU A O 1
ATOM 3439 N N . ALA A 1 442 ? 56.200 72.883 112.362 1.00 18.72 442 ALA A N 1
ATOM 3440 C CA . ALA A 1 442 ? 56.459 72.137 111.140 1.00 18.03 442 ALA A CA 1
ATOM 3441 C C . ALA A 1 442 ? 56.572 73.090 109.954 1.00 21.86 442 ALA A C 1
ATOM 3442 O O . ALA A 1 442 ? 57.511 72.963 109.161 1.00 20.85 442 ALA A O 1
ATOM 3444 N N . VAL A 1 443 ? 55.692 74.098 109.829 1.00 22.17 443 VAL A N 1
ATOM 3445 C CA . VAL A 1 443 ? 55.806 75.098 108.767 1.00 25.54 443 VAL A CA 1
ATOM 3446 C C . VAL A 1 443 ? 57.179 75.765 108.857 1.00 26.64 443 VAL A C 1
ATOM 3447 O O . VAL A 1 443 ? 57.867 75.814 107.841 1.00 26.41 443 VAL A O 1
ATOM 3451 N N . LYS A 1 444 ? 57.659 76.210 110.024 1.00 29.25 444 LYS A N 1
ATOM 3452 C CA . LYS A 1 444 ? 58.998 76.788 110.127 1.00 36.61 444 LYS A CA 1
ATOM 3453 C C . LYS A 1 444 ? 60.072 75.800 109.696 1.00 39.14 444 LYS A C 1
ATOM 3454 O O . LYS A 1 444 ? 61.007 76.198 109.010 1.00 40.28 444 LYS A O 1
ATOM 3460 N N . GLN A 1 445 ? 59.969 74.523 110.089 1.00 41.44 445 GLN A N 1
ATOM 3461 C CA . GLN A 1 445 ? 60.944 73.501 109.735 1.00 42.38 445 GLN A CA 1
ATOM 3462 C C . GLN A 1 445 ? 60.975 73.290 108.225 1.00 41.13 445 GLN A C 1
ATOM 3463 O O . GLN A 1 445 ? 62.009 72.930 107.671 1.00 41.01 445 GLN A O 1
ATOM 3469 N N . GLU A 1 446 ? 59.890 73.523 107.507 1.00 42.77 446 GLU A N 1
ATOM 3470 C CA . GLU A 1 446 ? 59.877 73.262 106.089 1.00 47.31 446 GLU A CA 1
ATOM 3471 C C . GLU A 1 446 ? 60.012 74.522 105.257 1.00 53.12 446 GLU A C 1
ATOM 3472 O O . GLU A 1 446 ? 59.546 74.535 104.110 1.00 56.23 446 GLU A O 1
ATOM 3478 N N . ARG A 1 447 ? 60.567 75.600 105.799 1.00 59.72 447 ARG A N 1
ATOM 3479 C CA . ARG A 1 447 ? 60.652 76.841 105.056 1.00 65.92 447 ARG A CA 1
ATOM 3480 C C . ARG A 1 447 ? 62.042 76.815 104.435 1.00 67.26 447 ARG A C 1
ATOM 3481 O O . ARG A 1 447 ? 63.026 76.714 105.175 1.00 68.35 447 ARG A O 1
#

Secondary structure (DSSP, 8-state):
-EEEEE-SSHHHHHHHHHHHHH-TTSEEEEEESSSSSSB-GGGHHHHHTTSS--GGGSBS--HHHHHHTT-EEEETEEEEEEETTTTEEEEEETTT--EEEEE-SEEEE---EEE----STTTTSBSEE---HHHHHHHHHHHHT-TT--EEEEE--SHHHHHHHHHHHHTT-EEEEEESSSSTTTTT--HHHHHHHHHHHHTTTEEEEES--EEEEE-SSB--EEEESS-EEE-SEEEE-S-EEES-GGGTTTS-B-TTSPBP--TT-B-SSTTEEE-GGGS-EEEGGGTEEE----HHHHHHHHHHHHHTSSS-------B---EEEEETTEEEEEEE--HHHHHHHT---EEEEEEEESS-TT-TT--EEEEEEEE-TTT-BEEEEEEEESS--TTHHHHHHHHHHTT-BHHHHHT------TTT--SS-HHHHHHHHHHHHT-

Organism: Enterococcus faecalis (strain ATCC 700802 / V583) (NCBI:txid226185)

Radius of gyration: 23.53 Å; Cα contacts (8 Å, |Δi|>4): 1021; chains: 1; bounding box: 57×65×54 Å

Nearest PDB structures (foldseek):
  1nhp-assembly1_A  TM=1.002E+00  e=1.196E-101  Enterococcus faecalis
  1nhq-assembly1_A  TM=1.002E+00  e=1.059E-99  Enterococcus faecalis
  1nhr-assembly1_A  TM=1.002E+00  e=2.280E-99  Enterococcus faecalis
  1nhs-assembly1_A  TM=1.002E+00  e=4.909E-99  Enterococcus faecalis
  1f8w-assembly1_A  TM=9.997E-01  e=2.130E-94  Enterococcus faecalis

CATH classification: 3.50.50.60 (+2 more: 3.50.50.60, 3.30.390.30)